Protein AF-A0A8S3Q6C8-F1 (afdb_monomer_lite)

Secondary structure (DSSP, 8-state):
--------------------------------PPPPHHHHHHHHHHHHHHSEEEEEE--TTS-HHHHHHHHHHHH-PEEEEHHHHHHHHHHTT-HHHHHHHHHHHTTPPPPHHHHHHHHHHHHHTTGGG-SEEEEET--SSHHHHHHHHHHT---SEEEEEE--HHHHHHHHHHHHTTS--TT-SHHHHHHHHHHHHHHHHHHHHHHTSSS-EEEEETTS-HHHHHHHHHHHHHHTT-PPPP----------TTTTTS-SSTTTT-EEEEEEE-TTS-HHHHHHHHHHHH-PEEEEHHHHHHHHHHTT-HHHHHHHHHHHTTPPPPHHHHHHHHHHHHHHHHHTT--EEEEES---SHHHHHHHHHHT--EEEEEEEE--HHHHHHHHHHHHHHH--TT-SHHHHHHHHHHIIIIIHHHHHHTGGGEEEEE--S-HHHHHHHHHHHHHTS--

Foldseek 3Di:
DDDDDDDDDDDDDDDDDDDDDDDDDDDDDPPPDDDDPVVLLVVLLVLLQVAAEEEEDEFAQLCSVVLVVVCCQFQVAAEDELVVLLVLLLVVVDPVNVVSVVCLLQLHDDDLVVSLVSVQVVSSVCSVPGNHYYYHHPDLAPVSQVVCCVPRRHHQAYEYRDDDPVSSLVSLVVCLVPPPDSQSDPSSSVSRNVSSVVHVVVNCVVRVPDPRYDYFHRPDDPVVSSVSVQCNCVVVVSGTPPPPPPPPVPPPPVPPPDDPVQQAQAAEEEEAEFALLCSVVLVVVCCVPPVAAEDELVVLLVVLLVVPPPLNVVSVVCVVSVHDDDLVSSLVSVQVVVRVVSVVVHRYYYYHPPDLADVSQVCCCVPGYNHQAYEYRDEDLVNSLVSLCVCVVPPVDPQSDPVNSVVRRSSNVPGVVVVCVVRVVRYDYQHRNDDSVVSSVSVCVVVVVDDD

pLDDT: mean 79.45, std 20.05, range [25.39, 98.19]

InterPro domains:
  IPR000850 Adenylate kinase/UMP-CMP kinase [MF_00235] (52-234)
  IPR000850 Adenylate kinase/UMP-CMP kinase [MF_00235] (267-448)
  IPR000850 Adenylate kinase/UMP-CMP kinase [PR00094] (270-283)
  IPR000850 Adenylate kinase/UMP-CMP kinase [PR00094] (298-312)
  IPR000850 Adenylate kinase/UMP-CMP kinase [PR00094] (349-365)
  IPR000850 Adenylate kinase/UMP-CMP kinase [PR00094] (397-412)
  IPR000850 Adenylate kinase/UMP-CMP kinase [PR00094] (414-428)
  IPR000850 Adenylate kinase/UMP-CMP kinase [PTHR23359] (24-229)
  IPR000850 Adenylate kinase/UMP-CMP kinase [cd01428] (53-225)
  IPR000850 Adenylate kinase/UMP-CMP kinase [cd01428] (268-439)
  IPR027417 P-loop containing nucleoside triphosphate hydrolase [G3DSA:3.40.50.300] (43-234)
  IPR027417 P-loop containing nucleoside triphosphate hydrolase [G3DSA:3.40.50.300] (253-449)
  IPR027417 P-loop containing nucleoside triphosphate hydrolase [SSF52540] (50-235)
  IPR027417 P-loop containing nucleoside triphosphate hydrolase [SSF52540] (267-448)
  IPR033690 Adenylate kinase, conserved site [PS00113] (133-144)
  IPR033690 Adenylate kinase, conserved site [PS00113] (349-360)

Sequence (452 aa):
MTLHVCLIAEVAEEVIEKDIAPESSTTTGDKVANPSHTEKLDAAEEALKSTKVVFVLGGPGSGKGTQCKKIVEKFGYTHLSTGDLLRAEVASGSAQGKKLTEIMEKGELVPLETVLMLLKDNMIARAPNSRGFLIDGYPREMEQGVRFEDEVRESDFLLYFNVSEETMTSRLLGRAQTSGRVDDNEETIKQRLKTFSENKNAIMEYYSKGNKMEMITAEKSVDEVFAEVVRAFEGRGITAVQKRPKVKFVLTSKQKEKSTGGLKDAKVLFVIGGPGSGKGTQCAKIVEKYGFCHLSSGDLLRAEVQSESDRGKRLNEIMEKGELVPLDEVLALLRDAMEKKVSEGVKCFLIDGYPRELEQGERFEKEVAGCTGVLYFEVSDDTMTQRLLERGKTSGRVDDNEETIKKRLETFHNQTKPLIDHYKDKSNIIKAEGTVDEIFTEVQKYMDSKKW

Radius of gyration: 27.06 Å; chains: 1; bounding box: 63×78×68 Å

Organism: Mytilus edulis (NCBI:txid6550)

Structure (mmCIF, N/CA/C/O backbone):
data_AF-A0A8S3Q6C8-F1
#
_entry.id   AF-A0A8S3Q6C8-F1
#
loop_
_atom_site.group_PDB
_atom_site.id
_atom_site.type_symbol
_atom_site.label_atom_id
_atom_site.label_alt_id
_atom_site.label_comp_id
_atom_site.label_asym_id
_atom_site.label_entity_id
_atom_site.label_seq_id
_atom_site.pdbx_PDB_ins_code
_atom_site.Cartn_x
_atom_site.Cartn_y
_atom_site.Cartn_z
_atom_site.occupancy
_atom_site.B_iso_or_equiv
_atom_site.auth_seq_id
_atom_site.auth_comp_id
_atom_site.auth_asym_id
_atom_site.auth_atom_id
_atom_site.pdbx_PDB_model_num
ATOM 1 N N . MET A 1 1 ? 18.661 -39.831 31.060 1.00 33.69 1 MET A N 1
ATOM 2 C CA . MET A 1 1 ? 18.289 -41.220 30.719 1.00 33.69 1 MET A CA 1
ATOM 3 C C . MET A 1 1 ? 16.939 -41.159 30.018 1.00 33.69 1 MET A C 1
ATOM 5 O O . MET A 1 1 ? 15.960 -40.839 30.668 1.00 33.69 1 MET A O 1
ATOM 9 N N . THR A 1 2 ? 16.967 -40.987 28.695 1.00 30.56 2 THR A N 1
ATOM 10 C CA . THR A 1 2 ? 16.599 -42.016 27.690 1.00 30.56 2 THR A CA 1
ATOM 11 C C . THR A 1 2 ? 15.075 -42.179 27.613 1.00 30.56 2 THR A C 1
ATOM 13 O O . THR A 1 2 ? 14.477 -42.763 28.504 1.00 30.56 2 THR A O 1
ATOM 16 N N . LEU A 1 3 ? 14.406 -41.438 26.720 1.00 28.39 3 LEU A N 1
ATOM 17 C CA . LEU A 1 3 ? 13.940 -41.899 25.396 1.00 28.39 3 LEU A CA 1
ATOM 18 C C . LEU A 1 3 ? 13.147 -43.212 25.446 1.00 28.39 3 LEU A C 1
ATOM 20 O O . LEU A 1 3 ? 13.724 -44.251 25.752 1.00 28.39 3 LEU A O 1
ATOM 24 N N . HIS A 1 4 ? 11.891 -43.172 24.993 1.00 32.19 4 HIS A N 1
ATOM 25 C CA . HIS A 1 4 ? 11.349 -44.202 24.106 1.00 32.19 4 HIS A CA 1
ATOM 26 C C . HIS A 1 4 ? 10.429 -43.557 23.063 1.00 32.19 4 HIS A C 1
ATOM 28 O O . HIS A 1 4 ? 9.329 -43.099 23.355 1.00 32.19 4 HIS A O 1
ATOM 34 N N . VAL A 1 5 ? 10.960 -43.516 21.846 1.00 31.94 5 VAL A N 1
ATOM 35 C CA . VAL A 1 5 ? 10.258 -43.409 20.570 1.00 31.94 5 VAL A CA 1
ATOM 36 C C . VAL A 1 5 ? 10.143 -44.844 20.038 1.00 31.94 5 VAL A C 1
ATOM 38 O O . VAL A 1 5 ? 11.132 -45.570 20.081 1.00 31.94 5 VAL A O 1
ATOM 41 N N . CYS A 1 6 ? 8.983 -45.238 19.515 1.00 27.06 6 CYS A N 1
ATOM 42 C CA . CYS A 1 6 ? 8.832 -46.280 18.484 1.00 27.06 6 CYS A CA 1
ATOM 43 C C . CYS A 1 6 ? 7.507 -45.992 17.755 1.00 27.06 6 CYS A C 1
ATOM 45 O O . CYS A 1 6 ? 6.472 -45.955 18.411 1.00 27.06 6 CYS A O 1
ATOM 47 N N . LEU A 1 7 ? 7.486 -45.467 16.523 1.00 27.50 7 LEU A N 1
ATOM 48 C CA . LEU A 1 7 ? 7.807 -46.059 15.206 1.00 27.50 7 LEU A CA 1
ATOM 49 C C . LEU A 1 7 ? 6.888 -47.232 14.774 1.00 27.50 7 LEU A C 1
ATOM 51 O O . LEU A 1 7 ? 7.051 -48.347 15.250 1.00 27.50 7 LEU A O 1
ATOM 55 N N . ILE A 1 8 ? 6.061 -46.928 13.758 1.00 27.30 8 ILE A N 1
ATOM 56 C CA . ILE A 1 8 ? 6.003 -47.556 12.413 1.00 27.30 8 ILE A CA 1
ATOM 57 C C . ILE A 1 8 ? 5.055 -48.736 12.099 1.00 27.30 8 ILE A C 1
ATOM 59 O O . ILE A 1 8 ? 4.973 -49.721 12.821 1.00 27.30 8 ILE A O 1
ATOM 63 N N . ALA A 1 9 ? 4.509 -48.587 10.875 1.00 26.75 9 ALA A N 1
ATOM 64 C CA . ALA A 1 9 ? 4.002 -49.529 9.863 1.00 26.75 9 ALA A CA 1
ATOM 65 C C . ALA A 1 9 ? 2.553 -50.025 10.012 1.00 26.75 9 ALA A C 1
ATOM 67 O O . ALA A 1 9 ? 2.201 -50.616 11.023 1.00 26.75 9 ALA A O 1
ATOM 68 N N . GLU A 1 10 ? 1.612 -49.698 9.113 1.00 29.61 10 GLU A N 1
ATOM 69 C CA . GLU A 1 10 ? 1.543 -49.916 7.644 1.00 29.61 10 GLU A CA 1
ATOM 70 C C . GLU A 1 10 ? 1.155 -51.366 7.305 1.00 29.61 10 GLU A C 1
ATOM 72 O O . GLU A 1 10 ? 1.948 -52.286 7.477 1.00 29.61 10 GLU A O 1
ATOM 77 N N . VAL A 1 11 ? -0.082 -51.552 6.822 1.00 27.69 11 VAL A N 1
ATOM 78 C CA . VAL A 1 11 ? -0.504 -52.708 6.015 1.00 27.69 11 VAL A CA 1
ATOM 79 C C . VAL A 1 11 ? -1.467 -52.197 4.944 1.00 27.69 11 VAL A C 1
ATOM 81 O O . VAL A 1 11 ? -2.454 -51.526 5.251 1.00 27.69 11 VAL A O 1
ATOM 84 N N . ALA A 1 12 ? -1.116 -52.499 3.698 1.00 27.48 12 ALA A N 1
ATOM 85 C CA . ALA A 1 12 ? -1.836 -52.216 2.467 1.00 27.48 12 ALA A CA 1
ATOM 86 C C . ALA A 1 12 ? -2.650 -53.437 1.985 1.00 27.48 12 ALA A C 1
ATOM 88 O O . ALA A 1 12 ? -2.430 -54.546 2.469 1.00 27.48 12 ALA A O 1
ATOM 89 N N . GLU A 1 13 ? -3.493 -53.165 0.976 1.00 28.81 13 GLU A N 1
ATOM 90 C CA . GLU A 1 13 ? -4.167 -54.073 0.019 1.00 28.81 13 GLU A CA 1
ATOM 91 C C . GLU A 1 13 ? -5.206 -55.070 0.569 1.00 28.81 13 GLU A C 1
ATOM 93 O O . GLU A 1 13 ? -5.106 -55.552 1.688 1.00 28.81 13 GLU A O 1
ATOM 98 N N . GLU A 1 14 ? -6.204 -55.564 -0.164 1.00 29.47 14 GLU A N 1
ATOM 99 C CA . GLU A 1 14 ? -7.113 -55.149 -1.251 1.00 29.47 14 GLU A CA 1
ATOM 100 C C . GLU A 1 14 ? -8.074 -56.370 -1.416 1.00 29.47 14 GLU A C 1
ATOM 102 O O . GLU A 1 14 ? -7.905 -57.393 -0.750 1.00 29.47 14 GLU A O 1
ATOM 107 N N . VAL A 1 15 ? -9.023 -56.308 -2.357 1.00 27.89 15 VAL A N 1
ATOM 108 C CA . VAL A 1 15 ? -9.845 -57.406 -2.919 1.00 27.89 15 VAL A CA 1
ATOM 109 C C . VAL A 1 15 ? -11.156 -57.742 -2.171 1.00 27.89 15 VAL A C 1
ATOM 111 O O . VAL A 1 15 ? -11.170 -58.324 -1.090 1.00 27.89 15 VAL A O 1
ATOM 114 N N . ILE A 1 16 ? -12.304 -57.422 -2.790 1.00 30.53 16 ILE A N 1
ATOM 115 C CA . ILE A 1 16 ? -13.126 -58.348 -3.608 1.00 30.53 16 ILE A CA 1
ATOM 116 C C . ILE A 1 16 ? -14.308 -57.574 -4.235 1.00 30.53 16 ILE A C 1
ATOM 118 O O . ILE A 1 16 ? -15.107 -56.943 -3.544 1.00 30.53 16 ILE A O 1
ATOM 122 N N . GLU A 1 17 ? -14.406 -57.677 -5.564 1.00 29.86 17 GLU A N 1
ATOM 123 C CA . GLU A 1 17 ? -15.501 -57.251 -6.447 1.00 29.86 17 GLU A CA 1
ATOM 124 C C . GLU A 1 17 ? -16.874 -57.812 -6.045 1.00 29.86 17 GLU A C 1
ATOM 126 O O . GLU A 1 17 ? -16.985 -58.992 -5.708 1.00 29.86 17 GLU A O 1
ATOM 131 N N . LYS A 1 18 ? -17.939 -57.023 -6.252 1.00 29.98 18 LYS A N 1
ATOM 132 C CA . LYS A 1 18 ? -19.207 -57.533 -6.802 1.00 29.98 18 LYS A CA 1
ATOM 133 C C . LYS A 1 18 ? -19.882 -56.488 -7.690 1.00 29.98 18 LYS A C 1
ATOM 135 O O . LYS A 1 18 ? -20.366 -55.468 -7.206 1.00 29.98 18 LYS A O 1
ATOM 140 N N . ASP A 1 19 ? -19.945 -56.821 -8.974 1.00 32.72 19 ASP A N 1
ATOM 141 C CA . ASP A 1 19 ? -20.812 -56.240 -9.995 1.00 32.72 19 ASP A CA 1
ATOM 142 C C . ASP A 1 19 ? -22.284 -56.246 -9.576 1.00 32.72 19 ASP A C 1
ATOM 144 O O . ASP A 1 19 ? -22.850 -57.314 -9.338 1.00 32.72 19 ASP A O 1
ATOM 148 N N . ILE A 1 20 ? -22.926 -55.074 -9.598 1.00 32.66 20 ILE A N 1
ATOM 149 C CA . ILE A 1 20 ? -24.364 -54.931 -9.864 1.00 32.66 20 ILE A CA 1
ATOM 150 C C . ILE A 1 20 ? -24.577 -53.611 -10.624 1.00 32.66 20 ILE A C 1
ATOM 152 O O . ILE A 1 20 ? -24.480 -52.532 -10.044 1.00 32.66 20 ILE A O 1
ATOM 156 N N . ALA A 1 21 ? -24.916 -53.693 -11.912 1.00 30.84 21 ALA A N 1
ATOM 157 C CA . ALA A 1 21 ? -25.696 -52.653 -12.590 1.00 30.84 21 ALA A CA 1
ATOM 158 C C . ALA A 1 21 ? -27.195 -52.931 -12.346 1.00 30.84 21 ALA A C 1
ATOM 160 O O . ALA A 1 21 ? -27.579 -54.101 -12.240 1.00 30.84 21 ALA A O 1
ATOM 161 N N . PRO A 1 22 ? -28.054 -51.896 -12.259 1.00 32.75 22 PRO A N 1
ATOM 162 C CA . PRO A 1 22 ? -28.746 -51.505 -13.488 1.00 32.75 22 PRO A CA 1
ATOM 163 C C . PRO A 1 22 ? -29.032 -49.996 -13.662 1.00 32.75 22 PRO A C 1
ATOM 165 O O . PRO A 1 22 ? -29.243 -49.237 -12.722 1.00 32.75 22 PRO A O 1
ATOM 168 N N . GLU A 1 23 ? -29.028 -49.626 -14.940 1.00 29.23 23 GLU A N 1
ATOM 169 C CA . GLU A 1 23 ? -29.812 -48.633 -15.689 1.00 29.23 23 GLU A CA 1
ATOM 170 C C . GLU A 1 23 ? -30.570 -47.472 -14.997 1.00 29.23 23 GLU A C 1
ATOM 172 O O . GLU A 1 23 ? -31.560 -47.630 -14.290 1.00 29.23 23 GLU A O 1
ATOM 177 N N . SER A 1 24 ? -30.142 -46.274 -15.419 1.00 30.59 24 SER A N 1
ATOM 178 C CA . SER A 1 24 ? -30.897 -45.092 -15.873 1.00 30.59 24 SER A CA 1
ATOM 179 C C . SER A 1 24 ? -32.043 -44.507 -15.033 1.00 30.59 24 SER A C 1
ATOM 181 O O . SER A 1 24 ? -33.187 -44.952 -15.087 1.00 30.59 24 SER A O 1
ATOM 183 N N . SER A 1 25 ? -31.790 -43.305 -14.506 1.00 28.30 25 SER A N 1
ATOM 184 C CA . SER A 1 25 ? -32.775 -42.221 -14.529 1.00 28.30 25 SER A CA 1
ATOM 185 C C . SER A 1 25 ? -32.091 -40.906 -14.905 1.00 28.30 25 SER A C 1
ATOM 187 O O . SER A 1 25 ? -31.196 -40.417 -14.218 1.00 28.30 25 SER A O 1
ATOM 189 N N . THR A 1 26 ? -32.520 -40.358 -16.032 1.00 32.66 26 THR A N 1
ATOM 190 C CA . THR A 1 26 ? -32.158 -39.062 -16.601 1.00 32.66 26 THR A CA 1
ATOM 191 C C . THR A 1 26 ? -32.428 -37.902 -15.642 1.00 32.66 26 THR A C 1
ATOM 193 O O . THR A 1 26 ? -33.579 -37.649 -15.294 1.00 32.66 26 THR A O 1
ATOM 196 N N . THR A 1 27 ? -31.394 -37.116 -15.335 1.00 29.22 27 THR A N 1
ATOM 197 C CA . THR A 1 27 ? -31.557 -35.690 -15.016 1.00 29.22 27 THR A CA 1
ATOM 198 C C . THR A 1 27 ? -30.367 -34.921 -15.570 1.00 29.22 27 THR A C 1
ATOM 200 O O . THR A 1 27 ? -29.238 -35.061 -15.109 1.00 29.22 27 THR A O 1
ATOM 203 N N . THR A 1 28 ? -30.641 -34.133 -16.605 1.00 36.97 28 THR A N 1
ATOM 204 C CA . THR A 1 28 ? -29.768 -33.111 -17.175 1.00 36.97 28 THR A CA 1
ATOM 205 C C . THR A 1 28 ? -29.422 -32.077 -16.109 1.00 36.97 28 THR A C 1
ATOM 207 O O . THR A 1 28 ? -30.289 -31.335 -15.649 1.00 36.97 28 THR A O 1
ATOM 210 N N . GLY A 1 29 ? -28.152 -32.025 -15.737 1.00 28.98 29 GLY A N 1
ATOM 211 C CA . GLY A 1 29 ? -27.564 -30.938 -14.976 1.00 28.98 29 GLY A CA 1
ATOM 212 C C . GLY A 1 29 ? -26.097 -30.877 -15.353 1.00 28.98 29 GLY A C 1
ATOM 213 O O . GLY A 1 29 ? -25.325 -31.719 -14.901 1.00 28.98 29 GLY A O 1
ATOM 214 N N . ASP A 1 30 ? -25.740 -29.923 -16.213 1.00 30.88 30 ASP A N 1
ATOM 215 C CA . ASP A 1 30 ? -24.355 -29.614 -16.560 1.00 30.88 30 ASP A CA 1
ATOM 216 C C . ASP A 1 30 ? -23.585 -29.274 -15.279 1.00 30.88 30 ASP A C 1
ATOM 218 O O . ASP A 1 30 ? -23.594 -28.145 -14.787 1.00 30.88 30 ASP A O 1
ATOM 222 N N . LYS A 1 31 ? -22.920 -30.276 -14.701 1.00 32.59 31 LYS A N 1
ATOM 223 C CA . LYS A 1 31 ? -21.837 -30.055 -13.752 1.00 32.59 31 LYS A CA 1
ATOM 224 C C . LYS A 1 31 ? -20.636 -29.627 -14.579 1.00 32.59 31 LYS A C 1
ATOM 226 O O . LYS A 1 31 ? -19.907 -30.468 -15.097 1.00 32.59 31 LYS A O 1
ATOM 231 N N . VAL A 1 32 ? -20.443 -28.318 -14.709 1.00 37.25 32 VAL A N 1
ATOM 232 C CA . VAL A 1 32 ? -19.159 -27.765 -15.142 1.00 37.25 32 VAL A CA 1
ATOM 233 C C . VAL A 1 32 ? -18.125 -28.235 -14.119 1.00 37.25 32 VAL A C 1
ATOM 235 O O . VAL A 1 32 ? -18.146 -27.808 -12.964 1.00 37.25 32 VAL A O 1
ATOM 238 N N . ALA A 1 33 ? -17.287 -29.192 -14.515 1.00 40.12 33 ALA A N 1
ATOM 239 C CA . ALA A 1 33 ? -16.173 -29.647 -13.701 1.00 40.12 33 ALA A CA 1
ATOM 240 C C . ALA A 1 33 ? -15.241 -28.455 -13.443 1.00 40.12 33 ALA A C 1
ATOM 242 O O . ALA A 1 33 ? -14.897 -27.711 -14.360 1.00 40.12 33 ALA A O 1
ATOM 243 N N . ASN A 1 34 ? -14.881 -28.240 -12.180 1.00 36.25 34 ASN A N 1
ATOM 244 C CA . ASN A 1 34 ? -13.944 -27.190 -11.800 1.00 36.25 34 ASN A CA 1
ATOM 245 C C . ASN A 1 34 ? -12.546 -27.621 -12.290 1.00 36.25 34 ASN A C 1
ATOM 247 O O . ASN A 1 34 ? -12.150 -28.741 -11.956 1.00 36.25 34 ASN A O 1
ATOM 251 N N . PRO A 1 35 ? -11.819 -26.806 -13.076 1.00 45.25 35 PRO A N 1
ATOM 252 C CA . PRO A 1 35 ? -10.563 -27.236 -13.681 1.00 45.25 35 PRO A CA 1
ATOM 253 C C . PRO A 1 35 ? -9.524 -27.611 -12.622 1.00 45.25 35 PRO A C 1
ATOM 255 O O . PRO A 1 35 ? -9.454 -27.000 -11.545 1.00 45.25 35 PRO A O 1
ATOM 258 N N . SER A 1 36 ? -8.732 -28.630 -12.945 1.00 52.41 36 SER A N 1
ATOM 259 C CA . SER A 1 36 ? -7.627 -29.128 -12.130 1.00 52.41 36 SER A CA 1
ATOM 260 C C . SER A 1 36 ? -6.548 -28.055 -11.918 1.00 52.41 36 SER A C 1
ATOM 262 O O . SER A 1 36 ? -6.482 -27.049 -12.626 1.00 52.41 36 SER A O 1
ATOM 264 N N . HIS A 1 37 ? -5.686 -28.253 -10.917 1.00 50.44 37 HIS A N 1
ATOM 265 C CA . HIS A 1 37 ? -4.595 -27.322 -10.605 1.00 50.44 37 HIS A CA 1
ATOM 266 C C . HIS A 1 37 ? -3.647 -27.114 -11.802 1.00 50.44 37 HIS A C 1
ATOM 268 O O . HIS A 1 37 ? -3.207 -25.995 -12.048 1.00 50.44 37 HIS A O 1
ATOM 274 N N . THR A 1 38 ? -3.388 -28.170 -12.576 1.00 53.78 38 THR A N 1
ATOM 275 C CA . THR A 1 38 ? -2.545 -28.130 -13.779 1.00 53.78 38 THR A CA 1
ATOM 276 C C . THR A 1 38 ? -3.199 -27.317 -14.897 1.00 53.78 38 THR A C 1
ATOM 278 O O . THR A 1 38 ? -2.579 -26.403 -15.423 1.00 53.78 38 THR A O 1
ATOM 281 N N . GLU A 1 39 ? -4.493 -27.526 -15.164 1.00 54.72 39 GLU A N 1
ATOM 282 C CA . GLU A 1 39 ? -5.233 -26.768 -16.189 1.00 54.72 39 GLU A CA 1
ATOM 283 C C . GLU A 1 39 ? -5.335 -25.265 -15.865 1.00 54.72 39 GLU A C 1
ATOM 285 O O . GLU A 1 39 ? -5.386 -24.429 -16.767 1.00 54.72 39 GLU A O 1
ATOM 290 N N . LYS A 1 40 ? -5.353 -24.896 -14.575 1.00 56.31 40 LYS A N 1
ATOM 291 C CA . LYS A 1 40 ? -5.335 -23.488 -14.140 1.00 56.31 40 LYS A CA 1
ATOM 292 C C . LYS A 1 40 ? -3.969 -22.825 -14.323 1.00 56.31 40 LYS A C 1
ATOM 294 O O . LYS A 1 40 ? -3.929 -21.638 -14.640 1.00 56.31 40 LYS A O 1
ATOM 299 N N . LEU A 1 41 ? -2.881 -23.569 -14.121 1.00 59.72 41 LEU A N 1
ATOM 300 C CA . LEU A 1 41 ? -1.515 -23.103 -14.375 1.00 59.72 41 LEU A CA 1
ATOM 301 C C . LEU A 1 41 ? -1.281 -22.895 -15.871 1.00 59.72 41 LEU A C 1
ATOM 303 O O . LEU A 1 41 ? -0.867 -21.807 -16.263 1.00 59.72 41 LEU A O 1
ATOM 307 N N . ASP A 1 42 ? -1.673 -23.867 -16.694 1.00 70.94 42 ASP A N 1
ATOM 308 C CA . ASP A 1 42 ? -1.554 -23.779 -18.152 1.00 70.94 42 ASP A CA 1
ATOM 309 C C . ASP A 1 42 ? -2.349 -22.580 -18.700 1.00 70.94 42 ASP A C 1
ATOM 311 O O . ASP A 1 42 ? -1.855 -21.805 -19.517 1.00 70.94 42 ASP A O 1
ATOM 315 N N . ALA A 1 43 ? -3.565 -22.349 -18.192 1.00 68.06 43 ALA A N 1
ATOM 316 C CA . ALA A 1 43 ? -4.373 -21.193 -18.577 1.00 68.06 43 ALA A CA 1
ATOM 317 C C . ALA A 1 43 ? -3.762 -19.845 -18.143 1.00 68.06 43 ALA A C 1
ATOM 319 O O . ALA A 1 43 ? -3.923 -18.840 -18.840 1.00 68.06 43 ALA A O 1
ATOM 320 N N . ALA A 1 44 ? -3.077 -19.799 -16.997 1.00 65.94 44 ALA A N 1
ATOM 321 C CA . ALA A 1 44 ? -2.431 -18.590 -16.494 1.00 65.94 44 ALA A CA 1
ATOM 322 C C . ALA A 1 44 ? -1.145 -18.252 -17.269 1.00 65.94 44 ALA A C 1
ATOM 324 O O . ALA A 1 44 ? -0.907 -17.080 -17.576 1.00 65.94 44 ALA A O 1
ATOM 325 N N . GLU A 1 45 ? -0.356 -19.261 -17.644 1.00 76.19 45 GLU A N 1
ATOM 326 C CA . GLU A 1 45 ? 0.791 -19.095 -18.544 1.00 76.19 45 GLU A CA 1
ATOM 327 C C . GLU A 1 45 ? 0.349 -18.641 -19.941 1.00 76.19 45 GLU A C 1
ATOM 329 O O . GLU A 1 45 ? 0.959 -17.746 -20.534 1.00 76.19 45 GLU A O 1
ATOM 334 N N . GLU A 1 46 ? -0.774 -19.157 -20.441 1.00 78.56 46 GLU A N 1
ATOM 335 C CA . GLU A 1 46 ? -1.293 -18.743 -21.744 1.00 78.56 46 GLU A CA 1
ATOM 336 C C . GLU A 1 46 ? -1.886 -17.331 -21.723 1.00 78.56 46 GLU A C 1
ATOM 338 O O . GLU A 1 46 ? -1.677 -16.543 -22.653 1.00 78.56 46 GLU A O 1
ATOM 343 N N . ALA A 1 47 ? -2.544 -16.947 -20.623 1.00 75.94 47 ALA A N 1
ATOM 344 C CA . ALA A 1 47 ? -2.968 -15.568 -20.403 1.00 75.94 47 ALA A CA 1
ATOM 345 C C . ALA A 1 47 ? -1.765 -14.610 -20.418 1.00 75.94 47 ALA A C 1
ATOM 347 O O . ALA A 1 47 ? -1.840 -13.527 -21.015 1.00 75.94 47 ALA A O 1
ATOM 348 N N . LEU A 1 48 ? -0.635 -15.022 -19.833 1.00 80.75 48 LEU A N 1
ATOM 349 C CA . LEU A 1 48 ? 0.579 -14.214 -19.758 1.00 80.75 48 LEU A CA 1
ATOM 350 C C . LEU A 1 48 ? 1.113 -13.842 -21.143 1.00 80.75 48 LEU A C 1
ATOM 352 O O . LEU A 1 48 ? 1.404 -12.669 -21.374 1.00 80.75 48 LEU A O 1
ATOM 356 N N . LYS A 1 49 ? 1.143 -14.783 -22.097 1.00 81.38 49 LYS A N 1
ATOM 357 C CA . LYS A 1 49 ? 1.599 -14.532 -23.480 1.00 81.38 49 LYS A CA 1
ATOM 358 C C . LYS A 1 49 ? 0.841 -13.377 -24.148 1.00 81.38 49 LYS A C 1
ATOM 360 O O . LYS A 1 49 ? 1.436 -12.569 -24.868 1.00 81.38 49 LYS A O 1
ATOM 365 N N . SER A 1 50 ? -0.455 -13.252 -23.858 1.00 81.12 50 SER A N 1
ATOM 366 C CA . SER A 1 50 ? -1.340 -12.224 -24.424 1.00 81.12 50 SER A CA 1
ATOM 367 C C . SER A 1 50 ? -1.383 -10.896 -23.645 1.00 81.12 50 SER A C 1
ATOM 369 O O . SER A 1 50 ? -1.885 -9.895 -24.163 1.00 81.12 50 SER A O 1
ATOM 371 N N . THR A 1 51 ? -0.844 -10.856 -22.423 1.00 87.75 51 THR A N 1
ATOM 372 C CA . THR A 1 51 ? -0.941 -9.694 -21.523 1.00 87.75 51 THR A CA 1
ATOM 373 C C . THR A 1 51 ? 0.152 -8.677 -21.815 1.00 87.75 51 THR A C 1
ATOM 375 O O . THR A 1 51 ? 1.305 -9.057 -21.915 1.00 87.75 51 THR A O 1
ATOM 378 N N . LYS A 1 52 ? -0.162 -7.378 -21.887 1.00 93.88 52 LYS A N 1
ATOM 379 C CA . LYS A 1 52 ? 0.846 -6.327 -22.134 1.00 93.88 52 LYS A CA 1
ATOM 380 C C . LYS A 1 52 ? 1.929 -6.296 -21.052 1.00 93.88 52 LYS A C 1
ATOM 382 O O . LYS A 1 52 ? 1.609 -6.428 -19.878 1.00 93.88 52 LYS A O 1
ATOM 387 N N . VAL A 1 53 ? 3.188 -6.062 -21.413 1.00 96.50 53 VAL A N 1
ATOM 388 C CA . VAL A 1 53 ? 4.310 -5.932 -20.468 1.00 96.50 53 VAL A CA 1
ATOM 389 C C . VAL A 1 53 ? 5.103 -4.679 -20.786 1.00 96.50 53 VAL A C 1
ATOM 391 O O . VAL A 1 53 ? 5.604 -4.515 -21.893 1.00 96.50 53 VAL A O 1
ATOM 394 N N . VAL A 1 54 ? 5.241 -3.804 -19.798 1.00 97.75 54 VAL A N 1
ATOM 395 C CA . VAL A 1 54 ? 6.032 -2.579 -19.893 1.00 97.75 54 VAL A CA 1
ATOM 396 C C . VAL A 1 54 ? 7.134 -2.643 -18.853 1.00 97.75 54 VAL A C 1
ATOM 398 O O . VAL A 1 54 ? 6.868 -2.700 -17.649 1.00 97.75 54 VAL A O 1
ATOM 401 N N . PHE A 1 55 ? 8.379 -2.619 -19.314 1.00 98.19 55 PHE A N 1
ATOM 402 C CA . PHE A 1 55 ? 9.520 -2.448 -18.426 1.00 98.19 55 PHE A CA 1
ATOM 403 C C . PHE A 1 55 ? 9.593 -1.000 -17.974 1.00 98.19 55 PHE A C 1
ATOM 405 O O . PHE A 1 55 ? 9.476 -0.086 -18.785 1.00 98.19 55 PHE A O 1
ATOM 412 N N . VAL A 1 56 ? 9.769 -0.779 -16.674 1.00 97.88 56 VAL A N 1
ATOM 413 C CA . VAL A 1 56 ? 9.867 0.562 -16.104 1.00 97.88 56 VAL A CA 1
ATOM 414 C C . VAL A 1 56 ? 11.245 0.732 -15.486 1.00 97.88 56 VAL A C 1
ATOM 416 O O . VAL A 1 56 ? 11.544 0.220 -14.402 1.00 97.88 56 VAL A O 1
ATOM 419 N N . LEU A 1 57 ? 12.085 1.489 -16.185 1.00 95.75 57 LEU A N 1
ATOM 420 C CA . LEU A 1 57 ? 13.481 1.692 -15.841 1.00 95.75 57 LEU A CA 1
ATOM 421 C C . LEU A 1 57 ? 13.749 3.137 -15.420 1.00 95.75 57 LEU A C 1
ATOM 423 O O . LEU A 1 57 ? 13.116 4.091 -15.858 1.00 95.75 57 LEU A O 1
ATOM 427 N N . GLY A 1 58 ? 14.728 3.297 -14.546 1.00 95.00 58 GLY A N 1
ATOM 428 C CA . GLY A 1 58 ? 15.196 4.583 -14.061 1.00 95.00 58 GLY A CA 1
ATOM 429 C C . GLY A 1 58 ? 16.055 4.362 -12.830 1.00 95.00 58 GLY A C 1
ATOM 430 O O . GLY A 1 58 ? 15.810 3.428 -12.047 1.00 95.00 58 GLY A O 1
ATOM 431 N N . GLY A 1 59 ? 17.048 5.225 -12.640 1.00 92.38 59 GLY A N 1
ATOM 432 C CA . GLY A 1 59 ? 17.980 5.088 -11.529 1.00 92.38 59 GLY A CA 1
ATOM 433 C C . GLY A 1 59 ? 17.282 5.152 -10.163 1.00 92.38 59 GLY A C 1
ATOM 434 O O . GLY A 1 59 ? 16.089 5.490 -10.056 1.00 92.38 59 GLY A O 1
ATOM 435 N N . PRO A 1 60 ? 17.964 4.751 -9.082 1.00 89.19 60 PRO A N 1
ATOM 436 C CA . PRO A 1 60 ? 17.418 4.898 -7.737 1.00 89.19 60 PRO A CA 1
ATOM 437 C C . PRO A 1 60 ? 17.077 6.382 -7.486 1.00 89.19 60 PRO A C 1
ATOM 439 O O . PRO A 1 60 ? 17.841 7.264 -7.837 1.00 89.19 60 PRO A O 1
ATOM 442 N N . GLY A 1 61 ? 15.885 6.678 -6.955 1.00 88.88 61 GLY A N 1
ATOM 443 C CA . GLY A 1 61 ? 15.437 8.069 -6.752 1.00 88.88 61 GLY A CA 1
ATOM 444 C C . GLY A 1 61 ? 14.797 8.748 -7.974 1.00 88.88 61 GLY A C 1
ATOM 445 O O . GLY A 1 61 ? 14.253 9.839 -7.845 1.00 88.88 61 GLY A O 1
ATOM 446 N N . SER A 1 62 ? 14.745 8.095 -9.140 1.00 94.56 62 SER A N 1
ATOM 447 C CA . SER A 1 62 ? 14.116 8.654 -10.357 1.00 94.56 62 SER A CA 1
ATOM 448 C C . SER A 1 62 ? 12.609 8.939 -10.253 1.00 94.56 62 SER A C 1
ATOM 450 O O . SER A 1 62 ? 12.070 9.678 -11.068 1.00 94.56 62 SER A O 1
ATOM 452 N N . GLY A 1 63 ? 11.914 8.376 -9.258 1.00 90.75 63 GLY A N 1
ATOM 453 C CA . GLY A 1 63 ? 10.464 8.540 -9.087 1.00 90.75 63 GLY A CA 1
ATOM 454 C C . GLY A 1 63 ? 9.608 7.499 -9.818 1.00 90.75 63 GLY A C 1
ATOM 455 O O . GLY A 1 63 ? 8.384 7.607 -9.789 1.00 90.75 63 GLY A O 1
ATOM 456 N N . LYS A 1 64 ? 10.219 6.462 -10.411 1.00 93.75 64 LYS A N 1
ATOM 457 C CA . LYS A 1 64 ? 9.512 5.387 -11.134 1.00 93.75 64 LYS A CA 1
ATOM 458 C C . LYS A 1 64 ? 8.349 4.756 -10.357 1.00 93.75 64 LYS A C 1
ATOM 460 O O . LYS A 1 64 ? 7.246 4.718 -10.881 1.00 93.75 64 LYS A O 1
ATOM 465 N N . GLY A 1 65 ? 8.538 4.389 -9.086 1.00 87.75 65 GLY A N 1
ATOM 466 C CA . GLY A 1 65 ? 7.466 3.807 -8.267 1.00 87.75 65 GLY A CA 1
ATOM 467 C C . GLY A 1 65 ? 6.281 4.758 -8.049 1.00 87.75 65 GLY A C 1
ATOM 468 O O . GLY A 1 65 ? 5.130 4.332 -8.079 1.00 87.75 65 GLY A O 1
ATOM 469 N N . THR A 1 66 ? 6.540 6.061 -7.901 1.00 86.88 66 THR A N 1
ATOM 470 C CA . THR A 1 66 ? 5.488 7.089 -7.808 1.00 86.88 66 THR A CA 1
ATOM 471 C C . THR A 1 66 ? 4.684 7.172 -9.102 1.00 86.88 66 THR A C 1
ATOM 473 O O . THR A 1 66 ? 3.458 7.253 -9.069 1.00 86.88 66 THR A O 1
ATOM 476 N N . GLN A 1 67 ? 5.365 7.119 -10.246 1.00 95.19 67 GLN A N 1
ATOM 477 C CA . GLN A 1 67 ? 4.716 7.144 -11.552 1.00 95.19 67 GLN A CA 1
ATOM 478 C C . GLN A 1 67 ? 3.954 5.841 -11.825 1.00 95.19 67 GLN A C 1
ATOM 480 O O . GLN A 1 67 ? 2.818 5.904 -12.280 1.00 95.19 67 GLN A O 1
ATOM 485 N N . CYS A 1 68 ? 4.498 4.676 -11.451 1.00 90.06 68 CYS A N 1
ATOM 486 C CA . CYS A 1 68 ? 3.806 3.387 -11.538 1.00 90.06 68 CYS A CA 1
ATOM 487 C C . CYS A 1 68 ? 2.449 3.413 -10.829 1.00 90.06 68 CYS A C 1
ATOM 489 O O . CYS A 1 68 ? 1.465 3.003 -11.434 1.00 90.06 68 CYS A O 1
ATOM 491 N N . LYS A 1 69 ? 2.358 3.970 -9.611 1.00 80.06 69 LYS A N 1
ATOM 492 C CA . LYS A 1 69 ? 1.075 4.120 -8.896 1.00 80.06 69 LYS A CA 1
ATOM 493 C C . LYS A 1 69 ? 0.040 4.898 -9.718 1.00 80.06 69 LYS A C 1
ATOM 495 O O . LYS A 1 69 ? -1.072 4.422 -9.922 1.00 80.06 69 LYS A O 1
ATOM 500 N N . LYS A 1 70 ? 0.433 6.040 -10.290 1.00 85.75 70 LYS A N 1
ATOM 501 C CA . LYS A 1 70 ? -0.450 6.837 -11.158 1.00 85.75 70 LYS A CA 1
ATOM 502 C C . LYS A 1 70 ? -0.811 6.105 -12.462 1.00 85.75 70 LYS A C 1
ATOM 504 O O . LYS A 1 70 ? -1.935 6.232 -12.951 1.00 85.75 70 LYS A O 1
ATOM 509 N N . ILE A 1 71 ? 0.106 5.312 -13.029 1.00 90.31 71 ILE A N 1
ATOM 510 C CA . ILE A 1 71 ? -0.175 4.480 -14.213 1.00 90.31 71 ILE A CA 1
ATOM 511 C C . ILE A 1 71 ? -1.205 3.395 -13.871 1.00 90.31 71 ILE A C 1
ATOM 513 O O . ILE A 1 71 ? -2.142 3.197 -14.643 1.00 90.31 71 ILE A O 1
ATOM 517 N N . VAL A 1 72 ? -1.079 2.729 -12.718 1.00 81.62 72 VAL A N 1
ATOM 518 C CA . VAL A 1 72 ? -2.068 1.756 -12.221 1.00 81.62 72 VAL A CA 1
ATOM 519 C C . VAL A 1 72 ? -3.446 2.411 -12.129 1.00 81.62 72 VAL A C 1
ATOM 521 O O . VAL A 1 72 ? -4.398 1.907 -12.721 1.00 81.62 72 VAL A O 1
ATOM 524 N N . GLU A 1 73 ? -3.546 3.573 -11.481 1.00 75.19 73 GLU A N 1
ATOM 525 C CA . GLU A 1 73 ? -4.810 4.305 -11.321 1.00 75.19 73 GLU A CA 1
ATOM 526 C C . GLU A 1 73 ? -5.462 4.679 -12.661 1.00 75.19 73 GLU A C 1
ATOM 528 O O . GLU A 1 73 ? -6.669 4.508 -12.846 1.00 75.19 73 GLU A O 1
ATOM 533 N N . LYS A 1 74 ? -4.679 5.201 -13.615 1.00 82.00 74 LYS A N 1
ATOM 534 C CA . LYS A 1 74 ? -5.217 5.722 -14.881 1.00 82.00 74 LYS A CA 1
ATOM 535 C C . LYS A 1 74 ? -5.411 4.649 -15.950 1.00 82.00 74 LYS A C 1
ATOM 537 O O . LYS A 1 74 ? -6.346 4.750 -16.746 1.00 82.00 74 LYS A O 1
ATOM 542 N N . PHE A 1 75 ? -4.532 3.654 -16.017 1.00 84.94 75 PHE A N 1
ATOM 543 C CA . PHE A 1 75 ? -4.493 2.668 -17.099 1.00 84.94 75 PHE A CA 1
ATOM 544 C C . PHE A 1 75 ? -4.855 1.251 -16.648 1.00 84.94 75 PHE A C 1
ATOM 546 O O . PHE A 1 75 ? -5.098 0.412 -17.513 1.00 84.94 75 PHE A O 1
ATOM 553 N N . GLY A 1 76 ? -4.975 0.983 -15.344 1.00 80.38 76 GLY A N 1
ATOM 554 C CA . GLY A 1 76 ? -5.428 -0.305 -14.802 1.00 80.38 76 GLY A CA 1
ATOM 555 C C . GLY A 1 76 ? -4.415 -1.441 -14.942 1.00 80.38 76 GLY A C 1
ATOM 556 O O . GLY A 1 76 ? -4.814 -2.599 -15.012 1.00 80.38 76 GLY A O 1
ATOM 557 N N . TYR A 1 77 ? -3.127 -1.114 -15.051 1.00 90.06 77 TYR A N 1
ATOM 558 C CA . TYR A 1 77 ? -2.050 -2.104 -15.097 1.00 90.06 77 TYR A CA 1
ATOM 559 C C . TYR A 1 77 ? -1.810 -2.712 -13.708 1.00 90.06 77 TYR A C 1
ATOM 561 O O . TYR A 1 77 ? -2.124 -2.106 -12.687 1.00 90.06 77 TYR A O 1
ATOM 569 N N . THR A 1 78 ? -1.201 -3.891 -13.662 1.00 85.56 78 THR A N 1
ATOM 570 C CA . THR A 1 78 ? -0.662 -4.514 -12.454 1.00 85.56 78 THR A CA 1
ATOM 571 C C . THR A 1 78 ? 0.789 -4.080 -12.265 1.00 85.56 78 THR A C 1
ATOM 573 O O . THR A 1 78 ? 1.632 -4.306 -13.132 1.00 85.56 78 THR A O 1
ATOM 576 N N . HIS A 1 79 ? 1.099 -3.452 -11.132 1.00 92.06 79 HIS A N 1
ATOM 577 C CA . HIS A 1 79 ? 2.461 -3.028 -10.794 1.00 92.06 79 HIS A CA 1
ATOM 578 C C . HIS A 1 79 ? 3.197 -4.128 -10.035 1.00 92.06 79 HIS A C 1
ATOM 580 O O . HIS A 1 79 ? 2.739 -4.570 -8.985 1.00 92.06 79 HIS A O 1
ATOM 586 N N . LEU A 1 80 ? 4.343 -4.551 -10.568 1.00 89.62 80 LEU A N 1
ATOM 587 C CA . LEU A 1 80 ? 5.267 -5.479 -9.926 1.00 89.62 80 LEU A CA 1
ATOM 588 C C . LEU A 1 80 ? 6.632 -4.807 -9.798 1.00 89.62 80 LEU A C 1
ATOM 590 O O . LEU A 1 80 ? 7.297 -4.525 -10.790 1.00 89.62 80 LEU A O 1
ATOM 594 N N . SER A 1 81 ? 7.055 -4.544 -8.567 1.00 92.06 81 SER A N 1
ATOM 595 C CA . SER A 1 81 ? 8.355 -3.948 -8.259 1.00 92.06 81 SER A CA 1
ATOM 596 C C . SER A 1 81 ? 9.309 -5.032 -7.793 1.00 92.06 81 SER A C 1
ATOM 598 O O . SER A 1 81 ? 9.091 -5.653 -6.756 1.00 92.06 81 SER A O 1
ATOM 600 N N . THR A 1 82 ? 10.404 -5.231 -8.531 1.00 88.25 82 THR A N 1
ATOM 601 C CA . THR A 1 82 ? 11.435 -6.216 -8.151 1.00 88.25 82 THR A CA 1
ATOM 602 C C . THR A 1 82 ? 11.978 -5.947 -6.755 1.00 88.25 82 THR A C 1
ATOM 604 O O . THR A 1 82 ? 12.193 -6.868 -5.980 1.00 88.25 82 THR A O 1
ATOM 607 N N . GLY A 1 83 ? 12.150 -4.672 -6.398 1.00 84.38 83 GLY A N 1
ATOM 608 C CA . GLY A 1 83 ? 12.602 -4.296 -5.065 1.00 84.38 83 GLY A CA 1
ATOM 609 C C . GLY A 1 83 ? 11.595 -4.643 -3.967 1.00 84.38 83 GLY A C 1
ATOM 610 O O . GLY A 1 83 ? 12.023 -4.998 -2.877 1.00 84.38 83 GLY A O 1
ATOM 611 N N . ASP A 1 84 ? 10.291 -4.519 -4.227 1.00 82.56 84 ASP A N 1
ATOM 612 C CA . ASP A 1 84 ? 9.259 -4.876 -3.244 1.00 82.56 84 ASP A CA 1
ATOM 613 C C . ASP A 1 84 ? 9.125 -6.394 -3.101 1.00 82.56 84 ASP A C 1
ATOM 615 O O . ASP A 1 84 ? 9.077 -6.874 -1.974 1.00 82.56 84 ASP A O 1
ATOM 619 N N . LEU A 1 85 ? 9.183 -7.146 -4.207 1.00 81.56 85 LEU A N 1
ATOM 620 C CA . LEU A 1 85 ? 9.190 -8.614 -4.180 1.00 81.56 85 LEU A CA 1
ATOM 621 C C . LEU A 1 85 ? 10.384 -9.161 -3.386 1.00 81.56 85 LEU A C 1
ATOM 623 O O . LEU A 1 85 ? 10.218 -10.018 -2.526 1.00 81.56 85 LEU A O 1
ATOM 627 N N . LEU A 1 86 ? 11.582 -8.616 -3.614 1.00 83.31 86 LEU A N 1
ATOM 628 C CA . LEU A 1 86 ? 12.781 -9.016 -2.876 1.00 83.31 86 LEU A CA 1
ATOM 629 C C . LEU A 1 86 ? 12.695 -8.656 -1.387 1.00 83.31 86 LEU A C 1
ATOM 631 O O . LEU A 1 86 ? 13.087 -9.456 -0.543 1.00 83.31 86 LEU A O 1
ATOM 635 N N . ARG A 1 87 ? 12.155 -7.478 -1.041 1.00 80.81 87 ARG A N 1
ATOM 636 C CA . ARG A 1 87 ? 11.945 -7.096 0.367 1.00 80.81 87 ARG A CA 1
ATOM 637 C C . ARG A 1 87 ? 10.897 -7.966 1.056 1.00 80.81 87 ARG A C 1
ATOM 639 O O . ARG A 1 87 ? 11.074 -8.270 2.231 1.00 80.81 87 ARG A O 1
ATOM 646 N N . ALA A 1 88 ? 9.836 -8.359 0.355 1.00 75.00 88 ALA A N 1
ATOM 647 C CA . ALA A 1 88 ? 8.849 -9.298 0.876 1.00 75.00 88 ALA A CA 1
ATOM 648 C C . ALA A 1 88 ? 9.490 -10.670 1.147 1.00 75.00 88 ALA A C 1
ATOM 650 O O . ALA A 1 88 ? 9.303 -11.230 2.225 1.00 75.00 88 ALA A O 1
ATOM 651 N N . GLU A 1 89 ? 10.338 -11.152 0.233 1.00 77.75 89 GLU A N 1
ATOM 652 C CA . GLU A 1 89 ? 11.081 -12.402 0.421 1.00 77.75 89 GLU A CA 1
ATOM 653 C C . GLU A 1 89 ? 12.050 -12.322 1.612 1.00 77.75 89 GLU A C 1
ATOM 655 O O . GLU A 1 89 ? 12.101 -13.238 2.429 1.00 77.75 89 GLU A O 1
ATOM 660 N N . VAL A 1 90 ? 12.765 -11.203 1.783 1.00 74.88 90 VAL A N 1
ATOM 661 C CA . VAL A 1 90 ? 13.586 -10.937 2.981 1.00 74.88 90 VAL A CA 1
ATOM 662 C C . VAL A 1 90 ? 12.735 -10.967 4.256 1.00 74.88 90 VAL A C 1
ATOM 664 O O . VAL A 1 90 ? 13.110 -11.610 5.237 1.00 74.88 90 VAL A O 1
ATOM 667 N N . ALA A 1 91 ? 11.574 -10.307 4.239 1.00 71.88 91 ALA A N 1
ATOM 668 C CA . ALA A 1 91 ? 10.676 -10.213 5.387 1.00 71.88 91 ALA A CA 1
ATOM 669 C C . ALA A 1 91 ? 10.061 -11.563 5.793 1.00 71.88 91 ALA A C 1
ATOM 671 O O . ALA A 1 91 ? 9.735 -11.742 6.966 1.00 71.88 91 ALA A O 1
ATOM 672 N N . SER A 1 92 ? 9.952 -12.521 4.866 1.00 76.94 92 SER A N 1
ATOM 673 C CA . SER A 1 92 ? 9.480 -13.882 5.161 1.00 76.94 92 SER A CA 1
ATOM 674 C C . SER A 1 92 ? 10.390 -14.643 6.140 1.00 76.94 92 SER A C 1
ATOM 676 O O . SER A 1 92 ? 9.968 -15.621 6.755 1.00 76.94 92 SER A O 1
ATOM 678 N N . GLY A 1 93 ? 11.656 -14.225 6.280 1.00 76.81 93 GLY A N 1
ATOM 679 C CA . GLY A 1 93 ? 12.653 -14.914 7.100 1.00 76.81 93 GLY A CA 1
ATOM 680 C C . GLY A 1 93 ? 13.129 -16.254 6.521 1.00 76.81 93 GLY A C 1
ATOM 681 O O . GLY A 1 93 ? 13.839 -16.995 7.214 1.00 76.81 93 GLY A O 1
ATOM 682 N N . SER A 1 94 ? 12.765 -16.567 5.270 1.00 81.69 94 SER A N 1
ATOM 683 C CA . SER A 1 94 ? 13.169 -17.790 4.575 1.00 81.69 94 SER A CA 1
ATOM 684 C C . SER A 1 94 ? 14.698 -17.898 4.454 1.00 81.69 94 SER A C 1
ATOM 686 O O . SER A 1 94 ? 15.447 -16.923 4.580 1.00 81.69 94 SER A O 1
ATOM 688 N N . ALA A 1 95 ? 15.203 -19.108 4.190 1.00 81.25 95 ALA A N 1
ATOM 689 C CA . ALA A 1 95 ? 16.632 -19.304 3.932 1.00 81.25 95 ALA A CA 1
ATOM 690 C C . ALA A 1 95 ? 17.120 -18.487 2.718 1.00 81.25 95 ALA A C 1
ATOM 692 O O . ALA A 1 95 ? 18.273 -18.057 2.688 1.00 81.25 95 ALA A O 1
ATOM 693 N N . GLN A 1 96 ? 16.240 -18.258 1.738 1.00 78.50 96 GLN A N 1
ATOM 694 C CA . GLN A 1 96 ? 16.490 -17.383 0.597 1.00 78.50 96 GLN A CA 1
ATOM 695 C C . GLN A 1 96 ? 16.467 -15.912 1.022 1.00 78.50 96 GLN A C 1
ATOM 697 O O . GLN A 1 96 ? 17.410 -15.189 0.710 1.00 78.50 96 GLN A O 1
ATOM 702 N N . GLY A 1 97 ? 15.479 -15.500 1.819 1.00 82.38 97 GLY A N 1
ATOM 703 C CA . GLY A 1 97 ? 15.369 -14.158 2.386 1.00 82.38 97 GLY A CA 1
ATOM 704 C C . GLY A 1 97 ? 16.628 -13.719 3.133 1.00 82.38 97 GLY A C 1
ATOM 705 O O . GLY A 1 97 ? 17.130 -12.629 2.890 1.00 82.38 97 GLY A O 1
ATOM 706 N N . LYS A 1 98 ? 17.227 -14.598 3.947 1.00 84.12 98 LYS A N 1
ATOM 707 C CA . LYS A 1 98 ? 18.496 -14.303 4.646 1.00 84.12 98 LYS A CA 1
ATOM 708 C C . LYS A 1 98 ? 19.658 -14.011 3.691 1.00 84.12 98 LYS A C 1
ATOM 710 O O . LYS A 1 98 ? 20.416 -13.078 3.929 1.00 84.12 98 LYS A O 1
ATOM 715 N N . LYS A 1 99 ? 19.786 -14.780 2.602 1.00 86.56 99 LYS A N 1
ATOM 716 C CA . LYS A 1 99 ? 20.809 -14.537 1.566 1.00 86.56 99 LYS A CA 1
ATOM 717 C C . LYS A 1 99 ? 20.549 -13.227 0.822 1.00 86.56 99 LYS A C 1
ATOM 719 O O . LYS A 1 99 ? 21.488 -12.517 0.481 1.00 86.56 99 LYS A O 1
ATOM 724 N N . LEU A 1 100 ? 19.278 -12.908 0.574 1.00 85.56 100 LEU A N 1
ATOM 725 C CA . LEU A 1 100 ? 18.885 -11.659 -0.070 1.00 85.56 100 LEU A CA 1
ATOM 726 C C . LEU A 1 100 ? 19.214 -10.441 0.795 1.00 85.56 100 LEU A C 1
ATOM 728 O O . LEU A 1 100 ? 19.659 -9.440 0.24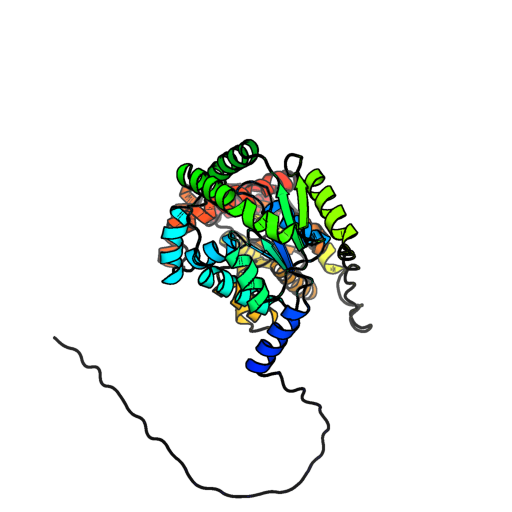0 1.00 85.56 100 LEU A O 1
ATOM 732 N N . THR A 1 101 ? 19.073 -10.532 2.122 1.00 84.25 101 THR A N 1
ATOM 733 C CA . THR A 1 101 ? 19.453 -9.453 3.048 1.00 84.25 101 THR A CA 1
ATOM 734 C C . THR A 1 101 ? 20.895 -9.005 2.819 1.00 84.25 101 THR A C 1
ATOM 736 O O . THR A 1 101 ? 21.129 -7.829 2.556 1.00 84.25 101 THR A O 1
ATOM 739 N N . GLU A 1 102 ? 21.848 -9.944 2.824 1.00 86.31 102 GLU A N 1
ATOM 740 C CA . GLU A 1 102 ? 23.278 -9.636 2.677 1.00 86.31 102 GLU A CA 1
ATOM 741 C C . GLU A 1 102 ? 23.605 -8.944 1.344 1.00 86.31 102 GLU A C 1
ATOM 743 O O . GLU A 1 102 ? 24.405 -8.010 1.302 1.00 86.31 102 GLU A O 1
ATOM 748 N N . ILE A 1 103 ? 22.981 -9.390 0.250 1.00 86.12 103 ILE A N 1
ATOM 749 C CA . ILE A 1 103 ? 23.180 -8.822 -1.093 1.00 86.12 103 ILE A CA 1
ATOM 750 C C . ILE A 1 103 ? 22.584 -7.408 -1.162 1.00 86.12 103 ILE A C 1
ATOM 752 O O . ILE A 1 103 ? 23.204 -6.475 -1.676 1.00 86.12 103 ILE A O 1
ATOM 756 N N . MET A 1 104 ? 21.373 -7.234 -0.625 1.00 83.25 104 MET A N 1
ATOM 757 C CA . MET A 1 104 ? 20.643 -5.969 -0.690 1.00 83.25 104 MET A CA 1
ATOM 758 C C . MET A 1 104 ? 21.277 -4.878 0.176 1.00 83.25 104 MET A C 1
ATOM 760 O O . MET A 1 104 ? 21.343 -3.732 -0.267 1.00 83.25 104 MET A O 1
ATOM 764 N N . GLU A 1 105 ? 21.788 -5.218 1.361 1.00 83.12 105 GLU A N 1
ATOM 765 C CA . GLU A 1 105 ? 22.498 -4.275 2.237 1.00 83.12 105 GLU A CA 1
ATOM 766 C C . GLU A 1 105 ? 23.781 -3.742 1.585 1.00 83.12 105 GLU A C 1
ATOM 768 O O . GLU A 1 105 ? 24.089 -2.555 1.700 1.00 83.12 105 GLU A O 1
ATOM 773 N N . LYS A 1 106 ? 24.477 -4.572 0.798 1.00 83.56 106 LYS A N 1
ATOM 774 C CA . LYS A 1 106 ? 25.651 -4.156 0.010 1.00 83.56 106 LYS A CA 1
ATOM 775 C C . LYS A 1 106 ? 25.304 -3.344 -1.240 1.00 83.56 106 LYS A C 1
ATOM 777 O O . LYS A 1 106 ? 26.196 -2.813 -1.895 1.00 83.56 106 LYS A O 1
ATOM 782 N N . GLY A 1 107 ? 24.023 -3.237 -1.601 1.00 78.88 107 GLY A N 1
ATOM 783 C CA . GLY A 1 107 ? 23.592 -2.577 -2.836 1.00 78.88 107 GLY A CA 1
ATOM 784 C C . GLY A 1 107 ? 23.948 -3.348 -4.105 1.00 78.88 107 GLY A C 1
ATOM 785 O O . GLY A 1 107 ? 23.961 -2.758 -5.187 1.00 78.88 107 GLY A O 1
ATOM 786 N N . GLU A 1 108 ? 24.235 -4.642 -3.976 1.00 86.50 108 GLU A N 1
ATOM 787 C CA . GLU A 1 108 ? 24.555 -5.537 -5.083 1.00 86.50 108 GLU A CA 1
ATOM 788 C C . GLU A 1 108 ? 23.284 -5.968 -5.832 1.00 86.50 108 GLU A C 1
ATOM 790 O O . GLU A 1 108 ? 22.149 -5.827 -5.356 1.00 86.50 108 GLU A O 1
ATOM 795 N N . LEU A 1 109 ? 23.465 -6.487 -7.047 1.00 87.38 109 LEU A N 1
ATOM 796 C CA . LEU A 1 109 ? 22.365 -7.064 -7.807 1.00 87.38 109 LEU A CA 1
ATOM 797 C C . LEU A 1 109 ? 22.099 -8.491 -7.344 1.00 87.38 109 LEU A C 1
ATOM 799 O O . LEU A 1 109 ? 22.994 -9.326 -7.260 1.00 87.38 109 LEU A O 1
ATOM 803 N N . VAL A 1 110 ? 20.828 -8.763 -7.066 1.00 90.25 110 VAL A N 1
ATOM 804 C CA . VAL A 1 110 ? 20.357 -10.116 -6.782 1.00 90.25 110 VAL A CA 1
ATOM 805 C C . VAL A 1 110 ? 20.494 -10.973 -8.049 1.00 90.25 110 VAL A C 1
ATOM 807 O O . VAL A 1 110 ? 20.179 -10.470 -9.133 1.00 90.25 110 VAL A O 1
ATOM 810 N N . PRO A 1 111 ? 20.918 -12.250 -7.936 1.00 92.06 111 PRO A N 1
ATOM 811 C CA . PRO A 1 111 ? 21.079 -13.141 -9.080 1.00 92.06 111 PRO A CA 1
ATOM 812 C C . PRO A 1 111 ? 19.852 -13.188 -9.993 1.00 92.06 111 PRO A C 1
ATOM 814 O O . PRO A 1 111 ? 18.718 -13.295 -9.515 1.00 92.06 111 PRO A O 1
ATOM 817 N N . LEU A 1 112 ? 20.102 -13.167 -11.307 1.00 92.31 112 LEU A N 1
ATOM 818 C CA . LEU A 1 112 ? 19.084 -13.127 -12.361 1.00 92.31 112 LEU A CA 1
ATOM 819 C C . LEU A 1 112 ? 17.984 -14.167 -12.152 1.00 92.31 112 LEU A C 1
ATOM 821 O O . LEU A 1 112 ? 16.813 -13.801 -12.124 1.00 92.31 112 LEU A O 1
ATOM 825 N N . GLU A 1 113 ? 18.365 -15.426 -11.936 1.00 89.31 113 GLU A N 1
ATOM 826 C CA . GLU A 1 113 ? 17.428 -16.547 -11.776 1.00 89.31 113 GLU A CA 1
ATOM 827 C C . GLU A 1 113 ? 16.463 -16.331 -10.603 1.00 89.31 113 GLU A C 1
ATOM 829 O O . GLU A 1 113 ? 15.270 -16.595 -10.710 1.00 89.31 113 GLU A O 1
ATOM 834 N N . THR A 1 114 ? 16.949 -15.755 -9.496 1.00 88.12 114 THR A N 1
ATOM 835 C CA . THR A 1 114 ? 16.094 -15.449 -8.338 1.00 88.12 114 THR A CA 1
ATOM 836 C C . THR A 1 114 ? 15.058 -14.382 -8.684 1.00 88.12 114 THR A C 1
ATOM 838 O O . THR A 1 114 ? 13.882 -14.526 -8.359 1.00 88.12 114 THR A O 1
ATOM 841 N N . VAL A 1 115 ? 15.486 -13.301 -9.343 1.00 90.25 115 VAL A N 1
ATOM 842 C CA . VAL A 1 115 ? 14.589 -12.193 -9.704 1.00 90.25 115 VAL A CA 1
ATOM 843 C C . VAL A 1 115 ? 13.581 -12.635 -10.764 1.00 90.25 115 VAL A C 1
ATOM 845 O O . VAL A 1 115 ? 12.408 -12.281 -10.668 1.00 90.25 115 VAL A O 1
ATOM 848 N N . LEU A 1 116 ? 14.028 -13.410 -11.755 1.00 90.56 116 LEU A N 1
ATOM 849 C CA . LEU A 1 116 ? 13.195 -13.898 -12.848 1.00 90.56 116 LEU A CA 1
ATOM 850 C C . LEU A 1 116 ? 12.124 -14.869 -12.346 1.00 90.56 116 LEU A C 1
ATOM 852 O O . LEU A 1 116 ? 10.958 -14.687 -12.683 1.00 90.56 116 LEU A O 1
ATOM 856 N N . MET A 1 117 ? 12.491 -15.820 -11.481 1.00 87.94 117 MET A N 1
ATOM 857 C CA . MET A 1 117 ? 11.544 -16.741 -10.845 1.00 87.94 117 MET A CA 1
ATOM 858 C C . MET A 1 117 ? 10.476 -15.979 -10.050 1.00 87.94 117 MET A C 1
ATOM 860 O O . MET A 1 117 ? 9.285 -16.139 -10.308 1.00 87.94 117 MET A O 1
ATOM 864 N N . LEU A 1 118 ? 10.889 -15.061 -9.163 1.00 83.31 118 LEU A N 1
ATOM 865 C CA . LEU A 1 118 ? 9.953 -14.250 -8.377 1.00 83.31 118 LEU A CA 1
ATOM 866 C C . LEU A 1 118 ? 9.013 -13.430 -9.266 1.00 83.31 118 LEU A C 1
ATOM 868 O O . LEU A 1 118 ? 7.820 -13.334 -8.977 1.00 83.31 118 LEU A O 1
ATOM 872 N N . LEU A 1 119 ? 9.527 -12.828 -10.342 1.00 88.44 119 LEU A N 1
ATOM 873 C CA . LEU A 1 119 ? 8.700 -12.096 -11.297 1.00 88.44 119 LEU A CA 1
ATOM 874 C C . LEU A 1 119 ? 7.712 -13.020 -12.008 1.00 88.44 119 LEU A C 1
ATOM 876 O O . LEU A 1 119 ? 6.526 -12.698 -12.043 1.00 88.44 119 LEU A O 1
ATOM 880 N N . LYS A 1 120 ? 8.176 -14.156 -12.537 1.00 89.12 120 LYS A N 1
ATOM 881 C CA . LYS A 1 120 ? 7.355 -15.108 -13.290 1.00 89.12 120 LYS A CA 1
ATOM 882 C C . LYS A 1 120 ? 6.201 -15.634 -12.439 1.00 89.12 120 LYS A C 1
ATOM 884 O O . LYS A 1 120 ? 5.053 -15.506 -12.860 1.00 89.12 120 LYS A O 1
ATOM 889 N N . ASP A 1 121 ? 6.471 -16.083 -11.216 1.00 82.38 121 ASP A N 1
ATOM 890 C CA . ASP A 1 121 ? 5.441 -16.577 -10.293 1.00 82.38 121 ASP A CA 1
ATOM 891 C C . ASP A 1 121 ? 4.387 -15.500 -9.996 1.00 82.38 121 ASP A C 1
ATOM 893 O O . ASP A 1 121 ? 3.175 -15.731 -10.059 1.00 82.38 121 ASP A O 1
ATOM 897 N N . ASN A 1 122 ? 4.843 -14.270 -9.734 1.00 83.62 122 ASN A N 1
ATOM 898 C CA . ASN A 1 122 ? 3.964 -13.141 -9.438 1.00 83.62 122 ASN A CA 1
ATOM 899 C C . ASN A 1 122 ? 3.154 -12.668 -10.652 1.00 83.62 122 ASN A C 1
ATOM 901 O O . ASN A 1 122 ? 2.053 -12.132 -10.477 1.00 83.62 122 ASN A O 1
ATOM 905 N N . MET A 1 123 ? 3.690 -12.836 -11.860 1.00 87.38 123 MET A N 1
ATOM 906 C CA . MET A 1 123 ? 3.007 -12.530 -13.109 1.00 87.38 123 MET A CA 1
ATOM 907 C C . MET A 1 123 ? 1.970 -13.598 -13.447 1.00 87.38 123 MET A C 1
ATOM 909 O O . MET A 1 123 ? 0.819 -13.237 -13.673 1.00 87.38 123 MET A O 1
ATOM 913 N N . ILE A 1 124 ? 2.326 -14.886 -13.403 1.00 83.44 124 ILE A N 1
ATOM 914 C CA . ILE A 1 124 ? 1.404 -16.008 -13.650 1.00 83.44 124 ILE A CA 1
ATOM 915 C C . ILE A 1 124 ? 0.196 -15.908 -12.715 1.00 83.44 124 ILE A C 1
ATOM 917 O O . ILE A 1 124 ? -0.945 -15.905 -13.175 1.00 83.44 124 ILE A O 1
ATOM 921 N N . ALA A 1 125 ? 0.426 -15.694 -11.416 1.00 74.25 125 ALA A N 1
ATOM 922 C CA . ALA A 1 125 ? -0.647 -15.578 -10.428 1.00 74.25 125 ALA A CA 1
ATOM 923 C C . ALA A 1 125 ? -1.640 -14.430 -10.710 1.00 74.25 125 ALA A C 1
ATOM 925 O O . ALA A 1 125 ? -2.788 -14.472 -10.269 1.00 74.25 125 ALA A O 1
ATOM 926 N N . ARG A 1 126 ? -1.213 -13.382 -11.427 1.00 79.94 126 ARG A N 1
ATOM 927 C CA . ARG A 1 126 ? -2.015 -12.172 -11.679 1.00 79.94 126 ARG A CA 1
ATOM 928 C C . ARG A 1 126 ? -2.465 -12.031 -13.135 1.00 79.94 126 ARG A C 1
ATOM 930 O O . ARG A 1 126 ? -3.353 -11.222 -13.403 1.00 79.94 126 ARG A O 1
ATOM 937 N N . ALA A 1 127 ? -1.904 -12.815 -14.057 1.00 81.56 127 ALA A N 1
ATOM 938 C CA . ALA A 1 127 ? -2.152 -12.720 -15.493 1.00 81.56 127 ALA A CA 1
ATOM 939 C C . ALA A 1 127 ? -3.642 -12.824 -15.865 1.00 81.56 127 ALA A C 1
ATOM 941 O O . ALA A 1 127 ? -4.098 -11.961 -16.614 1.00 81.56 127 ALA A O 1
ATOM 942 N N . PRO A 1 128 ? -4.449 -13.743 -15.288 1.00 78.38 128 PRO A N 1
ATOM 943 C CA . PRO A 1 128 ? -5.863 -13.870 -15.657 1.00 78.38 128 PRO A CA 1
ATOM 944 C C . PRO A 1 128 ? -6.711 -12.610 -15.420 1.00 78.38 128 PRO A C 1
ATOM 946 O O . PRO A 1 128 ? -7.756 -12.445 -16.042 1.00 78.38 128 PRO A O 1
ATOM 949 N N . ASN A 1 129 ? -6.279 -11.721 -14.519 1.00 75.25 129 ASN A N 1
ATOM 950 C CA . ASN A 1 129 ? -7.020 -10.519 -14.123 1.00 75.25 129 ASN A CA 1
ATOM 951 C C . ASN A 1 129 ? -6.279 -9.215 -14.461 1.00 75.25 129 ASN A C 1
ATOM 953 O O . ASN A 1 129 ? -6.730 -8.131 -14.079 1.00 75.25 129 ASN A O 1
ATOM 957 N N . SER A 1 130 ? -5.139 -9.303 -15.146 1.00 79.69 130 SER A N 1
ATOM 958 C CA . SER A 1 130 ? -4.290 -8.157 -15.455 1.00 79.69 130 SER A CA 1
ATOM 959 C C . SER A 1 130 ? -4.627 -7.579 -16.826 1.00 79.69 130 SER A C 1
ATOM 961 O O . SER A 1 130 ? -4.758 -8.298 -17.812 1.00 79.69 130 SER A O 1
ATOM 963 N N . ARG A 1 131 ? -4.721 -6.248 -16.919 1.00 85.00 131 ARG A N 1
ATOM 964 C CA . ARG A 1 131 ? -4.775 -5.554 -18.219 1.00 85.00 131 ARG A CA 1
ATOM 965 C C . ARG A 1 131 ? -3.391 -5.457 -18.876 1.00 85.00 131 ARG A C 1
ATOM 967 O O . ARG A 1 131 ? -3.284 -5.203 -20.075 1.00 85.00 131 ARG A O 1
ATOM 974 N N . GLY A 1 132 ? -2.342 -5.608 -18.079 1.00 91.69 132 GLY A N 1
ATOM 975 C CA . GLY A 1 132 ? -0.958 -5.386 -18.457 1.00 91.69 132 GLY A CA 1
ATOM 976 C C . GLY A 1 132 ? -0.081 -5.253 -17.218 1.00 91.69 132 GLY A C 1
ATOM 977 O O . GLY A 1 132 ? -0.556 -4.825 -16.170 1.00 91.69 132 GLY A O 1
ATOM 978 N N . PHE A 1 133 ? 1.198 -5.581 -17.322 1.00 95.62 133 PHE A N 1
ATOM 979 C CA . PHE A 1 133 ? 2.162 -5.502 -16.235 1.00 95.62 133 PHE A CA 1
ATOM 980 C C . PHE A 1 133 ? 3.109 -4.316 -16.396 1.00 95.62 133 PHE A C 1
ATOM 982 O O . PHE A 1 133 ? 3.623 -4.062 -17.483 1.00 95.62 133 PHE A O 1
ATOM 989 N N . LEU A 1 134 ? 3.361 -3.615 -15.291 1.00 97.50 134 LEU A N 1
ATOM 990 C CA . LEU A 1 134 ? 4.468 -2.673 -15.135 1.00 97.50 134 LEU A CA 1
ATOM 991 C C . LEU A 1 134 ? 5.543 -3.368 -14.309 1.00 97.50 134 LEU A C 1
ATOM 993 O O . LEU A 1 134 ? 5.325 -3.609 -13.119 1.00 97.50 134 LEU A O 1
ATOM 997 N N . ILE A 1 135 ? 6.684 -3.676 -14.919 1.00 97.75 135 ILE A N 1
ATOM 998 C CA . ILE A 1 135 ? 7.803 -4.301 -14.212 1.00 97.75 135 ILE A CA 1
ATOM 999 C C . ILE A 1 135 ? 8.771 -3.200 -13.773 1.00 97.75 135 ILE A C 1
ATOM 1001 O O . ILE A 1 135 ? 9.584 -2.702 -14.550 1.00 97.75 135 ILE A O 1
ATOM 1005 N N . ASP A 1 136 ? 8.635 -2.769 -12.522 1.00 95.25 136 ASP A N 1
ATOM 1006 C CA . ASP A 1 136 ? 9.367 -1.650 -11.935 1.00 95.25 136 ASP A CA 1
ATOM 1007 C C . ASP A 1 136 ? 10.754 -2.070 -11.440 1.00 95.25 136 ASP A C 1
ATOM 1009 O O . ASP A 1 136 ? 10.929 -2.966 -10.603 1.00 95.25 136 ASP A O 1
ATOM 1013 N N . GLY A 1 137 ? 11.763 -1.378 -11.972 1.00 92.12 137 GLY A N 1
ATOM 1014 C CA . GLY A 1 137 ? 13.159 -1.595 -11.634 1.00 92.12 137 GLY A CA 1
ATOM 1015 C C . GLY A 1 137 ? 13.741 -2.844 -12.284 1.00 92.12 137 GLY A C 1
ATOM 1016 O O . GLY A 1 137 ? 14.638 -3.438 -11.687 1.00 92.12 137 GLY A O 1
ATOM 1017 N N . TYR A 1 138 ? 13.232 -3.226 -13.456 1.00 95.25 138 TYR A N 1
ATOM 1018 C CA . TYR A 1 138 ? 13.717 -4.321 -14.293 1.00 95.25 138 TYR A CA 1
ATOM 1019 C C . TYR A 1 138 ? 13.624 -3.923 -15.778 1.00 95.25 138 TYR A C 1
ATOM 1021 O O . TYR A 1 138 ? 12.682 -3.213 -16.138 1.00 95.25 138 TYR A O 1
ATOM 1029 N N . PRO A 1 139 ? 14.542 -4.384 -16.641 1.00 95.69 139 PRO A N 1
ATOM 1030 C CA . PRO A 1 139 ? 15.781 -5.094 -16.309 1.00 95.69 139 PRO A CA 1
ATOM 1031 C C . PRO A 1 139 ? 16.835 -4.149 -15.713 1.00 95.69 139 PRO A C 1
ATOM 1033 O O . PRO A 1 139 ? 16.854 -2.959 -16.018 1.00 95.69 139 PRO A O 1
ATOM 1036 N N . ARG A 1 140 ? 17.706 -4.655 -14.833 1.00 93.62 140 ARG A N 1
ATOM 1037 C CA . ARG A 1 140 ? 18.844 -3.893 -14.271 1.00 93.62 140 ARG A CA 1
ATOM 1038 C C . ARG A 1 140 ? 20.167 -4.178 -14.966 1.00 93.62 140 ARG A C 1
ATOM 1040 O O . ARG A 1 140 ? 21.088 -3.382 -14.836 1.00 93.62 140 ARG A O 1
ATOM 1047 N N . GLU A 1 141 ? 20.218 -5.265 -15.723 1.00 93.56 141 GLU A N 1
ATOM 1048 C CA . GLU A 1 141 ? 21.322 -5.666 -16.594 1.00 93.56 141 GLU A CA 1
ATOM 1049 C C . GLU A 1 141 ? 20.739 -6.180 -17.909 1.00 93.56 141 GLU A C 1
ATOM 1051 O O . GLU A 1 141 ? 19.589 -6.618 -17.949 1.00 93.56 141 GLU A O 1
ATOM 1056 N N . MET A 1 142 ? 21.516 -6.149 -18.991 1.00 93.81 142 MET A N 1
ATOM 1057 C CA . MET A 1 142 ? 21.002 -6.550 -20.303 1.00 93.81 142 MET A CA 1
ATOM 1058 C C . MET A 1 142 ? 20.538 -8.013 -20.327 1.00 93.81 142 MET A C 1
ATOM 1060 O O . MET A 1 142 ? 19.470 -8.313 -20.854 1.00 93.81 142 MET A O 1
ATOM 1064 N N . GLU A 1 143 ? 21.296 -8.916 -19.703 1.00 94.19 143 GLU A N 1
ATOM 1065 C CA . GLU A 1 143 ? 20.973 -10.346 -19.675 1.00 94.19 143 GLU A CA 1
ATOM 1066 C C . GLU A 1 143 ? 19.615 -10.627 -19.019 1.00 94.19 143 GLU A C 1
ATOM 1068 O O . GLU A 1 143 ? 18.871 -11.477 -19.496 1.00 94.19 143 GLU A O 1
ATOM 1073 N N . GLN A 1 144 ? 19.234 -9.848 -18.001 1.00 95.56 144 GLN A N 1
ATOM 1074 C CA . GLN A 1 144 ? 17.910 -9.934 -17.381 1.00 95.56 144 GLN A CA 1
ATOM 1075 C C . GLN A 1 144 ? 16.796 -9.684 -18.405 1.00 95.56 144 GLN A C 1
ATOM 1077 O O . GLN A 1 144 ? 15.850 -10.460 -18.496 1.00 95.56 144 GLN A O 1
ATOM 1082 N N . GLY A 1 145 ? 16.932 -8.634 -19.221 1.00 94.69 145 GLY A N 1
ATOM 1083 C CA . GLY A 1 145 ? 15.958 -8.323 -20.268 1.00 94.69 145 GLY A CA 1
ATOM 1084 C C . GLY A 1 145 ? 15.842 -9.455 -21.286 1.00 94.69 145 GLY A C 1
ATOM 1085 O O . GLY A 1 145 ? 14.743 -9.930 -21.543 1.00 94.69 145 GLY A O 1
ATOM 1086 N N . VAL A 1 146 ? 16.978 -9.943 -21.796 1.00 94.12 146 VAL A N 1
ATOM 1087 C CA . VAL A 1 146 ? 17.006 -11.038 -22.783 1.00 94.12 146 VAL A CA 1
ATOM 1088 C C . VAL A 1 146 ? 16.380 -12.315 -22.221 1.00 94.12 146 VAL A C 1
ATOM 1090 O O . VAL A 1 146 ? 15.525 -12.908 -22.871 1.00 94.12 146 VAL A O 1
ATOM 1093 N N . ARG A 1 147 ? 16.762 -12.725 -21.004 1.00 95.62 147 ARG A N 1
ATOM 1094 C CA . ARG A 1 147 ? 16.247 -13.947 -20.365 1.00 95.62 147 ARG A CA 1
ATOM 1095 C C . ARG A 1 147 ? 14.751 -13.846 -20.077 1.00 95.62 147 ARG A C 1
ATOM 1097 O O . ARG A 1 147 ? 14.030 -14.811 -20.292 1.00 95.62 147 ARG A O 1
ATOM 1104 N N . PHE A 1 148 ? 14.261 -12.681 -19.654 1.00 95.25 148 PHE A N 1
ATOM 1105 C CA . PHE A 1 148 ? 12.824 -12.466 -19.491 1.00 95.25 148 PHE A CA 1
ATOM 1106 C C . PHE A 1 148 ? 12.070 -12.587 -20.819 1.00 95.25 148 PHE A C 1
ATOM 1108 O O . PHE A 1 148 ? 11.009 -13.207 -20.871 1.00 95.25 148 PHE A O 1
ATOM 1115 N N . GLU A 1 149 ? 12.591 -11.984 -21.888 1.00 93.75 149 GLU A N 1
ATOM 1116 C CA . GLU A 1 149 ? 11.931 -12.015 -23.197 1.00 93.75 149 GLU A CA 1
ATOM 1117 C C . GLU A 1 149 ? 11.881 -13.426 -23.795 1.00 93.75 149 GLU A C 1
ATOM 1119 O O . GLU A 1 149 ? 10.893 -13.763 -24.447 1.00 93.75 149 GLU A O 1
ATOM 1124 N N . ASP A 1 150 ? 12.898 -14.243 -23.513 1.00 93.06 150 ASP A N 1
ATOM 1125 C CA . ASP A 1 150 ? 12.989 -15.652 -23.907 1.00 93.06 150 ASP A CA 1
ATOM 1126 C C . ASP A 1 150 ? 12.065 -16.566 -23.075 1.00 93.06 150 ASP A C 1
ATOM 1128 O O . ASP A 1 150 ? 11.307 -17.360 -23.629 1.00 93.06 150 ASP A O 1
ATOM 1132 N N . GLU A 1 151 ? 12.074 -16.436 -21.743 1.00 90.81 151 GLU A N 1
ATOM 1133 C CA . GLU A 1 151 ? 11.392 -17.384 -20.842 1.00 90.81 151 GLU A CA 1
ATOM 1134 C C . GLU A 1 151 ? 9.970 -16.990 -20.423 1.00 90.81 151 GLU A C 1
ATOM 1136 O O . GLU A 1 151 ? 9.221 -17.823 -19.893 1.00 90.81 151 GLU A O 1
ATOM 1141 N N . VAL A 1 152 ? 9.610 -15.715 -20.585 1.00 90.25 152 VAL A N 1
ATOM 1142 C CA . VAL A 1 152 ? 8.331 -15.157 -20.126 1.00 90.25 152 VAL A CA 1
ATOM 1143 C C . VAL A 1 152 ? 7.544 -14.619 -21.312 1.00 90.25 152 VAL A C 1
ATOM 1145 O O . VAL A 1 152 ? 6.519 -15.194 -21.675 1.00 90.25 152 VAL A O 1
ATOM 1148 N N . ARG A 1 153 ? 7.998 -13.500 -21.888 1.00 92.75 153 ARG A N 1
ATOM 1149 C CA . ARG A 1 153 ? 7.522 -12.915 -23.154 1.00 92.75 153 ARG A CA 1
ATOM 1150 C C . ARG A 1 153 ? 8.282 -11.639 -23.478 1.00 92.75 153 ARG A C 1
ATOM 1152 O O . ARG A 1 153 ? 8.746 -10.937 -22.580 1.00 92.75 153 ARG A O 1
ATOM 1159 N N . GLU A 1 154 ? 8.264 -11.265 -24.750 1.00 93.25 154 GLU A N 1
ATOM 1160 C CA . GLU A 1 154 ? 8.757 -9.972 -25.213 1.00 93.25 154 GLU A CA 1
ATOM 1161 C C . GLU A 1 154 ? 8.071 -8.792 -24.493 1.00 93.25 154 GLU A C 1
ATOM 1163 O O . GLU A 1 154 ? 6.851 -8.784 -24.277 1.00 93.25 154 GLU A O 1
ATOM 1168 N N . SER A 1 155 ? 8.857 -7.777 -24.125 1.00 94.69 155 SER A N 1
ATOM 1169 C CA . SER A 1 155 ? 8.315 -6.523 -23.604 1.00 94.69 155 SER A CA 1
ATOM 1170 C C . SER A 1 155 ? 7.678 -5.699 -24.728 1.00 94.69 155 SER A C 1
ATOM 1172 O O . SER A 1 155 ? 8.210 -5.589 -25.831 1.00 94.69 155 SER A O 1
ATOM 1174 N N . ASP A 1 156 ? 6.523 -5.087 -24.460 1.00 95.38 156 ASP A N 1
ATOM 1175 C CA . ASP A 1 156 ? 5.851 -4.226 -25.435 1.00 95.38 156 ASP A CA 1
ATOM 1176 C C . ASP A 1 156 ? 6.619 -2.910 -25.634 1.00 95.38 156 ASP A C 1
ATOM 1178 O O . ASP A 1 156 ? 6.673 -2.386 -26.748 1.00 95.38 156 ASP A O 1
ATOM 1182 N N . PHE A 1 157 ? 7.189 -2.362 -24.555 1.00 96.44 157 PHE A N 1
ATOM 1183 C CA . PHE A 1 157 ? 8.180 -1.284 -24.584 1.00 96.44 157 PHE A CA 1
ATOM 1184 C C . PHE A 1 157 ? 8.825 -1.073 -23.208 1.00 96.44 157 PHE A C 1
ATOM 1186 O O . PHE A 1 157 ? 8.330 -1.540 -22.178 1.00 96.44 157 PHE A O 1
ATOM 1193 N N . LEU A 1 158 ? 9.909 -0.302 -23.199 1.00 97.62 158 LEU A N 1
ATOM 1194 C CA . LEU A 1 158 ? 10.598 0.183 -22.015 1.00 97.62 158 LEU A CA 1
ATOM 1195 C C . LEU A 1 158 ? 10.261 1.661 -21.776 1.00 97.62 158 LEU A C 1
ATOM 1197 O O . LEU A 1 158 ? 10.554 2.522 -22.602 1.00 97.62 158 LEU A O 1
ATOM 1201 N N . LEU A 1 159 ? 9.669 1.966 -20.626 1.00 97.94 159 LEU A N 1
ATOM 1202 C CA . LEU A 1 159 ? 9.475 3.321 -20.123 1.00 97.94 159 LEU A CA 1
ATOM 1203 C C . LEU A 1 159 ? 10.671 3.712 -19.250 1.00 97.94 159 LEU A C 1
ATOM 1205 O O . LEU A 1 159 ? 10.865 3.159 -18.167 1.00 97.94 159 LEU A O 1
ATOM 1209 N N . TYR A 1 160 ? 11.463 4.678 -19.704 1.00 97.50 160 TYR A N 1
ATOM 1210 C CA . TYR A 1 160 ? 12.661 5.137 -19.014 1.00 97.50 160 TYR A CA 1
ATOM 1211 C C . TYR A 1 160 ? 12.475 6.525 -18.401 1.00 97.50 160 TYR A C 1
ATOM 1213 O O . TYR A 1 160 ? 12.263 7.508 -19.112 1.00 97.50 160 TYR A O 1
ATOM 1221 N N . PHE A 1 161 ? 12.636 6.621 -17.084 1.00 97.56 161 PHE A N 1
ATOM 1222 C CA . PHE A 1 161 ? 12.672 7.887 -16.358 1.00 97.56 161 PHE A CA 1
ATOM 1223 C C . PHE A 1 161 ? 14.102 8.426 -16.290 1.00 97.56 161 PHE A C 1
ATOM 1225 O O . PHE A 1 161 ? 14.917 7.978 -15.478 1.00 97.56 161 PHE A O 1
ATOM 1232 N N . ASN A 1 162 ? 14.390 9.411 -17.138 1.00 95.81 162 ASN A N 1
ATOM 1233 C CA . ASN A 1 162 ? 15.674 10.088 -17.195 1.00 95.81 162 ASN A CA 1
ATOM 1234 C C . ASN A 1 162 ? 15.756 11.188 -16.132 1.00 95.81 162 ASN A C 1
ATOM 1236 O O . ASN A 1 162 ? 14.975 12.140 -16.157 1.00 95.81 162 ASN A O 1
ATOM 1240 N N . VAL A 1 163 ? 16.705 11.048 -15.210 1.00 94.81 163 VAL A N 1
ATOM 1241 C CA . VAL A 1 163 ? 16.954 11.981 -14.105 1.00 94.81 163 VAL A CA 1
ATOM 1242 C C . VAL A 1 163 ? 18.461 12.112 -13.919 1.00 94.81 163 VAL A C 1
ATOM 1244 O O . VAL A 1 163 ? 19.187 11.125 -14.053 1.00 94.81 163 VAL A O 1
ATOM 1247 N N . SER A 1 164 ? 18.925 13.319 -13.624 1.00 94.12 164 SER A N 1
ATOM 1248 C CA . SER A 1 164 ? 20.312 13.614 -13.282 1.00 94.12 164 SER A CA 1
ATOM 1249 C C . SER A 1 164 ? 20.741 12.905 -11.995 1.00 94.12 164 SER A C 1
ATOM 1251 O O . SER A 1 164 ? 19.942 12.635 -11.094 1.00 94.12 164 SER A O 1
ATOM 1253 N N . GLU A 1 165 ? 22.033 12.601 -11.897 1.00 90.62 165 GLU A N 1
ATOM 1254 C CA . GLU A 1 165 ? 22.612 11.972 -10.707 1.00 90.62 165 GLU A CA 1
ATOM 1255 C C . GLU A 1 165 ? 22.453 12.841 -9.453 1.00 90.62 165 GLU A C 1
ATOM 1257 O O . GLU A 1 165 ? 22.166 12.319 -8.375 1.00 90.62 165 GLU A O 1
ATOM 1262 N N . GLU A 1 166 ? 22.537 14.164 -9.609 1.00 90.56 166 GLU A N 1
ATOM 1263 C CA . GLU A 1 166 ? 22.301 15.137 -8.542 1.00 90.56 166 GLU A CA 1
ATOM 1264 C C . GLU A 1 166 ? 20.875 15.027 -7.985 1.00 90.56 166 GLU A C 1
ATOM 1266 O O . GLU A 1 166 ? 20.687 14.818 -6.782 1.00 90.56 166 GLU A O 1
ATOM 1271 N N . THR A 1 167 ? 19.860 15.067 -8.856 1.00 93.00 167 THR A N 1
ATOM 1272 C CA . THR A 1 167 ? 18.460 14.925 -8.442 1.00 93.00 167 THR A CA 1
ATOM 1273 C C . THR A 1 167 ? 18.191 13.549 -7.829 1.00 93.00 167 THR A C 1
ATOM 1275 O O . THR A 1 167 ? 17.494 13.452 -6.815 1.00 93.00 167 THR A O 1
ATOM 1278 N N . MET A 1 168 ? 18.745 12.473 -8.402 1.00 92.25 168 MET A N 1
ATOM 1279 C CA . MET A 1 168 ? 18.617 11.123 -7.840 1.00 92.25 168 MET A CA 1
ATOM 1280 C C . MET A 1 168 ? 19.194 11.047 -6.425 1.00 92.25 168 MET A C 1
ATOM 1282 O O . MET A 1 168 ? 18.515 10.567 -5.517 1.00 92.25 168 MET A O 1
ATOM 1286 N N . THR A 1 169 ? 20.401 11.574 -6.225 1.00 88.25 169 THR A N 1
ATOM 1287 C CA . THR A 1 169 ? 21.084 11.602 -4.927 1.00 88.25 169 THR A CA 1
ATOM 1288 C C . THR A 1 169 ? 20.284 12.401 -3.904 1.00 88.25 169 THR A C 1
ATOM 1290 O O . THR A 1 169 ? 19.982 11.887 -2.828 1.00 88.25 169 THR A O 1
ATOM 1293 N N . SER A 1 170 ? 19.850 13.614 -4.259 1.00 88.25 170 SER A N 1
ATOM 1294 C CA . SER A 1 170 ? 19.040 14.474 -3.388 1.00 88.25 170 SER A CA 1
ATOM 1295 C C . SER A 1 170 ? 17.748 13.780 -2.931 1.00 88.25 170 SER A C 1
ATOM 1297 O O . SER A 1 170 ? 17.438 13.724 -1.738 1.00 88.25 170 SER A O 1
ATOM 1299 N N . ARG A 1 171 ? 17.029 13.136 -3.862 1.00 88.31 171 ARG A N 1
ATOM 1300 C CA . ARG A 1 171 ? 15.802 12.381 -3.553 1.00 88.31 171 ARG A CA 1
ATOM 1301 C C . ARG A 1 171 ? 16.067 11.150 -2.685 1.00 88.31 171 ARG A C 1
ATOM 1303 O O . ARG A 1 171 ? 15.237 10.816 -1.842 1.00 88.31 171 ARG A O 1
ATOM 1310 N N . LEU A 1 172 ? 17.189 10.459 -2.888 1.00 83.12 172 LEU A N 1
ATOM 1311 C CA . LEU A 1 172 ? 17.566 9.298 -2.080 1.00 83.12 172 LEU A CA 1
ATOM 1312 C C . LEU A 1 172 ? 17.937 9.692 -0.652 1.00 83.12 172 LEU A C 1
ATOM 1314 O O . LEU A 1 172 ? 17.487 9.027 0.275 1.00 83.12 172 LEU A O 1
ATOM 1318 N N . LEU A 1 173 ? 18.664 10.795 -0.466 1.00 80.50 173 LEU A N 1
ATOM 1319 C CA . LEU A 1 173 ? 18.986 11.325 0.860 1.00 80.50 173 LEU A CA 1
ATOM 1320 C C . LEU A 1 173 ? 17.723 11.748 1.623 1.00 80.50 173 LEU A C 1
ATOM 1322 O O . LEU A 1 173 ? 17.565 11.392 2.788 1.00 80.50 173 LEU A O 1
ATOM 1326 N N . GLY A 1 174 ? 16.775 12.421 0.959 1.00 78.44 174 GLY A N 1
ATOM 1327 C CA . GLY A 1 174 ? 15.474 12.738 1.564 1.00 78.44 174 GLY A CA 1
ATOM 1328 C C . GLY A 1 174 ? 14.650 11.488 1.914 1.00 78.44 174 GLY A C 1
ATOM 1329 O O . GLY A 1 174 ? 13.945 11.454 2.924 1.00 78.44 174 GLY A O 1
ATOM 1330 N N . ARG A 1 175 ? 14.765 10.418 1.117 1.00 69.50 175 ARG A N 1
ATOM 1331 C CA . ARG A 1 175 ? 14.093 9.136 1.381 1.00 69.50 175 ARG A CA 1
ATOM 1332 C C . ARG A 1 175 ? 14.739 8.344 2.523 1.00 69.50 175 ARG A C 1
ATOM 1334 O O . ARG A 1 175 ? 14.020 7.706 3.289 1.00 69.50 175 ARG A O 1
ATOM 1341 N N . ALA A 1 176 ? 16.062 8.386 2.663 1.00 64.62 176 ALA A N 1
ATOM 1342 C CA . ALA A 1 176 ? 16.783 7.723 3.751 1.00 64.62 176 ALA A CA 1
ATOM 1343 C C . ALA A 1 176 ? 16.327 8.225 5.133 1.00 64.62 176 ALA A C 1
ATOM 1345 O O . ALA A 1 176 ? 16.271 7.460 6.089 1.00 64.62 176 ALA A O 1
ATOM 1346 N N . GLN A 1 177 ? 15.900 9.488 5.215 1.00 60.09 177 GLN A N 1
ATOM 1347 C CA . GLN A 1 177 ? 15.365 10.090 6.439 1.00 60.09 177 GLN A CA 1
ATOM 1348 C C . GLN A 1 177 ? 13.953 9.600 6.813 1.00 60.09 177 GLN A C 1
ATOM 1350 O O . GLN A 1 177 ? 13.514 9.840 7.932 1.00 60.09 177 GLN A O 1
ATOM 1355 N N . THR A 1 178 ? 13.223 8.956 5.892 1.00 50.25 178 THR A N 1
ATOM 1356 C CA . THR A 1 178 ? 11.770 8.723 6.026 1.00 50.25 178 THR A CA 1
ATOM 1357 C C . THR A 1 178 ? 11.306 7.291 5.758 1.00 50.25 178 THR A C 1
ATOM 1359 O O . THR A 1 178 ? 10.190 6.946 6.132 1.00 50.25 178 THR A O 1
ATOM 1362 N N . SER A 1 179 ? 12.096 6.452 5.081 1.00 55.38 179 SER A N 1
ATOM 1363 C CA . SER A 1 179 ? 11.565 5.218 4.476 1.00 55.38 179 SER A CA 1
ATOM 1364 C C . SER A 1 179 ? 11.734 3.931 5.281 1.00 55.38 179 SER A C 1
ATOM 1366 O O . SER A 1 179 ? 11.193 2.907 4.863 1.00 55.38 179 SER A O 1
ATOM 1368 N N . GLY A 1 180 ? 12.495 3.946 6.382 1.00 57.38 180 GLY A N 1
ATOM 1369 C CA . GLY A 1 180 ? 12.757 2.748 7.195 1.00 57.38 180 GLY A CA 1
ATOM 1370 C C . GLY A 1 180 ? 13.449 1.603 6.436 1.00 57.38 180 GLY A C 1
ATOM 1371 O O . GLY A 1 180 ? 13.442 0.462 6.896 1.00 57.38 180 GLY A O 1
ATOM 1372 N N . ARG A 1 181 ? 14.016 1.875 5.251 1.00 64.06 181 ARG A N 1
ATOM 1373 C CA . ARG A 1 181 ? 14.702 0.882 4.422 1.00 64.06 181 ARG A CA 1
ATOM 1374 C C . ARG A 1 181 ? 16.099 0.614 4.959 1.00 64.06 181 ARG A C 1
ATOM 1376 O O . ARG A 1 181 ? 16.917 1.525 5.043 1.00 64.06 181 ARG A O 1
ATOM 1383 N N . VAL A 1 182 ? 16.379 -0.653 5.248 1.00 57.66 182 VAL A N 1
ATOM 1384 C CA . VAL A 1 182 ? 17.709 -1.110 5.683 1.00 57.66 182 VAL A CA 1
ATOM 1385 C C . VAL A 1 182 ? 18.791 -0.870 4.616 1.00 57.66 182 VAL A C 1
ATOM 1387 O O . VAL A 1 182 ? 19.949 -0.659 4.957 1.00 57.66 182 VAL A O 1
ATOM 1390 N N . ASP A 1 183 ? 18.405 -0.802 3.332 1.00 64.62 183 ASP A N 1
ATOM 1391 C CA . ASP A 1 183 ? 19.282 -0.556 2.175 1.00 64.62 183 ASP A CA 1
ATOM 1392 C C . ASP A 1 183 ? 19.411 0.931 1.767 1.00 64.62 183 ASP A C 1
ATOM 1394 O O . ASP A 1 183 ? 19.933 1.239 0.693 1.00 64.62 183 ASP A O 1
ATOM 1398 N N . ASP A 1 184 ? 18.925 1.871 2.583 1.00 68.12 184 ASP A N 1
ATOM 1399 C CA . ASP A 1 184 ? 18.999 3.316 2.311 1.00 68.12 184 ASP A CA 1
ATOM 1400 C C . ASP A 1 184 ? 20.088 4.013 3.157 1.00 68.12 184 ASP A C 1
ATOM 1402 O O . ASP A 1 184 ? 19.856 5.062 3.756 1.00 68.12 184 ASP A O 1
ATOM 1406 N N . ASN A 1 185 ? 21.301 3.453 3.194 1.00 76.31 185 ASN A N 1
ATOM 1407 C CA . ASN A 1 185 ? 22.488 4.144 3.719 1.00 76.31 185 ASN A CA 1
ATOM 1408 C C . ASN A 1 185 ? 23.329 4.770 2.582 1.00 76.31 185 ASN A C 1
ATOM 1410 O O . ASN A 1 185 ? 23.156 4.445 1.406 1.00 76.31 185 ASN A O 1
ATOM 1414 N N . GLU A 1 186 ? 24.227 5.700 2.922 1.00 79.62 186 GLU A N 1
ATOM 1415 C CA . GLU A 1 186 ? 24.997 6.474 1.935 1.00 79.62 186 GLU A CA 1
ATOM 1416 C C . GLU A 1 186 ? 25.872 5.592 1.026 1.00 79.62 186 GLU A C 1
ATOM 1418 O O . GLU A 1 186 ? 25.962 5.840 -0.179 1.00 79.62 186 GLU A O 1
ATOM 1423 N N . GLU A 1 187 ? 26.490 4.548 1.581 1.00 83.00 187 GLU A N 1
ATOM 1424 C CA . GLU A 1 187 ? 27.342 3.614 0.841 1.00 83.00 187 GLU A CA 1
ATOM 1425 C C . GLU A 1 187 ? 26.517 2.791 -0.158 1.00 83.00 187 GLU A C 1
ATOM 1427 O O . GLU A 1 187 ? 26.836 2.750 -1.349 1.00 83.00 187 GLU A O 1
ATOM 1432 N N . THR A 1 188 ? 25.379 2.252 0.282 1.00 82.31 188 THR A N 1
ATOM 1433 C CA . THR A 1 188 ? 24.441 1.517 -0.574 1.00 82.31 188 THR A CA 1
ATOM 1434 C C . THR A 1 188 ? 23.843 2.413 -1.661 1.00 82.31 188 THR A C 1
ATOM 1436 O O . THR A 1 188 ? 23.684 1.982 -2.804 1.00 82.31 188 THR A O 1
ATOM 1439 N N . ILE A 1 189 ? 23.544 3.682 -1.363 1.00 83.56 189 ILE A N 1
ATOM 1440 C CA . ILE A 1 189 ? 23.075 4.657 -2.362 1.00 83.56 189 ILE A CA 1
ATOM 1441 C C . ILE A 1 189 ? 24.128 4.861 -3.457 1.00 83.56 189 ILE A C 1
ATOM 1443 O O . ILE A 1 189 ? 23.790 4.766 -4.642 1.00 83.56 189 ILE A O 1
ATOM 1447 N N . LYS A 1 190 ? 25.392 5.091 -3.078 1.00 87.56 190 LYS A N 1
ATOM 1448 C CA . LYS A 1 190 ? 26.506 5.244 -4.028 1.00 87.56 190 LYS A CA 1
ATOM 1449 C C . LYS A 1 190 ? 26.669 3.998 -4.890 1.00 87.56 190 LYS A C 1
ATOM 1451 O O . LYS A 1 190 ? 26.753 4.113 -6.112 1.00 87.56 190 LYS A O 1
ATOM 1456 N N . GLN A 1 191 ? 26.635 2.814 -4.280 1.00 88.88 191 GLN A N 1
ATOM 1457 C CA . GLN A 1 191 ? 26.760 1.555 -5.008 1.00 88.88 191 GLN A CA 1
ATOM 1458 C C . GLN A 1 191 ? 25.606 1.354 -6.002 1.00 88.88 191 GLN A C 1
ATOM 1460 O O . GLN A 1 191 ? 25.838 1.029 -7.163 1.00 88.88 191 GLN A O 1
ATOM 1465 N N . ARG A 1 192 ? 24.361 1.651 -5.609 1.00 87.50 192 ARG A N 1
ATOM 1466 C CA . ARG A 1 192 ? 23.188 1.548 -6.495 1.00 87.50 192 ARG A CA 1
ATOM 1467 C C . ARG A 1 192 ? 23.238 2.524 -7.669 1.00 87.50 192 ARG A C 1
ATOM 1469 O O . ARG A 1 192 ? 22.782 2.176 -8.758 1.00 87.50 192 ARG A O 1
ATOM 1476 N N . LEU A 1 193 ? 23.743 3.740 -7.453 1.00 90.12 193 LEU A N 1
ATOM 1477 C CA . LEU A 1 193 ? 23.954 4.721 -8.521 1.00 90.12 193 LEU A CA 1
ATOM 1478 C C . LEU A 1 193 ? 25.046 4.250 -9.485 1.00 90.12 193 LEU A C 1
ATOM 1480 O O . LEU A 1 193 ? 24.822 4.256 -10.694 1.00 90.12 193 LEU A O 1
ATOM 1484 N N . LYS A 1 194 ? 26.172 3.761 -8.954 1.00 91.75 194 LYS A N 1
ATOM 1485 C CA . LYS A 1 194 ? 27.272 3.193 -9.740 1.00 91.75 194 LYS A CA 1
ATOM 1486 C C . LYS A 1 194 ? 26.799 2.031 -10.614 1.00 91.75 194 LYS A C 1
ATOM 1488 O O . LYS A 1 194 ? 26.925 2.102 -11.833 1.00 91.75 194 LYS A O 1
ATOM 1493 N N . THR A 1 195 ? 26.177 1.017 -10.016 1.00 90.00 195 THR A N 1
ATOM 1494 C CA . THR A 1 195 ? 25.662 -0.158 -10.733 1.00 90.00 195 THR A CA 1
ATOM 1495 C C . THR A 1 195 ? 24.636 0.221 -11.800 1.00 90.00 195 THR A C 1
ATOM 1497 O O . THR A 1 195 ? 24.632 -0.355 -12.887 1.00 90.00 195 THR A O 1
ATOM 1500 N N . PHE A 1 196 ? 23.771 1.205 -11.527 1.00 91.62 196 PHE A N 1
ATOM 1501 C CA . PHE A 1 196 ? 22.850 1.718 -12.537 1.00 91.62 196 PHE A CA 1
ATOM 1502 C C . PHE A 1 196 ? 23.606 2.366 -13.704 1.00 91.62 196 PHE A C 1
ATOM 1504 O O . PHE A 1 196 ? 23.335 2.029 -14.852 1.00 91.62 196 PHE A O 1
ATOM 1511 N N . SER A 1 197 ? 24.565 3.252 -13.433 1.00 91.00 197 SER A N 1
ATOM 1512 C CA . SER A 1 197 ? 25.352 3.934 -14.467 1.00 91.00 197 SER A CA 1
ATOM 1513 C C . SER A 1 197 ? 26.173 2.970 -15.332 1.00 91.00 197 SER A C 1
ATOM 1515 O O . SER A 1 197 ? 26.237 3.166 -16.545 1.00 91.00 197 SER A O 1
ATOM 1517 N N . GLU A 1 198 ? 26.743 1.918 -14.738 1.00 92.75 198 GLU A N 1
ATOM 1518 C CA . GLU A 1 198 ? 27.523 0.886 -15.439 1.00 92.75 198 GLU A CA 1
ATOM 1519 C C . GLU A 1 198 ? 26.663 0.068 -16.413 1.00 92.75 198 GLU A C 1
ATOM 1521 O O . GLU A 1 198 ? 27.074 -0.180 -17.546 1.00 92.75 198 GLU A O 1
ATOM 1526 N N . ASN A 1 199 ? 25.445 -0.302 -16.009 1.00 91.69 199 ASN A N 1
ATOM 1527 C CA . ASN A 1 199 ? 24.592 -1.203 -16.790 1.00 91.69 199 ASN A CA 1
ATOM 1528 C C . ASN A 1 199 ? 23.609 -0.490 -17.727 1.00 91.69 199 ASN A C 1
ATOM 1530 O O . ASN A 1 199 ? 23.158 -1.070 -18.718 1.00 91.69 199 ASN A O 1
ATOM 1534 N N . LYS A 1 200 ? 23.274 0.776 -17.443 1.00 91.50 200 LYS A N 1
ATOM 1535 C CA . LYS A 1 200 ? 22.240 1.527 -18.169 1.00 91.50 200 LYS A CA 1
ATOM 1536 C C . LYS A 1 200 ? 22.478 1.528 -19.676 1.00 91.50 200 LYS A C 1
ATOM 1538 O O . LYS A 1 200 ? 21.548 1.275 -20.432 1.00 91.50 200 LYS A O 1
ATOM 1543 N N . ASN A 1 201 ? 23.691 1.844 -20.122 1.00 92.38 201 ASN A N 1
ATOM 1544 C CA . ASN A 1 201 ? 23.945 2.121 -21.538 1.00 92.38 201 ASN A CA 1
ATOM 1545 C C . ASN A 1 201 ? 23.628 0.919 -22.439 1.00 92.38 201 ASN A C 1
ATOM 1547 O O . ASN A 1 201 ? 22.996 1.109 -23.473 1.00 92.38 201 ASN A O 1
ATOM 1551 N N . ALA A 1 202 ? 23.974 -0.299 -22.011 1.00 94.44 202 ALA A N 1
ATOM 1552 C CA . ALA A 1 202 ? 23.689 -1.518 -22.768 1.00 94.44 202 ALA A CA 1
ATOM 1553 C C . ALA A 1 202 ? 22.177 -1.757 -22.933 1.00 94.44 202 ALA A C 1
ATOM 1555 O O . ALA A 1 202 ? 21.704 -2.030 -24.035 1.00 94.44 202 ALA A O 1
ATOM 1556 N N . ILE A 1 203 ? 21.406 -1.574 -21.855 1.00 94.44 203 ILE A N 1
ATOM 1557 C CA . ILE A 1 203 ? 19.941 -1.713 -21.877 1.00 94.44 203 ILE A CA 1
ATOM 1558 C C . ILE A 1 203 ? 19.328 -0.662 -22.807 1.00 94.44 203 ILE A C 1
ATOM 1560 O O . ILE A 1 203 ? 18.485 -0.968 -23.648 1.00 94.44 203 ILE A O 1
ATOM 1564 N N . MET A 1 204 ? 19.780 0.586 -22.690 1.00 92.62 204 MET A N 1
ATOM 1565 C CA . MET A 1 204 ? 19.274 1.696 -23.497 1.00 92.62 204 MET A CA 1
ATOM 1566 C C . MET A 1 204 ? 19.581 1.503 -24.981 1.00 92.62 204 MET A C 1
ATOM 1568 O O . MET A 1 204 ? 18.714 1.728 -25.820 1.00 92.62 204 MET A O 1
ATOM 1572 N N . GLU A 1 205 ? 20.787 1.058 -25.326 1.00 92.69 205 GLU A N 1
ATOM 1573 C CA . GLU A 1 205 ? 21.162 0.770 -26.710 1.00 92.69 205 GLU A CA 1
ATOM 1574 C C . GLU A 1 205 ? 20.311 -0.359 -27.306 1.00 92.69 205 GLU A C 1
ATOM 1576 O O . GLU A 1 205 ? 19.908 -0.281 -28.466 1.00 92.69 205 GLU A O 1
ATOM 1581 N N . TYR A 1 206 ? 19.993 -1.389 -26.520 1.00 92.81 206 TYR A N 1
ATOM 1582 C CA . TYR A 1 206 ? 19.144 -2.484 -26.977 1.00 92.81 206 TYR A CA 1
ATOM 1583 C C . TYR A 1 206 ? 17.693 -2.034 -27.205 1.00 92.81 206 TYR A C 1
ATOM 1585 O O . TYR A 1 206 ? 17.160 -2.220 -28.298 1.00 92.81 206 TYR A O 1
ATOM 1593 N N . TYR A 1 207 ? 17.067 -1.388 -26.215 1.00 93.00 207 TYR A N 1
ATOM 1594 C CA . TYR A 1 207 ? 15.646 -1.015 -26.274 1.00 93.00 207 TYR A CA 1
ATOM 1595 C C . TYR A 1 207 ? 15.351 0.248 -27.094 1.00 93.00 207 TYR A C 1
ATOM 1597 O O . TYR A 1 207 ? 14.220 0.433 -27.539 1.00 93.00 207 TYR A O 1
ATOM 1605 N N . SER A 1 208 ? 16.346 1.104 -27.344 1.00 89.62 208 SER A N 1
ATOM 1606 C CA . SER A 1 208 ? 16.193 2.259 -28.248 1.00 89.62 208 SER A CA 1
ATOM 1607 C C . SER A 1 208 ? 16.090 1.866 -29.722 1.00 89.62 208 SER A C 1
ATOM 1609 O O . SER A 1 208 ? 15.682 2.684 -30.548 1.00 89.62 208 SER A O 1
ATOM 1611 N N . LYS A 1 209 ? 16.436 0.622 -30.078 1.00 87.69 209 LYS A N 1
ATOM 1612 C CA . LYS A 1 209 ? 16.273 0.118 -31.443 1.00 87.69 209 LYS A CA 1
ATOM 1613 C C . LYS A 1 209 ? 14.788 -0.098 -31.739 1.00 87.69 209 LYS A C 1
ATOM 1615 O O . LYS A 1 209 ? 14.107 -0.897 -31.100 1.00 87.69 209 LYS A O 1
ATOM 1620 N N . GLY A 1 210 ? 14.294 0.602 -32.759 1.00 78.00 210 GLY A N 1
ATOM 1621 C CA . GLY A 1 210 ? 12.883 0.573 -33.146 1.00 78.00 210 GLY A CA 1
ATOM 1622 C C . GLY A 1 210 ? 11.994 1.386 -32.202 1.00 78.00 210 GLY A C 1
ATOM 1623 O O . GLY A 1 210 ? 12.458 2.250 -31.469 1.00 78.00 210 GLY A O 1
ATOM 1624 N N . ASN A 1 211 ? 10.687 1.120 -32.217 1.00 82.31 211 ASN A N 1
ATOM 1625 C CA . ASN A 1 211 ? 9.720 1.826 -31.372 1.00 82.31 211 ASN A CA 1
ATOM 1626 C C . ASN A 1 211 ? 9.532 1.142 -30.000 1.00 82.31 211 ASN A C 1
ATOM 1628 O O . ASN A 1 211 ? 8.406 1.024 -29.519 1.00 82.31 211 ASN A O 1
ATOM 1632 N N . LYS A 1 212 ? 10.610 0.636 -29.390 1.00 89.81 212 LYS A N 1
ATOM 1633 C CA . LYS A 1 212 ? 10.570 -0.177 -28.158 1.00 89.81 212 LYS A CA 1
ATOM 1634 C C . LYS A 1 212 ? 10.856 0.602 -26.876 1.00 89.81 212 LYS A C 1
ATOM 1636 O O . LYS A 1 212 ? 10.883 0.006 -25.803 1.00 89.81 212 LYS A O 1
ATOM 1641 N N . MET A 1 213 ? 11.031 1.917 -26.949 1.00 94.75 213 MET A N 1
ATOM 1642 C CA . MET A 1 213 ? 11.368 2.719 -25.781 1.00 94.75 213 MET A CA 1
ATOM 1643 C C . MET A 1 213 ? 10.670 4.081 -25.781 1.00 94.75 213 MET A C 1
ATOM 1645 O O . MET A 1 213 ? 10.580 4.743 -26.809 1.00 94.75 213 MET A O 1
ATOM 1649 N N . GLU A 1 214 ? 10.241 4.506 -24.594 1.00 96.31 214 GLU A N 1
ATOM 1650 C CA . GLU A 1 214 ? 9.755 5.851 -24.286 1.00 96.31 214 GLU A CA 1
ATOM 1651 C C . GLU A 1 214 ? 10.648 6.474 -23.217 1.00 96.31 214 GLU A C 1
ATOM 1653 O O . GLU A 1 214 ? 10.797 5.924 -22.126 1.00 96.31 214 GLU A O 1
ATOM 1658 N N . MET A 1 215 ? 11.242 7.629 -23.510 1.00 96.12 215 MET A N 1
ATOM 1659 C CA . MET A 1 215 ? 12.066 8.371 -22.555 1.00 96.12 215 MET A CA 1
ATOM 1660 C C . MET A 1 215 ? 11.281 9.554 -21.989 1.00 96.12 215 MET A C 1
ATOM 1662 O O . MET A 1 215 ? 10.840 10.421 -22.737 1.00 96.12 215 MET A O 1
ATOM 1666 N N . ILE A 1 216 ? 11.174 9.623 -20.663 1.00 97.12 216 ILE A N 1
ATOM 1667 C CA . ILE A 1 216 ? 10.495 10.697 -19.930 1.00 97.12 216 ILE A CA 1
ATOM 1668 C C . ILE A 1 216 ? 11.511 11.436 -19.064 1.00 97.12 216 ILE A C 1
ATOM 1670 O O . ILE A 1 216 ? 12.253 10.811 -18.305 1.00 97.12 216 ILE A O 1
ATOM 1674 N N . THR A 1 217 ? 11.538 12.767 -19.138 1.00 96.19 217 THR A N 1
ATOM 1675 C CA . THR A 1 217 ? 12.417 13.571 -18.275 1.00 96.19 217 THR A CA 1
ATOM 1676 C C . THR A 1 217 ? 11.751 13.767 -16.918 1.00 96.19 217 THR A C 1
ATOM 1678 O O . THR A 1 217 ? 10.734 14.446 -16.809 1.00 96.19 217 THR A O 1
ATOM 1681 N N . ALA A 1 218 ? 12.327 13.200 -15.859 1.00 94.94 218 ALA A N 1
ATOM 1682 C CA . ALA A 1 218 ? 11.727 13.163 -14.523 1.00 94.94 218 ALA A CA 1
ATOM 1683 C C . ALA A 1 218 ? 12.354 14.161 -13.527 1.00 94.94 218 ALA A C 1
ATOM 1685 O O . ALA A 1 218 ? 12.529 13.858 -12.343 1.00 94.94 218 ALA A O 1
ATOM 1686 N N . GLU A 1 219 ? 12.659 15.368 -14.010 1.00 92.69 219 GLU A N 1
ATOM 1687 C CA . GLU A 1 219 ? 13.180 16.502 -13.219 1.00 92.69 219 GLU A CA 1
ATOM 1688 C C . GLU A 1 219 ? 12.074 17.428 -12.683 1.00 92.69 219 GLU A C 1
ATOM 1690 O O . GLU A 1 219 ? 12.263 18.117 -11.684 1.00 92.69 219 GLU A O 1
ATOM 1695 N N . LYS A 1 220 ? 10.907 17.437 -13.338 1.00 93.50 220 LYS A N 1
ATOM 1696 C CA . LYS A 1 220 ? 9.774 18.317 -13.013 1.00 93.50 220 LYS A CA 1
ATOM 1697 C C . LYS A 1 220 ? 8.917 17.770 -11.864 1.00 93.50 220 LYS A C 1
ATOM 1699 O O . LYS A 1 220 ? 9.229 16.735 -11.268 1.00 93.50 220 LYS A O 1
ATOM 1704 N N . SER A 1 221 ? 7.809 18.453 -11.565 1.00 93.06 221 SER A N 1
ATOM 1705 C CA . SER A 1 221 ? 6.826 17.976 -10.590 1.00 93.06 221 SER A CA 1
ATOM 1706 C C . SER A 1 221 ? 6.216 16.627 -10.997 1.00 93.06 221 SER A C 1
ATOM 1708 O O . SER A 1 221 ? 6.185 16.257 -12.173 1.00 93.06 221 SER A O 1
ATOM 1710 N N . VAL A 1 222 ? 5.697 15.881 -10.016 1.00 88.62 222 VAL A N 1
ATOM 1711 C CA . VAL A 1 222 ? 5.144 14.533 -10.236 1.00 88.62 222 VAL A CA 1
ATOM 1712 C C . VAL A 1 222 ? 4.049 14.531 -11.308 1.00 88.62 222 VAL A C 1
ATOM 1714 O O . VAL A 1 222 ? 4.022 13.624 -12.139 1.00 88.62 222 VAL A O 1
ATOM 1717 N N . ASP A 1 223 ? 3.171 15.535 -11.307 1.00 88.00 223 ASP A N 1
ATOM 1718 C CA . ASP A 1 223 ? 2.048 15.615 -12.245 1.00 88.00 223 ASP A CA 1
ATOM 1719 C C . ASP A 1 223 ? 2.485 16.001 -13.660 1.00 88.00 223 ASP A C 1
ATOM 1721 O O . ASP A 1 223 ? 1.939 15.475 -14.629 1.00 88.00 223 ASP A O 1
ATOM 1725 N N . GLU A 1 224 ? 3.504 16.851 -13.803 1.00 95.56 224 GLU A N 1
ATOM 1726 C CA . GLU A 1 224 ? 4.077 17.175 -15.114 1.00 95.56 224 GLU A CA 1
ATOM 1727 C C . GLU A 1 224 ? 4.763 15.961 -15.740 1.00 95.56 224 GLU A C 1
ATOM 1729 O O . GLU A 1 224 ? 4.540 15.661 -16.913 1.00 95.56 224 GLU A O 1
ATOM 1734 N N . VAL A 1 225 ? 5.541 15.222 -14.943 1.00 96.62 225 VAL A N 1
ATOM 1735 C CA . VAL A 1 225 ? 6.152 13.958 -15.375 1.00 96.62 225 VAL A CA 1
ATOM 1736 C C . VAL A 1 225 ? 5.067 12.952 -15.756 1.00 96.62 225 VAL A C 1
ATOM 1738 O O . VAL A 1 225 ? 5.162 12.301 -16.796 1.00 96.62 225 VAL A O 1
ATOM 1741 N N . PHE A 1 226 ? 3.994 12.858 -14.966 1.00 96.88 226 PHE A N 1
ATOM 1742 C CA . PHE A 1 226 ? 2.896 11.948 -15.273 1.00 96.88 226 PHE A CA 1
ATOM 1743 C C . PHE A 1 226 ? 2.158 12.341 -16.557 1.00 96.88 226 PHE A C 1
ATOM 1745 O O . PHE A 1 226 ? 1.783 11.471 -17.335 1.00 96.88 226 PHE A O 1
ATOM 1752 N N . ALA A 1 227 ? 1.986 13.633 -16.838 1.00 95.12 227 ALA A N 1
ATOM 1753 C CA . ALA A 1 227 ? 1.393 14.083 -18.094 1.00 95.12 227 ALA A CA 1
ATOM 1754 C C . ALA A 1 227 ? 2.211 13.632 -19.320 1.00 95.12 227 ALA A C 1
ATOM 1756 O O . ALA A 1 227 ? 1.628 13.277 -20.344 1.00 95.12 227 ALA A O 1
ATOM 1757 N N . GLU A 1 228 ? 3.544 13.600 -19.222 1.00 97.62 228 GLU A N 1
ATOM 1758 C CA . GLU A 1 228 ? 4.411 13.044 -20.271 1.00 97.62 228 GLU A CA 1
ATOM 1759 C C . GLU A 1 228 ? 4.222 11.520 -20.410 1.00 97.62 228 GLU A C 1
ATOM 1761 O O . GLU A 1 228 ? 4.048 11.030 -21.527 1.00 97.62 228 GLU A O 1
ATOM 1766 N N . VAL A 1 229 ? 4.129 10.784 -19.294 1.00 97.44 229 VAL A N 1
ATOM 1767 C CA . VAL A 1 229 ? 3.801 9.341 -19.290 1.00 97.44 229 VAL A CA 1
ATOM 1768 C C . VAL A 1 229 ? 2.457 9.068 -19.968 1.00 97.44 229 VAL A C 1
ATOM 1770 O O . VAL A 1 229 ? 2.335 8.130 -20.754 1.00 97.44 229 VAL A O 1
ATOM 1773 N N . VAL A 1 230 ? 1.446 9.898 -19.702 1.00 96.00 230 VAL A N 1
ATOM 1774 C CA . VAL A 1 230 ? 0.125 9.769 -20.326 1.00 96.00 230 VAL A CA 1
ATOM 1775 C C . VAL A 1 230 ? 0.216 9.876 -21.842 1.00 96.00 230 VAL A C 1
ATOM 1777 O O . VAL A 1 230 ? -0.344 9.028 -22.531 1.00 96.00 230 VAL A O 1
ATOM 1780 N N . ARG A 1 231 ? 0.956 10.864 -22.361 1.00 96.88 231 ARG A N 1
ATOM 1781 C CA . ARG A 1 231 ? 1.157 11.019 -23.810 1.00 96.88 231 ARG A CA 1
ATOM 1782 C C . ARG A 1 231 ? 1.871 9.813 -24.416 1.00 96.88 231 ARG A C 1
ATOM 1784 O O . ARG A 1 231 ? 1.469 9.367 -25.484 1.00 96.88 231 ARG A O 1
ATOM 1791 N N . ALA A 1 232 ? 2.881 9.274 -23.732 1.00 95.81 232 ALA A N 1
ATOM 1792 C CA . ALA A 1 232 ? 3.607 8.088 -24.185 1.00 95.81 232 ALA A CA 1
ATOM 1793 C C . ALA A 1 232 ? 2.695 6.848 -24.272 1.00 95.81 232 ALA A C 1
ATOM 1795 O O . ALA A 1 232 ? 2.712 6.121 -25.263 1.00 95.81 232 ALA A O 1
ATOM 1796 N N . PHE A 1 233 ? 1.840 6.633 -23.268 1.00 95.19 233 PHE A N 1
ATOM 1797 C CA . PHE A 1 233 ? 0.879 5.526 -23.264 1.00 95.19 233 PHE A CA 1
ATOM 1798 C C . PHE A 1 233 ? -0.197 5.708 -24.345 1.00 95.19 233 PHE A C 1
ATOM 1800 O O . PHE A 1 233 ? -0.441 4.798 -25.139 1.00 95.19 233 PHE A O 1
ATOM 1807 N N . GLU A 1 234 ? -0.806 6.892 -24.429 1.00 94.25 234 GLU A N 1
ATOM 1808 C CA . GLU A 1 234 ? -1.853 7.188 -25.415 1.00 94.25 234 GLU A CA 1
ATOM 1809 C C . GLU A 1 234 ? -1.318 7.132 -26.856 1.00 94.25 234 GLU A C 1
ATOM 1811 O O . GLU A 1 234 ? -1.984 6.578 -27.731 1.00 94.25 234 GLU A O 1
ATOM 1816 N N . GLY A 1 235 ? -0.088 7.602 -27.096 1.00 93.25 235 GLY A N 1
ATOM 1817 C CA . GLY A 1 235 ? 0.598 7.501 -28.390 1.00 93.25 235 GLY A CA 1
ATOM 1818 C C . GLY A 1 235 ? 0.845 6.059 -28.848 1.00 93.25 235 GLY A C 1
ATOM 1819 O O . GLY A 1 235 ? 0.931 5.796 -30.046 1.00 93.25 235 GLY A O 1
ATOM 1820 N N . ARG A 1 236 ? 0.874 5.105 -27.910 1.00 93.06 236 ARG A N 1
ATOM 1821 C CA . ARG A 1 236 ? 0.970 3.658 -28.170 1.00 93.06 236 ARG A CA 1
ATOM 1822 C C . ARG A 1 236 ? -0.389 2.964 -28.258 1.00 93.06 236 ARG A C 1
ATOM 1824 O O . ARG A 1 236 ? -0.460 1.738 -28.261 1.00 93.06 236 ARG A O 1
ATOM 1831 N N . GLY A 1 237 ? -1.480 3.730 -28.296 1.00 91.06 237 GLY A N 1
ATOM 1832 C CA . GLY A 1 237 ? -2.841 3.196 -28.292 1.00 91.06 237 GLY A CA 1
ATOM 1833 C C . GLY A 1 237 ? -3.264 2.606 -26.944 1.00 91.06 237 GLY A C 1
ATOM 1834 O O . GLY A 1 237 ? -4.305 1.952 -26.859 1.00 91.06 237 GLY A O 1
ATOM 1835 N N . ILE A 1 238 ? -2.492 2.834 -25.875 1.00 91.81 238 ILE A N 1
ATOM 1836 C CA . ILE A 1 238 ? -2.857 2.412 -24.525 1.00 91.81 238 ILE A CA 1
ATOM 1837 C C . ILE A 1 238 ? -3.802 3.460 -23.962 1.00 91.81 238 ILE A C 1
ATOM 1839 O O . ILE A 1 238 ? -3.417 4.533 -23.504 1.00 91.81 238 ILE A O 1
ATOM 1843 N N . THR A 1 239 ? -5.083 3.138 -24.005 1.00 87.69 239 THR A N 1
ATOM 1844 C CA . THR A 1 239 ? -6.122 4.028 -23.508 1.00 87.69 239 THR A CA 1
ATOM 1845 C C . THR A 1 239 ? -6.212 3.944 -21.994 1.00 87.69 239 THR A C 1
ATOM 1847 O O . THR A 1 239 ? -6.091 2.861 -21.405 1.00 87.69 239 THR A O 1
ATOM 1850 N N . ALA A 1 240 ? -6.477 5.080 -21.345 1.00 81.12 240 ALA A N 1
ATOM 1851 C CA . ALA A 1 240 ? -6.902 5.077 -19.950 1.00 81.12 240 ALA A CA 1
ATOM 1852 C C . ALA A 1 240 ? -8.009 4.031 -19.773 1.00 81.12 240 ALA A C 1
ATOM 1854 O O . ALA A 1 240 ? -8.832 3.840 -20.678 1.00 81.12 240 ALA A O 1
ATOM 1855 N N . VAL A 1 241 ? -8.029 3.329 -18.634 1.00 72.50 241 VAL A N 1
ATOM 1856 C CA . VAL A 1 241 ? -9.248 2.587 -18.312 1.00 72.50 241 VAL A CA 1
ATOM 1857 C C . VAL A 1 241 ? -10.363 3.617 -18.395 1.00 72.50 241 VAL A C 1
ATOM 1859 O O . VAL A 1 241 ? -10.248 4.702 -17.813 1.00 72.50 241 VAL A O 1
ATOM 1862 N N . GLN A 1 242 ? -11.423 3.327 -19.158 1.00 49.78 242 GLN A N 1
ATOM 1863 C CA . GLN A 1 242 ? -12.654 4.074 -18.941 1.00 49.78 242 GLN A CA 1
ATOM 1864 C C . GLN A 1 242 ? -12.844 4.006 -17.434 1.00 49.78 242 GLN A C 1
ATOM 1866 O O . GLN A 1 242 ? -12.809 2.887 -16.909 1.00 49.78 242 GLN A O 1
ATOM 1871 N N . LYS A 1 243 ? -12.931 5.162 -16.738 1.00 40.75 243 LYS A N 1
ATOM 1872 C CA . LYS A 1 243 ? -13.420 5.198 -15.350 1.00 40.75 243 LYS A CA 1
ATOM 1873 C C . LYS A 1 243 ? -14.507 4.160 -15.362 1.00 40.75 243 LYS A C 1
ATOM 1875 O O . LYS A 1 243 ? -15.433 4.383 -16.152 1.00 40.75 243 LYS A O 1
ATOM 1880 N N . ARG A 1 244 ? -14.322 3.024 -14.656 1.00 31.28 244 ARG A N 1
ATOM 1881 C CA . ARG A 1 244 ? -15.297 1.928 -14.710 1.00 31.28 244 ARG A CA 1
ATOM 1882 C C . ARG A 1 244 ? -16.628 2.653 -14.694 1.00 31.28 244 ARG A C 1
ATOM 1884 O O . ARG A 1 244 ? -16.776 3.487 -13.783 1.00 31.28 244 ARG A O 1
ATOM 1891 N N . PRO A 1 245 ? -17.512 2.511 -15.709 1.00 27.34 245 PRO A N 1
ATOM 1892 C CA . PRO A 1 245 ? -18.850 3.052 -15.546 1.00 27.34 245 PRO A CA 1
ATOM 1893 C C . PRO A 1 245 ? -19.214 2.556 -14.168 1.00 27.34 245 PRO A C 1
ATOM 1895 O O . PRO A 1 245 ? -19.041 1.349 -13.957 1.00 27.34 245 PRO A O 1
ATOM 1898 N N . LYS A 1 246 ? -19.462 3.487 -13.214 1.00 29.31 246 LYS A N 1
ATOM 1899 C CA . LYS A 1 246 ? -19.729 3.141 -11.809 1.00 29.31 246 LYS A CA 1
ATOM 1900 C C . LYS A 1 246 ? -20.487 1.853 -11.918 1.00 29.31 246 LYS A C 1
ATOM 1902 O O . LYS A 1 246 ? -21.499 1.894 -12.629 1.00 29.31 246 LYS A O 1
ATOM 1907 N N . VAL A 1 247 ? -19.941 0.741 -11.423 1.00 25.39 247 VAL A N 1
ATOM 1908 C CA . VAL A 1 247 ? -20.655 -0.517 -11.541 1.00 25.39 247 VAL A CA 1
ATOM 1909 C C . VAL A 1 247 ? -21.918 -0.224 -10.755 1.00 25.39 247 VAL A C 1
ATOM 1911 O O . VAL A 1 247 ? -21.939 -0.247 -9.531 1.00 25.39 247 VAL A O 1
ATOM 1914 N N . LYS A 1 248 ? -22.969 0.191 -11.470 1.00 27.20 248 LYS A N 1
ATOM 1915 C CA . LYS A 1 248 ? -24.326 -0.055 -11.090 1.00 27.20 248 LYS A CA 1
ATOM 1916 C C . LYS A 1 248 ? -24.252 -1.550 -11.055 1.00 27.20 248 LYS A C 1
ATOM 1918 O O . LYS A 1 248 ? -24.194 -2.188 -12.103 1.00 27.20 248 LYS A O 1
ATOM 1923 N N . PHE A 1 249 ? -24.111 -2.063 -9.844 1.00 28.66 249 PHE A N 1
ATOM 1924 C CA . PHE A 1 249 ? -24.550 -3.389 -9.528 1.00 28.66 249 PHE A CA 1
ATOM 1925 C C . PHE A 1 249 ? -25.916 -3.472 -10.204 1.00 28.66 249 PHE A C 1
ATOM 1927 O O . PHE A 1 249 ? -26.888 -2.847 -9.766 1.00 28.66 249 PHE A O 1
ATOM 1934 N N . VAL A 1 250 ? -25.969 -4.099 -11.378 1.00 28.84 250 VAL A N 1
ATOM 1935 C CA . VAL A 1 250 ? -27.232 -4.543 -11.931 1.00 28.84 250 VAL A CA 1
ATOM 1936 C C . VAL A 1 250 ? -27.520 -5.758 -11.079 1.00 28.84 250 VAL A C 1
ATOM 1938 O O . VAL A 1 250 ? -27.293 -6.896 -11.468 1.00 28.84 250 VAL A O 1
ATOM 1941 N N . LEU A 1 251 ? -27.976 -5.469 -9.856 1.00 29.73 251 LEU A N 1
ATOM 1942 C CA . LEU A 1 251 ? -28.943 -6.297 -9.181 1.00 29.73 251 LEU A CA 1
ATOM 1943 C C . LEU A 1 251 ? -29.947 -6.625 -10.274 1.00 29.73 251 LEU A C 1
ATOM 1945 O O . LEU A 1 251 ? -30.552 -5.717 -10.865 1.00 29.73 251 LEU A O 1
ATOM 1949 N N . THR A 1 252 ? -30.034 -7.908 -10.614 1.00 27.94 252 THR A N 1
ATOM 1950 C CA . THR A 1 252 ? -31.111 -8.411 -11.454 1.00 27.94 252 THR A CA 1
ATOM 1951 C C . THR A 1 252 ? -32.400 -7.780 -10.941 1.00 27.94 252 THR A C 1
ATOM 1953 O O . THR A 1 252 ? -32.546 -7.509 -9.745 1.00 27.94 252 THR A O 1
ATOM 1956 N N . SER A 1 253 ? -33.319 -7.462 -11.843 1.00 37.41 253 SER A N 1
ATOM 1957 C CA . SER A 1 253 ? -34.533 -6.669 -11.602 1.00 37.41 253 SER A CA 1
ATOM 1958 C C . SER A 1 253 ? -35.447 -7.169 -10.464 1.00 37.41 253 SER A C 1
ATOM 1960 O O . SER A 1 253 ? -36.460 -6.539 -10.192 1.00 37.41 253 SER A O 1
ATOM 1962 N N . LYS A 1 254 ? -35.075 -8.238 -9.750 1.00 34.53 254 LYS A N 1
ATOM 1963 C CA . LYS A 1 254 ? -35.688 -8.731 -8.512 1.00 34.53 254 LYS A CA 1
ATOM 1964 C C . LYS A 1 254 ? -34.991 -8.325 -7.200 1.00 34.53 254 LYS A C 1
ATOM 1966 O O . LYS A 1 254 ? -35.567 -8.567 -6.148 1.00 34.53 254 LYS A O 1
ATOM 1971 N N . GLN A 1 255 ? -33.803 -7.711 -7.212 1.00 37.75 255 GLN A N 1
ATOM 1972 C CA . GLN A 1 255 ? -33.095 -7.293 -5.981 1.00 37.75 255 GLN A CA 1
ATOM 1973 C C . GLN A 1 255 ? -32.932 -5.771 -5.826 1.00 37.75 255 GLN A C 1
ATOM 1975 O O . GLN A 1 255 ? -32.476 -5.294 -4.792 1.00 37.75 255 GLN A O 1
ATOM 1980 N N . LYS A 1 256 ? -33.365 -4.982 -6.815 1.00 33.38 256 LYS A N 1
ATOM 1981 C CA . LYS A 1 256 ? -33.210 -3.517 -6.843 1.00 33.38 256 LYS A CA 1
ATOM 1982 C C . LYS A 1 256 ? -34.097 -2.747 -5.845 1.00 33.38 256 LYS A C 1
ATOM 1984 O O . LYS A 1 256 ? -33.995 -1.528 -5.774 1.00 33.38 256 LYS A O 1
ATOM 1989 N N . GLU A 1 257 ? -34.930 -3.437 -5.068 1.00 32.66 257 GLU A N 1
ATOM 1990 C CA . GLU A 1 257 ? -35.837 -2.824 -4.085 1.00 32.66 257 GLU A CA 1
ATOM 1991 C C . GLU A 1 257 ? -35.446 -3.047 -2.614 1.00 32.66 257 GLU A C 1
ATOM 1993 O O . GLU A 1 257 ? -36.184 -2.632 -1.724 1.00 32.66 257 GLU A O 1
ATOM 1998 N N . LYS A 1 258 ? -34.262 -3.598 -2.305 1.00 37.88 258 LYS A N 1
ATOM 1999 C CA . LYS A 1 258 ? -33.749 -3.589 -0.922 1.00 37.88 258 LYS A CA 1
ATOM 2000 C C . LYS A 1 258 ? -32.351 -2.961 -0.805 1.00 37.88 258 LYS A C 1
ATOM 2002 O O . LYS A 1 258 ? -31.353 -3.542 -1.200 1.00 37.88 258 LYS A O 1
ATOM 2007 N N . SER A 1 259 ? -32.359 -1.756 -0.220 1.00 43.31 259 SER A N 1
ATOM 2008 C CA . SER A 1 259 ? -31.370 -1.180 0.715 1.00 43.31 259 SER A CA 1
ATOM 2009 C C . SER A 1 259 ? -30.035 -0.567 0.246 1.00 43.31 259 SER A C 1
ATOM 2011 O O . SER A 1 259 ? -29.002 -0.877 0.823 1.00 43.31 259 SER A O 1
ATOM 2013 N N . THR A 1 260 ? -30.041 0.463 -0.611 1.00 44.78 260 THR A N 1
ATOM 2014 C CA . THR A 1 260 ? -28.967 1.500 -0.576 1.00 44.78 260 THR A CA 1
ATOM 2015 C C . THR A 1 260 ? -29.379 2.790 0.146 1.00 44.78 260 THR A C 1
ATOM 2017 O O . THR A 1 260 ? -28.575 3.707 0.288 1.00 44.78 260 THR A O 1
ATOM 2020 N N . GLY A 1 261 ? -30.638 2.901 0.587 1.00 53.97 261 GLY A N 1
ATOM 2021 C CA . GLY A 1 261 ? -31.109 4.048 1.376 1.0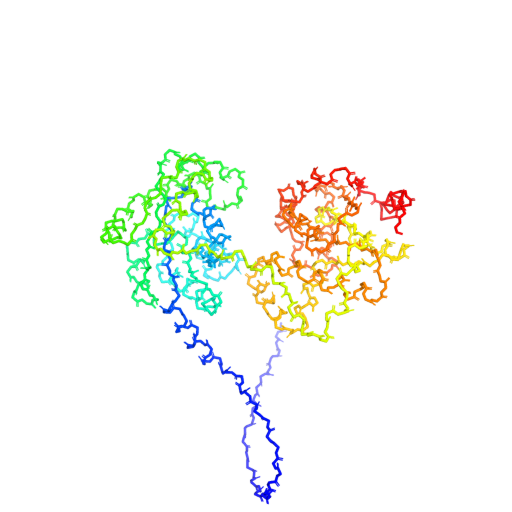0 53.97 261 GLY A CA 1
ATOM 2022 C C . GLY A 1 261 ? -30.600 4.029 2.821 1.00 53.97 261 GLY A C 1
ATOM 2023 O O . GLY A 1 261 ? -30.216 5.066 3.341 1.00 53.97 261 GLY A O 1
ATOM 2024 N N . GLY A 1 262 ? -30.522 2.845 3.440 1.00 68.50 262 GLY A N 1
ATOM 2025 C CA . GLY A 1 262 ? -30.307 2.724 4.887 1.00 68.50 262 GLY A CA 1
ATOM 2026 C C . GLY A 1 262 ? -28.906 3.096 5.386 1.00 68.50 262 GLY A C 1
ATOM 2027 O O . GLY A 1 262 ? -28.786 3.605 6.494 1.00 68.50 262 GLY A O 1
ATOM 2028 N N . LEU A 1 263 ? -27.851 2.900 4.583 1.00 86.12 263 LEU A N 1
ATOM 2029 C CA . LEU A 1 263 ? -26.487 3.265 4.995 1.00 86.12 263 LEU A CA 1
ATOM 2030 C C . LEU A 1 263 ? -26.270 4.779 5.075 1.00 86.12 263 LEU A C 1
ATOM 2032 O O . LEU A 1 263 ? -25.500 5.242 5.909 1.00 86.12 263 LEU A O 1
ATOM 2036 N N . LYS A 1 264 ? -26.956 5.566 4.236 1.00 82.50 264 LYS A N 1
ATOM 2037 C CA . LYS A 1 264 ? -26.804 7.030 4.238 1.00 82.50 264 LYS A CA 1
ATOM 2038 C C . LYS A 1 264 ? -27.318 7.678 5.520 1.00 82.50 264 LYS A C 1
ATOM 2040 O O . LYS A 1 264 ? -26.820 8.734 5.898 1.00 82.50 264 LYS A O 1
ATOM 2045 N N . ASP A 1 265 ? -28.281 7.036 6.172 1.00 87.12 265 ASP A N 1
ATOM 2046 C CA . ASP A 1 265 ? -28.860 7.495 7.432 1.00 87.12 265 ASP A CA 1
ATOM 2047 C C . ASP A 1 265 ? -28.107 6.952 8.660 1.00 87.12 265 ASP A C 1
ATOM 2049 O O . ASP A 1 265 ? -28.402 7.352 9.789 1.00 87.12 265 ASP A O 1
ATOM 2053 N N . ALA A 1 266 ? -27.132 6.056 8.459 1.00 93.12 266 ALA A N 1
ATOM 2054 C CA . ALA A 1 266 ? -26.359 5.464 9.539 1.00 93.12 266 ALA A CA 1
ATOM 2055 C C . ALA A 1 266 ? -25.459 6.505 10.222 1.00 93.12 266 ALA A C 1
ATOM 2057 O O . ALA A 1 266 ? -24.788 7.311 9.573 1.00 93.12 266 ALA A O 1
ATOM 2058 N N . LYS A 1 267 ? -25.410 6.465 11.555 1.00 95.12 267 LYS A N 1
ATOM 2059 C CA . LYS A 1 267 ? -24.466 7.241 12.359 1.00 95.12 267 LYS A CA 1
ATOM 2060 C C . LYS A 1 267 ? -23.182 6.455 12.517 1.00 95.12 267 LYS A C 1
ATOM 2062 O O . LYS A 1 267 ? -23.174 5.392 13.134 1.00 95.12 267 LYS A O 1
ATOM 2067 N N . VAL A 1 268 ? -22.099 6.986 11.965 1.00 96.69 268 VAL A N 1
ATOM 2068 C CA . VAL A 1 268 ? -20.788 6.338 11.993 1.00 96.69 268 VAL A CA 1
ATOM 2069 C C . VAL A 1 268 ? -19.833 7.124 12.869 1.00 96.69 268 VAL A C 1
ATOM 2071 O O . VAL A 1 268 ? -19.613 8.316 12.646 1.00 96.69 268 VAL A O 1
ATOM 2074 N N . LEU A 1 269 ? -19.245 6.432 13.838 1.00 96.50 269 LEU A N 1
ATOM 2075 C CA . LEU A 1 269 ? -18.183 6.943 14.682 1.00 96.50 269 LEU A CA 1
ATOM 2076 C C . LEU A 1 269 ? -16.894 6.173 14.385 1.00 96.50 269 LEU A C 1
ATOM 2078 O O . LEU A 1 269 ? -16.816 4.964 14.620 1.00 96.50 269 LEU A O 1
ATOM 2082 N N . PHE A 1 270 ? -15.885 6.868 13.860 1.00 97.12 270 PHE A N 1
ATOM 2083 C CA . PHE A 1 270 ? -14.555 6.281 13.711 1.00 97.12 270 PHE A CA 1
ATOM 2084 C C . PHE A 1 270 ? -13.848 6.256 15.058 1.00 97.12 270 PHE A C 1
ATOM 2086 O O . PHE A 1 270 ? -13.851 7.243 15.796 1.00 97.12 270 PHE A O 1
ATOM 2093 N N . VAL A 1 271 ? -13.220 5.127 15.367 1.00 96.19 271 VAL A N 1
ATOM 2094 C CA . VAL A 1 271 ? -12.468 4.937 16.601 1.00 96.19 271 VAL A CA 1
ATOM 2095 C C . VAL A 1 271 ? -10.984 4.863 16.259 1.00 96.19 271 VAL A C 1
ATOM 2097 O O . VAL A 1 271 ? -10.484 3.854 15.764 1.00 96.19 271 VAL A O 1
ATOM 2100 N N . ILE A 1 272 ? -10.275 5.964 16.510 1.00 94.19 272 ILE A N 1
ATOM 2101 C CA . ILE A 1 272 ? -8.879 6.171 16.113 1.00 94.19 272 ILE A CA 1
ATOM 2102 C C . ILE A 1 272 ? -7.981 6.178 17.354 1.00 94.19 272 ILE A C 1
ATOM 2104 O O . ILE A 1 272 ? -8.372 6.590 18.441 1.00 94.19 272 ILE A O 1
ATOM 2108 N N . GLY A 1 273 ? -6.755 5.687 17.209 1.00 92.31 273 GLY A N 1
ATOM 2109 C CA . GLY A 1 273 ? -5.761 5.643 18.279 1.00 92.31 273 GLY A CA 1
ATOM 2110 C C . GLY A 1 273 ? -4.674 4.623 17.978 1.00 92.31 273 GLY A C 1
ATOM 2111 O O . GLY A 1 273 ? -4.905 3.673 17.220 1.00 92.31 273 GLY A O 1
ATOM 2112 N N . GLY A 1 274 ? -3.507 4.787 18.591 1.00 89.94 274 GLY A N 1
ATOM 2113 C CA . GLY A 1 274 ? -2.368 3.905 18.355 1.00 89.94 274 GLY A CA 1
ATOM 2114 C C . GLY A 1 274 ? -2.587 2.459 18.822 1.00 89.94 274 GLY A C 1
ATOM 2115 O O . GLY A 1 274 ? -3.594 2.122 19.463 1.00 89.94 274 GLY A O 1
ATOM 2116 N N . PRO A 1 275 ? -1.692 1.532 18.450 1.00 87.19 275 PRO A N 1
ATOM 2117 C CA . PRO A 1 275 ? -1.732 0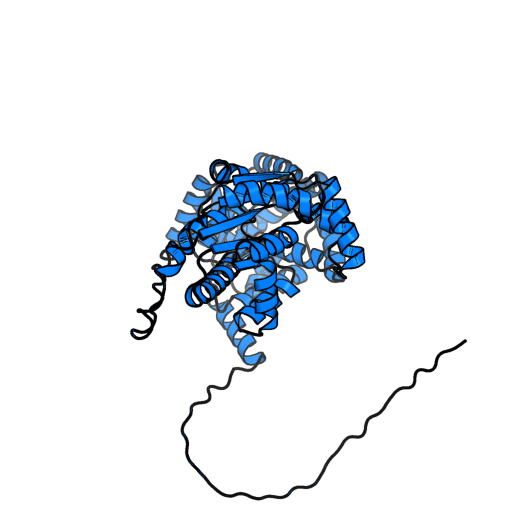.168 18.970 1.00 87.19 275 PRO A CA 1
ATOM 2118 C C . PRO A 1 275 ? -1.647 0.196 20.509 1.00 87.19 275 PRO A C 1
ATOM 2120 O O . PRO A 1 275 ? -0.903 0.975 21.079 1.00 87.19 275 PRO A O 1
ATOM 2123 N N . GLY A 1 276 ? -2.448 -0.615 21.207 1.00 87.44 276 GLY A N 1
ATOM 2124 C CA . GLY A 1 276 ? -2.442 -0.630 22.681 1.00 87.44 276 GLY A CA 1
ATOM 2125 C C . GLY A 1 276 ? -3.182 0.533 23.360 1.00 87.44 276 GLY A C 1
ATOM 2126 O O . GLY A 1 276 ? -3.283 0.553 24.584 1.00 87.44 276 GLY A O 1
ATOM 2127 N N . SER A 1 277 ? -3.786 1.459 22.607 1.00 92.88 277 SER A N 1
ATOM 2128 C CA . SER A 1 277 ? -4.492 2.615 23.185 1.00 92.88 277 SER A CA 1
ATOM 2129 C C . SER A 1 277 ? -5.812 2.290 23.907 1.00 92.88 277 SER A C 1
ATOM 2131 O O . SER A 1 277 ? -6.390 3.162 24.545 1.00 92.88 277 SER A O 1
ATOM 2133 N N . GLY A 1 278 ? -6.306 1.048 23.822 1.00 89.25 278 GLY A N 1
ATOM 2134 C CA . GLY A 1 278 ? -7.532 0.611 24.507 1.00 89.25 278 GLY A CA 1
ATOM 2135 C C . GLY A 1 278 ? -8.837 0.763 23.711 1.00 89.25 278 GLY A C 1
ATOM 2136 O O . GLY A 1 278 ? -9.903 0.533 24.274 1.00 89.25 278 GLY A O 1
ATOM 2137 N N . LYS A 1 279 ? -8.774 1.083 22.406 1.00 91.62 279 LYS A N 1
ATOM 2138 C CA . LYS A 1 279 ? -9.949 1.235 21.514 1.00 91.62 279 LYS A CA 1
ATOM 2139 C C . LYS A 1 279 ? -10.984 0.120 21.657 1.00 91.62 279 LYS A C 1
ATOM 2141 O O . LYS A 1 279 ? -12.132 0.412 21.962 1.00 91.62 279 LYS A O 1
ATOM 2146 N N . GLY A 1 280 ? -10.577 -1.141 21.484 1.00 86.75 280 GLY A N 1
ATOM 2147 C CA . GLY A 1 280 ? -11.491 -2.287 21.540 1.00 86.75 280 GLY A CA 1
ATOM 2148 C C . GLY A 1 280 ? -12.189 -2.429 22.897 1.00 86.75 280 GLY A C 1
ATOM 2149 O O . GLY A 1 280 ? -13.394 -2.651 22.948 1.00 86.75 280 GLY A O 1
ATOM 2150 N N . THR A 1 281 ? -11.462 -2.207 23.998 1.00 89.06 281 THR A N 1
ATOM 2151 C CA . THR A 1 281 ? -12.027 -2.207 25.358 1.00 89.06 281 THR A CA 1
ATOM 2152 C C . THR A 1 281 ? -13.094 -1.125 25.521 1.00 89.06 281 THR A C 1
ATOM 2154 O O . THR A 1 281 ? -14.162 -1.379 26.070 1.00 89.06 281 THR A O 1
ATOM 2157 N N . GLN A 1 282 ? -12.825 0.079 25.016 1.00 93.25 282 GLN A N 1
ATOM 2158 C CA . GLN A 1 282 ? -13.772 1.189 25.082 1.00 93.25 282 GLN A CA 1
ATOM 2159 C C . GLN A 1 282 ? -14.959 0.975 24.133 1.00 93.25 282 GLN A C 1
ATOM 2161 O O . GLN A 1 282 ? -16.091 1.249 24.517 1.00 93.25 282 GLN A O 1
ATOM 2166 N N . CYS A 1 283 ? -14.742 0.392 22.948 1.00 91.88 283 CYS A N 1
ATOM 2167 C CA . CYS A 1 283 ? -15.817 -0.007 22.038 1.00 91.88 283 CYS A CA 1
ATOM 2168 C C . CYS A 1 283 ? -16.781 -0.983 22.710 1.00 91.88 283 CYS A C 1
ATOM 2170 O O . CYS A 1 283 ? -17.984 -0.757 22.650 1.00 91.88 283 CYS A O 1
ATOM 2172 N N . ALA A 1 284 ? -16.277 -2.009 23.406 1.00 85.81 284 ALA A N 1
ATOM 2173 C CA . ALA A 1 284 ? -17.119 -2.968 24.120 1.00 85.81 284 ALA A CA 1
ATOM 2174 C C . ALA A 1 284 ? -18.034 -2.283 25.152 1.00 85.81 284 ALA A C 1
ATOM 2176 O O . ALA A 1 284 ? -19.233 -2.551 25.187 1.00 85.81 284 ALA A O 1
ATOM 2177 N N . LYS A 1 285 ? -17.503 -1.325 25.925 1.00 89.06 285 LYS A N 1
ATOM 2178 C CA . LYS A 1 285 ? -18.310 -0.538 26.870 1.00 89.06 285 LYS A CA 1
ATOM 2179 C C . LYS A 1 285 ? -19.319 0.388 26.178 1.00 89.06 285 LYS A C 1
ATOM 2181 O O . LYS A 1 285 ? -20.427 0.569 26.682 1.00 89.06 285 LYS A O 1
ATOM 2186 N N . ILE A 1 286 ? -18.971 0.978 25.028 1.00 91.50 286 ILE A N 1
ATOM 2187 C CA . ILE A 1 286 ? -19.918 1.790 24.245 1.00 91.50 286 ILE A CA 1
ATOM 2188 C C . ILE A 1 286 ? -21.057 0.912 23.709 1.00 91.50 286 ILE A C 1
ATOM 2190 O O . ILE A 1 286 ? -22.214 1.318 23.781 1.00 91.50 286 ILE A O 1
ATOM 2194 N N . VAL A 1 287 ? -20.750 -0.287 23.204 1.00 88.88 287 VAL A N 1
ATOM 2195 C CA . VAL A 1 287 ? -21.752 -1.266 22.751 1.00 88.88 287 VAL A CA 1
ATOM 2196 C C . VAL A 1 287 ? -22.705 -1.610 23.895 1.00 88.88 287 VAL A C 1
ATOM 2198 O O . VAL A 1 287 ? -23.916 -1.509 23.722 1.00 88.88 287 VAL A O 1
ATOM 2201 N N . GLU A 1 288 ? -22.168 -1.944 25.070 1.00 82.81 288 GLU A N 1
ATOM 2202 C CA . GLU A 1 288 ? -22.956 -2.311 26.251 1.00 82.81 288 GLU A CA 1
ATOM 2203 C C . GLU A 1 288 ? -23.889 -1.181 26.716 1.00 82.81 288 GLU A C 1
ATOM 2205 O O . GLU A 1 288 ? -25.068 -1.420 26.969 1.00 82.81 288 GLU A O 1
ATOM 2210 N N . LYS A 1 289 ? -23.390 0.061 26.799 1.00 89.31 289 LYS A N 1
ATOM 2211 C CA . LYS A 1 289 ? -24.168 1.193 27.331 1.00 89.31 289 LYS A CA 1
ATOM 2212 C C . LYS A 1 289 ? -25.094 1.853 26.304 1.00 89.31 289 LYS A C 1
ATOM 2214 O O . LYS A 1 289 ? -26.186 2.282 26.667 1.00 89.31 289 LYS A O 1
ATOM 2219 N N . TYR A 1 290 ? -24.656 1.988 25.052 1.00 88.88 290 TYR A N 1
ATOM 2220 C CA . TYR A 1 290 ? -25.335 2.795 24.026 1.00 88.88 290 TYR A CA 1
ATOM 2221 C C . TYR A 1 290 ? -25.930 1.969 22.880 1.00 88.88 290 TYR A C 1
ATOM 2223 O O . TYR A 1 290 ? -26.591 2.533 22.010 1.00 88.88 290 TYR A O 1
ATOM 2231 N N . GLY A 1 291 ? -25.701 0.652 22.842 1.00 85.88 291 GLY A N 1
ATOM 2232 C CA . GLY A 1 291 ? -26.289 -0.236 21.834 1.00 85.88 291 GLY A CA 1
ATOM 2233 C C . GLY A 1 291 ? -25.739 -0.046 20.417 1.00 85.88 291 GLY A C 1
ATOM 2234 O O . GLY A 1 291 ? -26.403 -0.402 19.444 1.00 85.88 291 GLY A O 1
ATOM 2235 N N . PHE A 1 292 ? -24.544 0.533 20.273 1.00 92.56 292 PHE A N 1
ATOM 2236 C CA . PHE A 1 292 ? -23.881 0.647 18.973 1.00 92.56 292 PHE A CA 1
ATOM 2237 C C . PHE A 1 292 ? -23.490 -0.733 18.442 1.00 92.56 292 PHE A C 1
ATOM 2239 O O . PHE A 1 292 ? -23.181 -1.644 19.206 1.00 92.56 292 PHE A O 1
ATOM 2246 N N . CYS A 1 293 ? -23.420 -0.878 17.121 1.00 91.81 293 CYS A N 1
ATOM 2247 C CA . CYS A 1 293 ? -22.777 -2.029 16.504 1.00 91.81 293 CYS A CA 1
ATOM 2248 C C . CYS A 1 293 ? -21.287 -1.747 16.311 1.00 91.81 293 CYS A C 1
ATOM 2250 O O . CYS A 1 293 ? -20.909 -0.802 15.619 1.00 91.81 293 CYS A O 1
ATOM 2252 N N . HIS A 1 294 ? -20.437 -2.571 16.918 1.00 93.56 294 HIS A N 1
ATOM 2253 C CA . HIS A 1 294 ? -18.992 -2.506 16.726 1.00 93.56 294 HIS A CA 1
ATOM 2254 C C . HIS A 1 294 ? -18.561 -3.369 15.545 1.00 93.56 294 HIS A C 1
ATOM 2256 O O . HIS A 1 294 ? -18.881 -4.555 15.482 1.00 93.56 294 HIS A O 1
ATOM 2262 N N . LEU A 1 295 ? -17.829 -2.756 14.617 1.00 93.00 295 LEU A N 1
ATOM 2263 C CA . LEU A 1 295 ? -17.188 -3.412 13.488 1.00 93.00 295 LEU A CA 1
ATOM 2264 C C . LEU A 1 295 ? -15.693 -3.098 13.525 1.00 93.00 295 LEU A C 1
ATOM 2266 O O . LEU A 1 295 ? -15.271 -1.951 13.389 1.00 93.00 295 LEU A O 1
ATOM 2270 N N . SER A 1 296 ? -14.888 -4.139 13.698 1.00 89.44 296 SER A N 1
ATOM 2271 C CA . SER A 1 296 ? -13.430 -4.063 13.679 1.00 89.44 296 SER A CA 1
ATOM 2272 C C . SER A 1 296 ? -12.928 -4.625 12.358 1.00 89.44 296 SER A C 1
ATOM 2274 O O . SER A 1 296 ? -13.209 -5.777 12.025 1.00 89.44 296 SER A O 1
ATOM 2276 N N . SER A 1 297 ? -12.173 -3.829 11.597 1.00 86.62 297 SER A N 1
ATOM 2277 C CA . SER A 1 297 ? -11.637 -4.265 10.299 1.00 86.62 297 SER A CA 1
ATOM 2278 C C . SER A 1 297 ? -10.774 -5.523 10.429 1.00 86.62 297 SER A C 1
ATOM 2280 O O . SER A 1 297 ? -10.863 -6.429 9.606 1.00 86.62 297 SER A O 1
ATOM 2282 N N . GLY A 1 298 ? -9.993 -5.627 11.507 1.00 79.56 298 GLY A N 1
ATOM 2283 C CA . GLY A 1 298 ? -9.175 -6.805 11.784 1.00 79.56 298 GLY A CA 1
ATOM 2284 C C . GLY A 1 298 ? -9.998 -8.053 12.112 1.00 79.56 298 GLY A C 1
ATOM 2285 O O . GLY A 1 298 ? -9.604 -9.146 11.718 1.00 79.56 298 GLY A O 1
ATOM 2286 N N . ASP A 1 299 ? -11.120 -7.910 12.827 1.00 80.31 299 ASP A N 1
ATOM 2287 C CA . ASP A 1 299 ? -12.012 -9.042 13.124 1.00 80.31 299 ASP A CA 1
ATOM 2288 C C . ASP A 1 299 ? -12.781 -9.490 11.884 1.00 80.31 299 ASP A C 1
ATOM 2290 O O . ASP A 1 299 ? -12.867 -10.687 11.631 1.00 80.31 299 ASP A O 1
ATOM 2294 N N . LEU A 1 300 ? -13.262 -8.542 11.072 1.00 85.81 300 LEU A N 1
ATOM 2295 C CA . LEU A 1 300 ? -13.917 -8.840 9.798 1.00 85.81 300 LEU A CA 1
ATOM 2296 C C . LEU A 1 300 ? -12.984 -9.593 8.847 1.00 85.81 300 LEU A C 1
ATOM 2298 O O . LEU A 1 300 ? -13.400 -10.580 8.255 1.00 85.81 300 LEU A O 1
ATOM 2302 N N . LEU A 1 301 ? -11.718 -9.177 8.749 1.00 81.81 301 LEU A N 1
ATOM 2303 C CA . LEU A 1 301 ? -10.720 -9.875 7.936 1.00 81.81 301 LEU A CA 1
ATOM 2304 C C . LEU A 1 301 ? -10.483 -11.308 8.423 1.00 81.81 301 LEU A C 1
ATOM 2306 O O . LEU A 1 301 ? -10.529 -12.236 7.622 1.00 81.81 301 LEU A O 1
ATOM 2310 N N . ARG A 1 302 ? -10.281 -11.509 9.732 1.00 78.62 302 ARG A N 1
ATOM 2311 C CA . ARG A 1 302 ? -10.095 -12.855 10.300 1.00 78.62 302 ARG A CA 1
ATOM 2312 C C . ARG A 1 302 ? -11.320 -13.744 10.100 1.00 78.62 302 ARG A C 1
ATOM 2314 O O . ARG A 1 302 ? -11.164 -14.909 9.753 1.00 78.62 302 ARG A O 1
ATOM 2321 N N . ALA A 1 303 ? -12.519 -13.204 10.308 1.00 79.25 303 ALA A N 1
ATOM 2322 C CA . ALA A 1 303 ? -13.762 -13.940 10.115 1.00 79.25 303 ALA A CA 1
ATOM 2323 C C . ALA A 1 303 ? -13.979 -14.310 8.641 1.00 79.25 303 ALA A C 1
ATOM 2325 O O . ALA A 1 303 ? -14.390 -15.429 8.349 1.00 79.25 303 ALA A O 1
ATOM 2326 N N . GLU A 1 304 ? -13.665 -13.404 7.710 1.00 86.31 304 GLU A N 1
ATOM 2327 C CA . GLU A 1 304 ? -13.759 -13.686 6.277 1.00 86.31 304 GLU A CA 1
ATOM 2328 C C . GLU A 1 304 ? -12.777 -14.788 5.870 1.00 86.31 304 GLU A C 1
ATOM 2330 O O . GLU A 1 304 ? -13.172 -15.727 5.187 1.00 86.31 304 GLU A O 1
ATOM 2335 N N . VAL A 1 305 ? -11.529 -14.728 6.343 1.00 79.50 305 VAL A N 1
ATOM 2336 C CA . VAL A 1 305 ? -10.528 -15.787 6.134 1.00 79.50 305 VAL A CA 1
ATOM 2337 C C . VAL A 1 305 ? -11.032 -17.138 6.648 1.00 79.50 305 VAL A C 1
ATOM 2339 O O . VAL A 1 305 ? -10.991 -18.128 5.922 1.00 79.50 305 VAL A O 1
ATOM 2342 N N . GLN A 1 306 ? -11.592 -17.171 7.860 1.00 78.50 306 GLN A N 1
ATOM 2343 C CA . GLN A 1 306 ? -12.157 -18.386 8.458 1.00 78.50 306 GLN A CA 1
ATOM 2344 C C . GLN A 1 306 ? -13.411 -18.907 7.746 1.00 78.50 306 GLN A C 1
ATOM 2346 O O . GLN A 1 306 ? -13.753 -20.074 7.902 1.00 78.50 306 GLN A O 1
ATOM 2351 N N . SER A 1 307 ? -14.114 -18.063 6.987 1.00 79.62 307 SER A N 1
ATOM 2352 C CA . SER A 1 307 ? -15.332 -18.465 6.275 1.00 79.62 307 SER A CA 1
ATOM 2353 C C . SER A 1 307 ? -15.070 -19.370 5.067 1.00 79.62 307 SER A C 1
ATOM 2355 O O . SER A 1 307 ? -16.021 -19.908 4.503 1.00 79.62 307 SER A O 1
ATOM 2357 N N . GLU A 1 308 ? -13.806 -19.495 4.640 1.00 75.44 308 GLU A N 1
ATOM 2358 C CA . GLU A 1 308 ? -13.378 -20.224 3.437 1.00 75.44 308 GLU A CA 1
ATOM 2359 C C . GLU A 1 308 ? -14.095 -19.790 2.139 1.00 75.44 308 GLU A C 1
ATOM 2361 O O . GLU A 1 308 ? -14.080 -20.508 1.131 1.00 75.44 308 GLU A O 1
ATOM 2366 N N . SER A 1 309 ? -14.705 -18.598 2.134 1.00 81.75 309 SER A N 1
ATOM 2367 C CA . SER A 1 309 ? -15.305 -17.997 0.943 1.00 81.75 309 SER A CA 1
ATOM 2368 C C . SER A 1 309 ? -14.236 -17.733 -0.126 1.00 81.75 309 SER A C 1
ATOM 2370 O O . SER A 1 309 ? -13.040 -17.679 0.166 1.00 81.75 309 SER A O 1
ATOM 2372 N N . ASP A 1 310 ? -14.636 -17.496 -1.377 1.00 79.56 310 ASP A N 1
ATOM 2373 C CA . ASP A 1 310 ? -13.674 -17.115 -2.422 1.00 79.56 310 ASP A CA 1
ATOM 2374 C C . ASP A 1 310 ? -12.919 -15.821 -2.072 1.00 79.56 310 ASP A C 1
ATOM 2376 O O . ASP A 1 310 ? -11.761 -15.658 -2.450 1.00 79.56 310 ASP A O 1
ATOM 2380 N N . ARG A 1 311 ? -13.552 -14.896 -1.333 1.00 79.75 311 ARG A N 1
ATOM 2381 C CA . ARG A 1 311 ? -12.875 -13.710 -0.787 1.00 79.75 311 ARG A CA 1
ATOM 2382 C C . ARG A 1 311 ? -11.957 -14.108 0.372 1.00 79.75 311 ARG A C 1
ATOM 2384 O O . ARG A 1 311 ? -10.814 -13.671 0.391 1.00 79.75 311 ARG A O 1
ATOM 2391 N N . GLY A 1 312 ? -12.420 -14.958 1.285 1.00 79.12 312 GLY A N 1
ATOM 2392 C CA . GLY A 1 312 ? -11.661 -15.475 2.423 1.00 79.12 312 GLY A CA 1
ATOM 2393 C C . GLY A 1 312 ? -10.380 -16.189 2.019 1.00 79.12 312 GLY A C 1
ATOM 2394 O O . GLY A 1 312 ? -9.331 -15.896 2.575 1.00 79.12 312 GLY A O 1
ATOM 2395 N N . LYS A 1 313 ? -10.431 -17.038 0.989 1.00 81.25 313 LYS A N 1
ATOM 2396 C CA . LYS A 1 313 ? -9.261 -17.724 0.420 1.00 81.25 313 LYS A CA 1
ATOM 2397 C C . LYS A 1 313 ? -8.247 -16.737 -0.151 1.00 81.25 313 LYS A C 1
ATOM 2399 O O . LYS A 1 313 ? -7.081 -16.796 0.217 1.00 81.25 313 LYS A O 1
ATOM 2404 N N . ARG A 1 314 ? -8.700 -15.762 -0.952 1.00 81.12 314 ARG A N 1
ATOM 2405 C CA . ARG A 1 314 ? -7.826 -14.690 -1.465 1.00 81.12 314 ARG A CA 1
ATOM 2406 C C . ARG A 1 314 ? -7.195 -13.872 -0.337 1.00 81.12 314 ARG A C 1
ATOM 2408 O O . ARG A 1 314 ? -6.016 -13.552 -0.401 1.00 81.12 314 ARG A O 1
ATOM 2415 N N . LEU A 1 315 ? -7.967 -13.525 0.693 1.00 78.50 315 LEU A N 1
ATOM 2416 C CA . LEU A 1 315 ? -7.461 -12.793 1.855 1.00 78.50 315 LEU A CA 1
ATOM 2417 C C . LEU A 1 315 ? -6.485 -13.632 2.677 1.00 78.50 315 LEU A C 1
ATOM 2419 O O . LEU A 1 315 ? -5.485 -13.090 3.135 1.00 78.50 315 LEU A O 1
ATOM 2423 N N . ASN A 1 316 ? -6.743 -14.933 2.828 1.00 76.25 316 ASN A N 1
ATOM 2424 C CA . ASN A 1 316 ? -5.850 -15.851 3.521 1.00 76.25 316 ASN A CA 1
ATOM 2425 C C . ASN A 1 316 ? -4.510 -15.929 2.792 1.00 76.25 316 ASN A C 1
ATOM 2427 O O . ASN A 1 316 ? -3.478 -15.743 3.417 1.00 76.25 316 ASN A O 1
ATOM 2431 N N . GLU A 1 317 ? -4.527 -16.079 1.466 1.00 73.81 317 GLU A N 1
ATOM 2432 C CA . GLU A 1 317 ? -3.315 -16.080 0.641 1.00 73.81 317 GLU A CA 1
ATOM 2433 C C . GLU A 1 317 ? -2.519 -14.770 0.766 1.00 73.81 317 GLU A C 1
ATOM 2435 O O . GLU A 1 317 ? -1.295 -14.803 0.873 1.00 73.81 317 GLU A O 1
ATOM 2440 N N . ILE A 1 318 ? -3.191 -13.612 0.769 1.00 64.31 318 ILE A N 1
ATOM 2441 C CA . ILE A 1 318 ? -2.548 -12.299 0.971 1.00 64.31 318 ILE A CA 1
ATOM 2442 C C . ILE A 1 318 ? -1.919 -12.224 2.372 1.00 64.31 318 ILE A C 1
ATOM 2444 O O . ILE A 1 318 ? -0.772 -11.805 2.523 1.00 64.31 318 ILE A O 1
ATOM 2448 N N . MET A 1 319 ? -2.653 -12.652 3.403 1.00 62.78 319 MET A N 1
ATOM 2449 C CA . MET A 1 319 ? -2.214 -12.578 4.799 1.00 62.78 319 MET A CA 1
ATOM 2450 C C . MET A 1 319 ? -1.099 -13.582 5.130 1.00 62.78 319 MET A C 1
ATOM 2452 O O . MET A 1 319 ? -0.172 -13.220 5.851 1.00 62.78 319 MET A O 1
ATOM 2456 N N . GLU A 1 320 ? -1.140 -14.802 4.587 1.00 61.91 320 GLU A N 1
ATOM 2457 C CA . GLU A 1 320 ? -0.079 -15.815 4.715 1.00 61.91 320 GLU A CA 1
ATOM 2458 C C . GLU A 1 320 ? 1.231 -15.352 4.071 1.00 61.91 320 GLU A C 1
ATOM 2460 O O . GLU A 1 320 ? 2.309 -15.623 4.597 1.00 61.91 320 GLU A O 1
ATOM 2465 N N . LYS A 1 321 ? 1.147 -14.584 2.977 1.00 53.88 321 LYS A N 1
ATOM 2466 C CA . LYS A 1 321 ? 2.302 -13.944 2.324 1.00 53.88 321 LYS A CA 1
ATOM 2467 C C . LYS A 1 321 ? 2.818 -12.708 3.069 1.00 53.88 321 LYS A C 1
ATOM 2469 O O . LYS A 1 321 ? 3.794 -12.100 2.637 1.00 53.88 321 LYS A O 1
ATOM 2474 N N . GLY A 1 322 ? 2.170 -12.308 4.167 1.00 47.03 322 GLY A N 1
ATOM 2475 C CA . GLY A 1 322 ? 2.502 -11.090 4.909 1.00 47.03 322 GLY A CA 1
ATOM 2476 C C . GLY A 1 322 ? 2.230 -9.799 4.127 1.00 47.03 322 GLY A C 1
ATOM 2477 O O . GLY A 1 322 ? 2.738 -8.739 4.497 1.00 47.03 322 GLY A O 1
ATOM 2478 N N . GLU A 1 323 ? 1.449 -9.868 3.045 1.00 52.66 323 GLU A N 1
ATOM 2479 C CA . GLU A 1 323 ? 1.082 -8.714 2.230 1.00 52.66 323 GLU A CA 1
ATOM 2480 C C . GLU A 1 323 ? -0.012 -7.883 2.927 1.00 52.66 323 GLU A C 1
ATOM 2482 O O . GLU A 1 323 ? -0.855 -8.388 3.675 1.00 52.66 323 GLU A O 1
ATOM 2487 N N . LEU A 1 324 ? -0.019 -6.569 2.679 1.00 58.22 324 LEU A N 1
ATOM 2488 C CA . LEU A 1 324 ? -1.087 -5.699 3.169 1.00 58.22 324 LEU A CA 1
ATOM 2489 C C . LEU A 1 324 ? -2.366 -5.942 2.367 1.00 58.22 324 LEU A C 1
ATOM 2491 O O . LEU A 1 324 ? -2.367 -5.864 1.139 1.00 58.22 324 LEU A O 1
ATOM 2495 N N . VAL A 1 325 ? -3.472 -6.175 3.074 1.00 73.50 325 VAL A N 1
ATOM 2496 C CA . VAL A 1 325 ? -4.782 -6.349 2.440 1.00 73.50 325 VAL A CA 1
ATOM 2497 C C . 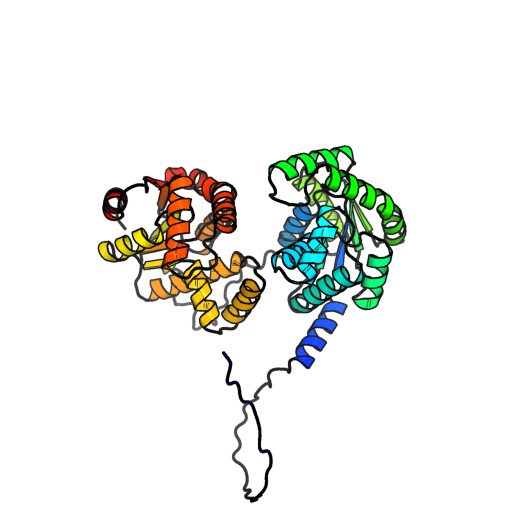VAL A 1 325 ? -5.167 -5.073 1.675 1.00 73.50 325 VAL A C 1
ATOM 2499 O O . VAL A 1 325 ? -5.166 -3.993 2.275 1.00 73.50 325 VAL A O 1
ATOM 2502 N N . PRO A 1 326 ? -5.529 -5.169 0.379 1.00 78.06 326 PRO A N 1
ATOM 2503 C CA . PRO A 1 326 ? -5.918 -4.013 -0.419 1.00 78.06 326 PRO A CA 1
ATOM 2504 C C . PRO A 1 326 ? -7.074 -3.225 0.202 1.00 78.06 326 PRO A C 1
ATOM 2506 O O . PRO A 1 326 ? -8.041 -3.801 0.705 1.00 78.06 326 PRO A O 1
ATOM 2509 N N . LEU A 1 327 ? -7.012 -1.895 0.088 1.00 76.81 327 LEU A N 1
ATOM 2510 C CA . LEU A 1 327 ? -8.038 -0.984 0.605 1.00 76.81 327 LEU A CA 1
ATOM 2511 C C . LEU A 1 327 ? -9.450 -1.349 0.122 1.00 76.81 327 LEU A C 1
ATOM 2513 O O . LEU A 1 327 ? -10.393 -1.353 0.912 1.00 76.81 327 LEU A O 1
ATOM 2517 N N . ASP A 1 328 ? -9.587 -1.700 -1.157 1.00 80.06 328 ASP A N 1
ATOM 2518 C CA . ASP A 1 328 ? -10.874 -2.063 -1.760 1.00 80.06 328 ASP A CA 1
ATOM 2519 C C . ASP A 1 328 ? -11.532 -3.265 -1.074 1.00 80.06 328 ASP A C 1
ATOM 2521 O O . ASP A 1 328 ? -12.752 -3.278 -0.904 1.00 80.06 328 ASP A O 1
ATOM 2525 N N . GLU A 1 329 ? -10.740 -4.249 -0.641 1.00 85.06 329 GLU A N 1
ATOM 2526 C CA . GLU A 1 329 ? -11.256 -5.444 0.031 1.00 85.06 329 GLU A CA 1
ATOM 2527 C C . GLU A 1 329 ? -11.713 -5.120 1.456 1.00 85.06 329 GLU A C 1
ATOM 2529 O O . GLU A 1 329 ? -12.807 -5.517 1.861 1.00 85.06 329 GLU A O 1
ATOM 2534 N N . VAL A 1 330 ? -10.933 -4.330 2.203 1.00 86.38 330 VAL A N 1
ATOM 2535 C CA . VAL A 1 330 ? -11.311 -3.905 3.563 1.00 86.38 330 VAL A CA 1
ATOM 2536 C C . VAL A 1 330 ? -12.570 -3.035 3.534 1.00 86.38 330 VAL A C 1
ATOM 2538 O O . VAL A 1 330 ? -13.481 -3.229 4.342 1.00 86.38 330 VAL A O 1
ATOM 2541 N N . LEU A 1 331 ? -12.653 -2.104 2.580 1.00 88.50 331 LEU A N 1
ATOM 2542 C CA . LEU A 1 331 ? -13.820 -1.243 2.399 1.00 88.50 331 LEU A CA 1
ATOM 2543 C C . LEU A 1 331 ? -15.058 -2.054 1.999 1.00 88.50 331 LEU A C 1
ATOM 2545 O O . LEU A 1 331 ? -16.152 -1.798 2.504 1.00 88.50 331 LEU A O 1
ATOM 2549 N N . ALA A 1 332 ? -14.896 -3.049 1.121 1.00 88.06 332 ALA A N 1
ATOM 2550 C CA . ALA A 1 332 ? -15.981 -3.941 0.738 1.00 88.06 332 ALA A CA 1
ATOM 2551 C C . ALA A 1 332 ? -16.483 -4.775 1.922 1.00 88.06 332 ALA A C 1
ATOM 2553 O O . ALA A 1 332 ? -17.688 -4.826 2.140 1.00 88.06 332 ALA A O 1
ATOM 2554 N N . LEU A 1 333 ? -15.584 -5.352 2.724 1.00 89.19 333 LEU A N 1
ATOM 2555 C CA . LEU A 1 333 ? -15.954 -6.096 3.930 1.00 89.19 333 LEU A CA 1
ATOM 2556 C C . LEU A 1 333 ? -16.723 -5.242 4.934 1.00 89.19 333 LEU A C 1
ATOM 2558 O O . LEU A 1 333 ? -17.751 -5.672 5.456 1.00 89.19 333 LEU A O 1
ATOM 2562 N N . LEU A 1 334 ? -16.241 -4.024 5.190 1.00 93.12 334 LEU A N 1
ATOM 2563 C CA . LEU A 1 334 ? -16.917 -3.087 6.083 1.00 93.12 334 LEU A CA 1
ATOM 2564 C C . LEU A 1 334 ? -18.308 -2.728 5.566 1.00 93.12 334 LEU A C 1
ATOM 2566 O O . LEU A 1 334 ? -19.267 -2.777 6.334 1.00 93.12 334 LEU A O 1
ATOM 2570 N N . ARG A 1 335 ? -18.436 -2.414 4.271 1.00 94.12 335 ARG A N 1
ATOM 2571 C CA . ARG A 1 335 ? -19.731 -2.116 3.651 1.00 94.12 335 ARG A CA 1
ATOM 2572 C C . ARG A 1 335 ? -20.688 -3.298 3.785 1.00 94.12 335 ARG A C 1
ATOM 2574 O O . ARG A 1 335 ? -21.783 -3.111 4.301 1.00 94.12 335 ARG A O 1
ATOM 2581 N N . ASP A 1 336 ? -20.271 -4.496 3.382 1.00 90.00 336 ASP A N 1
ATOM 2582 C CA . ASP A 1 336 ? -21.121 -5.690 3.393 1.00 90.00 336 ASP A CA 1
ATOM 2583 C C . ASP A 1 336 ? -21.584 -6.014 4.839 1.00 90.00 336 ASP A C 1
ATOM 2585 O O . ASP A 1 336 ? -22.757 -6.317 5.085 1.00 90.00 336 ASP A O 1
ATOM 2589 N N . ALA A 1 337 ? -20.692 -5.860 5.828 1.00 90.75 337 ALA A N 1
ATOM 2590 C CA . ALA A 1 337 ? -21.019 -6.021 7.246 1.00 90.75 337 ALA A CA 1
ATOM 2591 C C . ALA A 1 337 ? -22.006 -4.955 7.758 1.00 90.75 337 ALA A C 1
ATOM 2593 O O . ALA A 1 337 ? -22.950 -5.282 8.485 1.00 90.75 337 ALA A O 1
ATOM 2594 N N . MET A 1 338 ? -21.821 -3.690 7.370 1.00 94.94 338 MET A N 1
ATOM 2595 C CA . MET A 1 338 ? -22.737 -2.607 7.729 1.00 94.94 338 MET A CA 1
ATOM 2596 C C . MET A 1 338 ? -24.110 -2.787 7.083 1.00 94.94 338 MET A C 1
ATOM 2598 O O . MET A 1 338 ? -25.113 -2.643 7.774 1.00 94.94 338 MET A O 1
ATOM 2602 N N . GLU A 1 339 ? -24.187 -3.139 5.797 1.00 93.44 339 GLU A N 1
ATOM 2603 C CA . GLU A 1 339 ? -25.455 -3.368 5.086 1.00 93.44 339 GLU A CA 1
ATOM 2604 C C . GLU A 1 339 ? -26.274 -4.469 5.755 1.00 93.44 339 GLU A C 1
ATOM 2606 O O . GLU A 1 339 ? -27.466 -4.287 6.025 1.00 93.44 339 GLU A O 1
ATOM 2611 N N . LYS A 1 340 ? -25.616 -5.580 6.110 1.00 90.06 340 LYS A N 1
ATOM 2612 C CA . LYS A 1 340 ? -26.239 -6.662 6.872 1.00 90.06 340 LYS A CA 1
ATOM 2613 C C . LYS A 1 340 ? -26.828 -6.140 8.184 1.00 90.06 340 LYS A C 1
ATOM 2615 O O . LYS A 1 340 ? -28.000 -6.375 8.466 1.00 90.06 340 LYS A O 1
ATOM 2620 N N . LYS A 1 341 ? -26.058 -5.379 8.961 1.00 89.88 341 LYS A N 1
ATOM 2621 C CA . LYS A 1 341 ? -26.506 -4.847 10.257 1.00 89.88 341 LYS A CA 1
ATOM 2622 C C . LYS A 1 341 ? -27.609 -3.799 10.126 1.00 89.88 341 LYS A C 1
ATOM 2624 O O . LYS A 1 341 ? -28.560 -3.819 10.902 1.00 89.88 341 LYS A O 1
ATOM 2629 N N . VAL A 1 342 ? -27.549 -2.942 9.111 1.00 91.94 342 VAL A N 1
ATOM 2630 C CA . VAL A 1 342 ? -28.637 -2.010 8.786 1.00 91.94 342 VAL A CA 1
ATOM 2631 C C . VAL A 1 342 ? -29.922 -2.769 8.459 1.00 91.94 342 VAL A C 1
ATOM 2633 O O . VAL A 1 342 ? -30.995 -2.370 8.910 1.00 91.94 342 VAL A O 1
ATOM 2636 N N . SER A 1 343 ? -29.835 -3.892 7.737 1.00 86.62 343 SER A N 1
ATOM 2637 C CA . SER A 1 343 ? -31.002 -4.739 7.453 1.00 86.62 343 SER A CA 1
ATOM 2638 C C . SER A 1 343 ? -31.604 -5.390 8.710 1.00 86.62 343 SER A C 1
ATOM 2640 O O . SER A 1 343 ? -32.804 -5.654 8.746 1.00 86.62 343 SER A O 1
ATOM 2642 N N . GLU A 1 344 ? -30.795 -5.570 9.760 1.00 88.81 344 GLU A N 1
ATOM 2643 C CA . GLU A 1 344 ? -31.201 -6.022 11.101 1.00 88.81 344 GLU A CA 1
ATOM 2644 C C . GLU A 1 344 ? -31.730 -4.866 11.984 1.00 88.81 344 GLU A C 1
ATOM 2646 O O . GLU A 1 344 ? -32.097 -5.081 13.137 1.00 88.81 344 GLU A O 1
ATOM 2651 N N . GLY A 1 345 ? -31.796 -3.635 11.458 1.00 86.38 345 GLY A N 1
ATOM 2652 C CA . GLY A 1 345 ? -32.321 -2.453 12.151 1.00 86.38 345 GLY A CA 1
ATOM 2653 C C . GLY A 1 345 ? -31.276 -1.606 12.884 1.00 86.38 345 GLY A C 1
ATOM 2654 O O . GLY A 1 345 ? -31.642 -0.631 13.545 1.00 86.38 345 GLY A O 1
ATOM 2655 N N . VAL A 1 346 ? -29.985 -1.930 12.762 1.00 89.56 346 VAL A N 1
ATOM 2656 C CA . VAL A 1 346 ? -28.892 -1.150 13.363 1.00 89.56 346 VAL A CA 1
ATOM 2657 C C . VAL A 1 346 ? -28.729 0.187 12.643 1.00 89.56 346 VAL A C 1
ATOM 2659 O O . VAL A 1 346 ? -28.665 0.242 11.417 1.00 89.56 346 VAL A O 1
ATOM 2662 N N . LYS A 1 347 ? -28.603 1.274 13.411 1.00 90.25 347 LYS A N 1
ATOM 2663 C CA . LYS A 1 347 ? -28.396 2.632 12.875 1.00 90.25 347 LYS A CA 1
ATOM 2664 C C . LYS A 1 347 ? -27.076 3.272 13.288 1.00 90.25 347 LYS A C 1
ATOM 2666 O O . LYS A 1 347 ? -26.632 4.194 12.614 1.00 90.25 347 LYS A O 1
ATOM 2671 N N . CYS A 1 348 ? -26.450 2.791 14.360 1.00 93.75 348 CYS A N 1
ATOM 2672 C CA . CYS A 1 348 ? -25.273 3.407 14.964 1.00 93.75 348 CYS A CA 1
ATOM 2673 C C . CYS A 1 348 ? -24.091 2.438 14.940 1.00 93.75 348 CYS A C 1
ATOM 2675 O O . CYS A 1 348 ? -24.210 1.302 15.404 1.00 93.75 348 CYS A O 1
ATOM 2677 N N . PHE A 1 349 ? -22.957 2.890 14.408 1.00 97.12 349 PHE A N 1
ATOM 2678 C CA . PHE A 1 349 ? -21.785 2.066 14.135 1.00 97.12 349 PHE A CA 1
ATOM 2679 C C . PHE A 1 349 ? -20.519 2.651 14.755 1.00 97.12 349 PHE A C 1
ATOM 2681 O O . PHE A 1 349 ? -20.243 3.844 14.619 1.00 97.12 349 PHE A O 1
ATOM 2688 N N . LEU A 1 350 ? -19.730 1.783 15.387 1.00 96.31 350 LEU A N 1
ATOM 2689 C CA . LEU A 1 350 ? -18.341 2.034 15.765 1.00 96.31 350 LEU A CA 1
ATOM 2690 C C . LEU A 1 350 ? -17.449 1.311 14.768 1.00 96.31 350 LEU A C 1
ATOM 2692 O O . LEU A 1 350 ? -17.504 0.083 14.687 1.00 96.31 350 LEU A O 1
ATOM 2696 N N . ILE A 1 351 ? -16.622 2.054 14.042 1.00 97.00 351 ILE A N 1
ATOM 2697 C CA . ILE A 1 351 ? -15.644 1.466 13.127 1.00 97.00 351 ILE A CA 1
ATOM 2698 C C . ILE A 1 351 ? -14.268 1.555 13.788 1.00 97.00 351 ILE A C 1
ATOM 2700 O O . ILE A 1 351 ? -13.732 2.647 13.978 1.00 97.00 351 ILE A O 1
ATOM 2704 N N . ASP A 1 352 ? -13.729 0.402 14.181 1.00 91.00 352 ASP A N 1
ATOM 2705 C CA . ASP A 1 352 ? -12.428 0.257 14.842 1.00 91.00 352 ASP A CA 1
ATOM 2706 C C . ASP A 1 352 ? -11.400 -0.350 13.879 1.00 91.00 352 ASP A C 1
ATOM 2708 O O . ASP A 1 352 ? -11.695 -1.223 13.058 1.00 91.00 352 ASP A O 1
ATOM 2712 N N . GLY A 1 353 ? -10.160 0.125 13.969 1.00 84.00 353 GLY A N 1
ATOM 2713 C CA . GLY A 1 353 ? -9.067 -0.307 13.100 1.00 84.00 353 GLY A CA 1
ATOM 2714 C C . GLY A 1 353 ? -9.184 0.169 11.647 1.00 84.00 353 GLY A C 1
ATOM 2715 O O . GLY A 1 353 ? -8.420 -0.317 10.808 1.00 84.00 353 GLY A O 1
ATOM 2716 N N . TYR A 1 354 ? -10.116 1.078 11.354 1.00 90.25 354 TYR A N 1
ATOM 2717 C CA . TYR A 1 354 ? -10.319 1.754 10.072 1.00 90.25 354 TYR A CA 1
ATOM 2718 C C . TYR A 1 354 ? -11.008 3.115 10.321 1.00 90.25 354 TYR A C 1
ATOM 2720 O O . TYR A 1 354 ? -11.917 3.165 11.150 1.00 90.25 354 TYR A O 1
ATOM 2728 N N . PRO A 1 355 ? -10.647 4.205 9.619 1.00 92.19 355 PRO A N 1
ATOM 2729 C CA . PRO A 1 355 ? -9.533 4.329 8.678 1.00 92.19 355 PRO A CA 1
ATOM 2730 C C . PRO A 1 355 ? -8.168 4.389 9.385 1.00 92.19 355 PRO A C 1
ATOM 2732 O O . PRO A 1 355 ? -8.063 4.804 10.539 1.00 92.19 355 PRO A O 1
ATOM 2735 N N . ARG A 1 356 ? -7.113 3.961 8.686 1.00 86.81 356 ARG A N 1
ATOM 2736 C CA . ARG A 1 356 ? -5.702 4.043 9.118 1.00 86.81 356 ARG A CA 1
ATOM 2737 C C . ARG A 1 356 ? -4.891 5.072 8.338 1.00 86.81 356 ARG A C 1
ATOM 2739 O O . ARG A 1 356 ? -3.853 5.499 8.832 1.00 86.81 356 ARG A O 1
ATOM 2746 N N . GLU A 1 357 ? -5.395 5.473 7.175 1.00 86.62 357 GLU A N 1
ATOM 2747 C CA . GLU A 1 357 ? -4.838 6.492 6.284 1.00 86.62 357 GLU A CA 1
ATOM 2748 C C . GLU A 1 357 ? -5.962 7.390 5.750 1.00 86.62 357 GLU A C 1
ATOM 2750 O O . GLU A 1 357 ? -7.122 6.970 5.696 1.00 86.62 357 GLU A O 1
ATOM 2755 N N . LEU A 1 358 ? -5.619 8.609 5.323 1.00 86.31 358 LEU A N 1
ATOM 2756 C CA . LEU A 1 358 ? -6.581 9.626 4.878 1.00 86.31 358 LEU A CA 1
ATOM 2757 C C . LEU A 1 358 ? -7.512 9.147 3.761 1.00 86.31 358 LEU A C 1
ATOM 2759 O O . LEU A 1 358 ? -8.732 9.256 3.886 1.00 86.31 358 LEU A O 1
ATOM 2763 N N . GLU A 1 359 ? -6.947 8.544 2.716 1.00 88.06 359 GLU A N 1
ATOM 2764 C CA . GLU A 1 359 ? -7.712 8.058 1.564 1.00 88.06 359 GLU A CA 1
ATOM 2765 C C . GLU A 1 359 ? -8.805 7.059 1.980 1.00 88.06 359 GLU A C 1
ATOM 2767 O O . GLU A 1 359 ? -9.909 7.057 1.435 1.00 88.06 359 GLU A O 1
ATOM 2772 N N . GLN A 1 360 ? -8.537 6.240 2.999 1.00 90.00 360 GLN A N 1
ATOM 2773 C CA . GLN A 1 360 ? -9.495 5.263 3.506 1.00 90.00 360 GLN A CA 1
ATOM 2774 C C . GLN A 1 360 ? -10.741 5.940 4.096 1.00 90.00 360 GLN A C 1
ATOM 2776 O O . GLN A 1 360 ? -11.867 5.483 3.869 1.00 90.00 360 GLN A O 1
ATOM 2781 N N . GLY A 1 361 ? -10.547 7.035 4.838 1.00 91.69 361 GLY A N 1
ATOM 2782 C CA . GLY A 1 361 ? -11.635 7.821 5.423 1.00 91.69 361 GLY A CA 1
ATOM 2783 C C . GLY A 1 361 ? -12.475 8.506 4.348 1.00 91.69 361 GLY A C 1
ATOM 2784 O O . GLY A 1 361 ? -13.692 8.321 4.301 1.00 91.69 361 GLY A O 1
ATOM 2785 N N . GLU A 1 362 ? -11.816 9.204 3.418 1.00 91.00 362 GLU A N 1
ATOM 2786 C CA . GLU A 1 362 ? -12.480 9.917 2.319 1.00 91.00 362 GLU A CA 1
ATOM 2787 C C . GLU A 1 362 ? -13.306 8.973 1.435 1.00 91.00 362 GLU A C 1
ATOM 2789 O O . GLU A 1 362 ? -14.446 9.274 1.061 1.00 91.00 362 GLU A O 1
ATOM 2794 N N . ARG A 1 363 ? -12.757 7.796 1.117 1.00 90.38 363 ARG A N 1
ATOM 2795 C CA . ARG A 1 363 ? -13.467 6.786 0.329 1.00 90.38 363 ARG A CA 1
ATOM 2796 C C . ARG A 1 363 ? -14.643 6.189 1.080 1.00 90.38 363 ARG A C 1
ATOM 2798 O O . ARG A 1 363 ? -15.707 6.035 0.486 1.00 90.38 363 ARG A O 1
ATOM 2805 N N . PHE A 1 364 ? -14.498 5.910 2.372 1.00 93.81 364 PHE A N 1
ATOM 2806 C CA . PHE A 1 364 ? -15.607 5.418 3.186 1.00 93.81 364 PHE A CA 1
ATOM 2807 C C . PHE A 1 364 ? -16.768 6.414 3.229 1.00 93.81 364 PHE A C 1
ATOM 2809 O O . PHE A 1 364 ? -17.910 6.023 2.989 1.00 93.81 364 PHE A O 1
ATOM 2816 N N . GLU A 1 365 ? -16.497 7.703 3.450 1.00 93.06 365 GLU A N 1
ATOM 2817 C CA . GLU A 1 365 ? -17.551 8.727 3.471 1.00 93.06 365 GLU A CA 1
ATOM 2818 C C . GLU A 1 365 ? -18.264 8.876 2.128 1.00 93.06 365 GLU A C 1
ATOM 2820 O O . GLU A 1 365 ? -19.470 9.128 2.070 1.00 93.06 365 GLU A O 1
ATOM 2825 N N . LYS A 1 366 ? -17.524 8.688 1.038 1.00 90.25 366 LYS A N 1
ATOM 2826 C CA . LYS A 1 366 ? -18.046 8.789 -0.322 1.00 90.25 366 LYS A CA 1
ATOM 2827 C C . LYS A 1 366 ? -18.839 7.558 -0.763 1.00 90.25 366 LYS A C 1
ATOM 2829 O O . LYS A 1 366 ? -19.808 7.701 -1.512 1.00 90.25 366 LYS A O 1
ATOM 2834 N N . GLU A 1 367 ? -18.391 6.366 -0.383 1.00 88.81 367 GLU A N 1
ATOM 2835 C CA . GLU A 1 367 ? -18.867 5.092 -0.936 1.00 88.81 367 GLU A CA 1
ATOM 2836 C C . GLU A 1 367 ? -19.777 4.312 0.021 1.00 88.81 367 GLU A C 1
ATOM 2838 O O . GLU A 1 367 ? -20.582 3.510 -0.452 1.00 88.81 367 GLU A O 1
ATOM 2843 N N . VAL A 1 368 ? -19.682 4.550 1.334 1.00 92.06 368 VAL A N 1
ATOM 2844 C CA . VAL A 1 368 ? -20.383 3.772 2.368 1.00 92.06 368 VAL A CA 1
ATOM 2845 C C . VAL A 1 368 ? -21.333 4.656 3.174 1.00 92.06 368 VAL A C 1
ATOM 2847 O O . VAL A 1 368 ? -22.547 4.571 2.988 1.00 92.06 368 VAL A O 1
ATOM 2850 N N . ALA A 1 369 ? -20.807 5.507 4.056 1.00 93.94 369 ALA A N 1
ATOM 2851 C CA . ALA A 1 369 ? -21.606 6.341 4.953 1.00 93.94 369 ALA A CA 1
ATOM 2852 C C . ALA A 1 369 ? -20.790 7.525 5.486 1.00 93.94 369 ALA A C 1
ATOM 2854 O O . ALA A 1 369 ? -19.595 7.397 5.737 1.00 93.94 369 ALA A O 1
ATOM 2855 N N . GLY A 1 370 ? -21.436 8.674 5.700 1.00 93.31 370 GLY A N 1
ATOM 2856 C CA . GLY A 1 370 ? -20.766 9.867 6.222 1.00 93.31 370 GLY A CA 1
ATOM 2857 C C . GLY A 1 370 ? -20.256 9.683 7.656 1.00 93.31 370 GLY A C 1
ATOM 2858 O O . GLY A 1 370 ? -20.934 9.097 8.502 1.00 93.31 370 GLY A O 1
ATOM 2859 N N . CYS A 1 371 ? -19.083 10.241 7.960 1.00 93.88 371 CYS A N 1
ATOM 2860 C CA . CYS A 1 371 ? -18.521 10.211 9.304 1.00 93.88 371 CYS A CA 1
ATOM 2861 C C . CYS A 1 371 ? -19.268 11.222 10.184 1.00 93.88 371 CYS A C 1
ATOM 2863 O O . CYS A 1 371 ? -19.249 12.432 9.923 1.00 93.88 371 CYS A O 1
ATOM 2865 N N . THR A 1 372 ? -19.948 10.720 11.218 1.00 94.88 372 THR A N 1
ATOM 2866 C CA . THR A 1 372 ? -20.693 11.537 12.190 1.00 94.88 372 THR A CA 1
ATOM 2867 C C . THR A 1 372 ? -19.767 12.110 13.261 1.00 94.88 372 THR A C 1
ATOM 2869 O O . THR A 1 372 ? -19.996 13.220 13.739 1.00 94.88 372 THR A O 1
ATOM 2872 N N . GLY A 1 373 ? -18.709 11.384 13.617 1.00 93.75 373 GLY A N 1
ATOM 2873 C CA . GLY A 1 373 ? -17.733 11.816 14.607 1.00 93.75 373 GLY A CA 1
ATOM 2874 C C . GLY A 1 373 ? -16.508 10.912 14.653 1.00 93.75 373 GLY A C 1
ATOM 2875 O O . GLY A 1 373 ? -16.505 9.817 14.088 1.00 93.75 373 GLY A O 1
ATOM 2876 N N . VAL A 1 374 ? -15.487 11.357 15.378 1.00 95.44 374 VAL A N 1
ATOM 2877 C CA . VAL A 1 374 ? -14.283 10.568 15.646 1.00 95.44 374 VAL A CA 1
ATOM 2878 C C . VAL A 1 374 ? -14.008 10.551 17.146 1.00 95.44 374 VAL A C 1
ATOM 2880 O O . VAL A 1 374 ? -13.947 11.601 17.781 1.00 95.44 374 VAL A O 1
ATOM 2883 N N . LEU A 1 375 ? -13.811 9.361 17.711 1.00 96.12 375 LEU A N 1
ATOM 2884 C CA . LEU A 1 375 ? -13.217 9.181 19.033 1.00 96.12 375 LEU A CA 1
ATOM 2885 C C . LEU A 1 375 ? -11.732 8.899 18.855 1.00 96.12 375 LEU A C 1
ATOM 2887 O O . LEU A 1 375 ? -11.359 7.822 18.387 1.00 96.12 375 LEU A O 1
ATOM 2891 N N . TYR A 1 376 ? -10.894 9.861 19.230 1.00 95.75 376 TYR A N 1
ATOM 2892 C CA . TYR A 1 376 ? -9.449 9.698 19.192 1.00 95.75 376 TYR A CA 1
ATOM 2893 C C . TYR A 1 376 ? -8.906 9.402 20.591 1.00 95.75 376 TYR A C 1
ATOM 2895 O O . TYR A 1 376 ? -8.987 10.242 21.481 1.00 95.75 376 TYR A O 1
ATOM 2903 N N . PHE A 1 377 ? -8.342 8.212 20.781 1.00 95.44 377 PHE A N 1
ATOM 2904 C CA . PHE A 1 377 ? -7.687 7.806 22.023 1.00 95.44 377 PHE A CA 1
ATOM 2905 C C . PHE A 1 377 ? -6.209 8.202 21.990 1.00 95.44 377 PHE A C 1
ATOM 2907 O O . PHE A 1 377 ? -5.388 7.508 21.383 1.00 95.44 377 PHE A O 1
ATOM 2914 N N . GLU A 1 378 ? -5.895 9.312 22.654 1.00 94.00 378 GLU A N 1
ATOM 2915 C CA . GLU A 1 378 ? -4.546 9.848 22.805 1.00 94.00 378 GLU A CA 1
ATOM 2916 C C . GLU A 1 378 ? -3.844 9.179 23.990 1.00 94.00 378 GLU A C 1
ATOM 2918 O O . GLU A 1 378 ? -4.320 9.228 25.126 1.00 94.00 378 GLU A O 1
ATOM 2923 N N . VAL A 1 379 ? -2.718 8.528 23.711 1.00 93.94 379 VAL A N 1
ATOM 2924 C CA . VAL A 1 379 ? -1.910 7.778 24.679 1.00 93.94 379 VAL A CA 1
ATOM 2925 C C . VAL A 1 379 ? -0.443 7.996 24.324 1.00 93.94 379 VAL A C 1
ATOM 2927 O O . VAL A 1 379 ? -0.122 8.056 23.137 1.00 93.94 379 VAL A O 1
ATOM 2930 N N . SER A 1 380 ? 0.441 8.111 25.316 1.00 94.38 380 SER A N 1
ATOM 2931 C CA . SER A 1 380 ? 1.891 8.146 25.087 1.00 94.38 380 SER A CA 1
ATOM 2932 C C . SER A 1 380 ? 2.428 6.841 24.495 1.00 94.38 380 SER A C 1
ATOM 2934 O O . SER A 1 380 ? 1.909 5.749 24.751 1.00 94.38 380 SER A O 1
ATOM 2936 N N . ASP A 1 381 ? 3.519 6.947 23.736 1.00 93.31 381 ASP A N 1
ATOM 2937 C CA . ASP A 1 381 ? 4.226 5.797 23.164 1.00 93.31 381 ASP A CA 1
ATOM 2938 C C . ASP A 1 381 ? 4.717 4.827 24.243 1.00 93.31 381 ASP A C 1
ATOM 2940 O O . ASP A 1 381 ? 4.607 3.613 24.064 1.00 93.31 381 ASP A O 1
ATOM 2944 N N . ASP A 1 382 ? 5.158 5.345 25.392 1.00 92.44 382 ASP A N 1
ATOM 2945 C CA . ASP A 1 382 ? 5.580 4.540 26.541 1.00 92.44 382 ASP A CA 1
ATOM 2946 C C . ASP A 1 382 ? 4.423 3.689 27.074 1.00 92.44 382 ASP A C 1
ATOM 2948 O O . ASP A 1 382 ? 4.549 2.471 27.222 1.00 92.44 382 ASP A O 1
ATOM 2952 N N . THR A 1 383 ? 3.256 4.303 27.286 1.00 93.06 383 THR A N 1
ATOM 2953 C CA . THR A 1 383 ? 2.063 3.593 27.764 1.00 93.06 383 THR A CA 1
ATOM 2954 C C . THR A 1 383 ? 1.566 2.578 26.731 1.00 93.06 383 THR A C 1
ATOM 2956 O O . THR A 1 383 ? 1.210 1.452 27.087 1.00 93.06 383 THR A O 1
ATOM 2959 N N . MET A 1 384 ? 1.553 2.936 25.442 1.00 93.00 384 MET A N 1
ATOM 2960 C CA . MET A 1 384 ? 1.187 2.009 24.364 1.00 93.00 384 MET A CA 1
ATOM 2961 C C . MET A 1 384 ? 2.135 0.808 24.311 1.00 93.00 384 MET A C 1
ATOM 2963 O O . MET A 1 384 ? 1.672 -0.331 24.245 1.00 93.00 384 MET A O 1
ATOM 2967 N N . THR A 1 385 ? 3.442 1.050 24.405 1.00 90.69 385 THR A N 1
ATOM 2968 C CA . THR A 1 385 ? 4.480 0.011 24.411 1.00 90.69 385 THR A CA 1
ATOM 2969 C C . THR A 1 385 ? 4.314 -0.927 25.598 1.00 90.69 385 THR A C 1
ATOM 2971 O O . THR A 1 385 ? 4.225 -2.140 25.408 1.00 90.69 385 THR A O 1
ATOM 2974 N N . GLN A 1 386 ? 4.178 -0.384 26.812 1.00 90.31 386 GLN A N 1
ATOM 2975 C CA . GLN A 1 386 ? 3.961 -1.177 28.024 1.00 90.31 386 GLN A CA 1
ATOM 2976 C C . GLN A 1 386 ? 2.715 -2.063 27.909 1.00 90.31 386 GLN A C 1
ATOM 2978 O O . GLN A 1 386 ? 2.780 -3.264 28.178 1.00 90.31 386 GLN A O 1
ATOM 2983 N N . ARG A 1 387 ? 1.588 -1.502 27.449 1.00 89.31 387 ARG A N 1
ATOM 2984 C CA . ARG A 1 387 ? 0.333 -2.252 27.268 1.00 89.31 387 ARG A CA 1
ATOM 2985 C C . ARG A 1 387 ? 0.457 -3.357 26.221 1.00 89.31 387 ARG A C 1
ATOM 2987 O O . ARG A 1 387 ? -0.116 -4.429 26.403 1.00 89.31 387 ARG A O 1
ATOM 2994 N N . LEU A 1 388 ? 1.172 -3.113 25.122 1.00 84.06 388 LEU A N 1
ATOM 2995 C CA . LEU A 1 388 ? 1.376 -4.109 24.068 1.00 84.06 388 LEU A CA 1
ATOM 2996 C C . LEU A 1 388 ? 2.285 -5.248 24.533 1.00 84.06 388 LEU A C 1
ATOM 2998 O O . LEU A 1 388 ? 1.923 -6.403 24.336 1.00 84.06 388 LEU A O 1
ATOM 3002 N N . LEU A 1 389 ? 3.395 -4.939 25.210 1.00 84.06 389 LEU A N 1
ATOM 3003 C CA . LEU A 1 389 ? 4.288 -5.952 25.781 1.00 84.06 389 LEU A CA 1
ATOM 3004 C C . LEU A 1 389 ? 3.556 -6.837 26.796 1.00 84.06 389 LEU A C 1
ATOM 3006 O O . LEU A 1 389 ? 3.690 -8.059 26.767 1.00 84.06 389 LEU A O 1
ATOM 3010 N N . GLU A 1 390 ? 2.741 -6.244 27.671 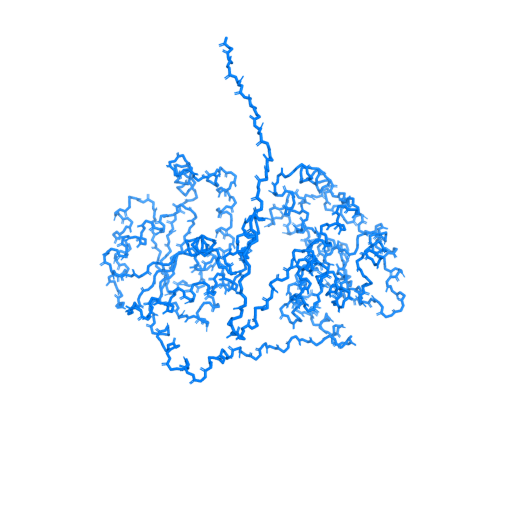1.00 84.50 390 GLU A N 1
ATOM 3011 C CA . GLU A 1 390 ? 1.960 -7.010 28.647 1.00 84.50 390 GLU A CA 1
ATOM 3012 C C . GLU A 1 390 ? 0.881 -7.875 27.977 1.00 84.50 390 GLU A C 1
ATOM 3014 O O . GLU A 1 390 ? 0.645 -9.022 28.368 1.00 84.50 390 GLU A O 1
ATOM 3019 N N . ARG A 1 391 ? 0.268 -7.373 26.899 1.00 77.56 391 ARG A N 1
ATOM 3020 C CA . ARG A 1 391 ? -0.672 -8.152 26.087 1.00 77.56 391 ARG A CA 1
ATOM 3021 C C . ARG A 1 391 ? 0.012 -9.325 25.378 1.00 77.56 391 ARG A C 1
ATOM 3023 O O . ARG A 1 391 ? -0.580 -10.402 25.315 1.00 77.56 391 ARG A O 1
ATOM 3030 N N . GLY A 1 392 ? 1.236 -9.155 24.882 1.00 71.75 392 GLY A N 1
ATOM 3031 C CA . GLY A 1 392 ? 2.018 -10.235 24.273 1.00 71.75 392 GLY A CA 1
ATOM 3032 C C . GLY A 1 392 ? 2.243 -11.404 25.236 1.00 71.75 392 GLY A C 1
ATOM 3033 O O . GLY A 1 392 ? 2.063 -12.560 24.859 1.00 71.75 392 GLY A O 1
ATOM 3034 N N . LYS A 1 393 ? 2.508 -11.109 26.516 1.00 76.75 393 LYS A N 1
ATOM 3035 C CA . LYS A 1 393 ? 2.669 -12.130 27.568 1.00 76.75 393 LYS A CA 1
ATOM 3036 C C . LYS A 1 393 ? 1.375 -12.875 27.905 1.00 76.75 393 LYS A C 1
ATOM 3038 O O . LYS A 1 393 ? 1.421 -14.048 28.256 1.00 76.75 393 LYS A O 1
ATOM 3043 N N . THR A 1 394 ? 0.232 -12.191 27.847 1.00 68.44 394 THR A N 1
ATOM 3044 C CA . THR A 1 394 ? -1.044 -12.687 28.398 1.00 68.44 394 THR A CA 1
ATOM 3045 C C . THR A 1 394 ? -2.007 -13.252 27.354 1.00 68.44 394 THR A C 1
ATOM 3047 O O . THR A 1 394 ? -2.859 -14.066 27.697 1.00 68.44 394 THR A O 1
ATOM 3050 N N . SER A 1 395 ? -1.895 -12.845 26.085 1.00 57.34 395 SER A N 1
ATOM 3051 C CA . SER A 1 395 ? -2.896 -13.149 25.046 1.00 57.34 395 SER A CA 1
ATOM 3052 C C . SER A 1 395 ? -2.454 -14.154 23.978 1.00 57.34 395 SER A C 1
ATOM 3054 O O . SER A 1 395 ? -3.253 -14.484 23.104 1.00 57.34 395 SER A O 1
ATOM 3056 N N . GLY A 1 396 ? -1.200 -14.622 24.011 1.00 53.00 396 GLY A N 1
ATOM 3057 C CA . GLY A 1 396 ? -0.657 -15.541 22.999 1.00 53.00 396 GLY A CA 1
ATOM 3058 C C . GLY A 1 396 ? -0.411 -14.904 21.625 1.00 53.00 396 GLY A C 1
ATOM 3059 O O . GLY A 1 396 ? -0.205 -15.615 20.643 1.00 53.00 396 GLY A O 1
ATOM 3060 N N . ARG A 1 397 ? -0.434 -13.569 21.534 1.00 55.38 397 ARG A N 1
ATOM 3061 C CA . ARG A 1 397 ? -0.119 -12.824 20.309 1.00 55.38 397 ARG A CA 1
ATOM 3062 C C . ARG A 1 397 ? 1.386 -12.784 20.064 1.00 55.38 397 ARG A C 1
ATOM 3064 O O . ARG A 1 397 ? 2.113 -12.068 20.746 1.00 55.38 397 ARG A O 1
ATOM 3071 N N . VAL A 1 398 ? 1.833 -13.542 19.067 1.00 49.78 398 VAL A N 1
ATOM 3072 C CA . VAL A 1 398 ? 3.248 -13.657 18.668 1.00 49.78 398 VAL A CA 1
ATOM 3073 C C . VAL A 1 398 ? 3.819 -12.372 18.040 1.00 49.78 398 VAL A C 1
ATOM 3075 O O . VAL A 1 398 ? 5.034 -12.193 17.993 1.00 49.78 398 VAL A O 1
ATOM 3078 N N . ASP A 1 399 ? 2.952 -11.455 17.602 1.00 51.66 399 ASP A N 1
ATOM 3079 C CA . ASP A 1 399 ? 3.287 -10.178 16.959 1.00 51.66 399 ASP A CA 1
ATOM 3080 C C . ASP A 1 399 ? 3.437 -8.994 17.939 1.00 51.66 399 ASP A C 1
ATOM 3082 O O . ASP A 1 399 ? 3.782 -7.891 17.527 1.00 51.66 399 ASP A O 1
ATOM 3086 N N . ASP A 1 400 ? 3.208 -9.179 19.242 1.00 63.09 400 ASP A N 1
ATOM 3087 C CA . ASP A 1 400 ? 3.381 -8.128 20.259 1.00 63.09 400 ASP A CA 1
ATOM 3088 C C . ASP A 1 400 ? 4.795 -8.178 20.892 1.00 63.09 400 ASP A C 1
ATOM 3090 O O . ASP A 1 400 ? 4.960 -8.266 22.109 1.00 63.09 400 ASP A O 1
ATOM 3094 N N . ASN A 1 401 ? 5.831 -8.125 20.047 1.00 75.19 401 ASN A N 1
ATOM 3095 C CA . ASN A 1 401 ? 7.246 -8.017 20.439 1.00 75.19 401 ASN A CA 1
ATOM 3096 C C . ASN A 1 401 ? 7.802 -6.599 20.200 1.00 75.19 401 ASN A C 1
ATOM 3098 O O . ASN A 1 401 ? 7.217 -5.813 19.457 1.00 75.19 401 ASN A O 1
ATOM 3102 N N . GLU A 1 402 ? 8.937 -6.270 20.821 1.00 74.31 402 GLU A N 1
ATOM 3103 C CA . GLU A 1 402 ? 9.513 -4.914 20.834 1.00 74.31 402 GLU A CA 1
ATOM 3104 C C . GLU A 1 402 ? 9.733 -4.329 19.425 1.00 74.31 402 GLU A C 1
ATOM 3106 O O . GLU A 1 402 ? 9.358 -3.186 19.154 1.00 74.31 402 GLU A O 1
ATOM 3111 N N . GLU A 1 403 ? 10.240 -5.137 18.490 1.00 74.06 403 GLU A N 1
ATOM 3112 C CA . GLU A 1 403 ? 10.471 -4.717 17.104 1.00 74.06 403 GLU A CA 1
ATOM 3113 C C . GLU A 1 403 ? 9.155 -4.404 16.369 1.00 74.06 403 GLU A C 1
ATOM 3115 O O . GLU A 1 403 ? 9.027 -3.385 15.684 1.00 74.06 403 GLU A O 1
ATOM 3120 N N . THR A 1 404 ? 8.142 -5.254 16.544 1.00 71.31 404 THR A N 1
ATOM 3121 C CA . THR A 1 404 ? 6.835 -5.090 15.892 1.00 71.31 404 THR A CA 1
ATOM 3122 C C . THR A 1 404 ? 6.046 -3.933 16.502 1.00 71.31 404 THR A C 1
ATOM 3124 O O . THR A 1 404 ? 5.377 -3.185 15.784 1.00 71.31 404 THR A O 1
ATOM 3127 N N . ILE A 1 405 ? 6.155 -3.726 17.817 1.00 80.56 405 ILE A N 1
ATOM 3128 C CA . ILE A 1 405 ? 5.557 -2.585 18.516 1.00 80.56 405 ILE A CA 1
ATOM 3129 C C . ILE A 1 405 ? 6.110 -1.277 17.954 1.00 80.56 405 ILE A C 1
ATOM 3131 O O . ILE A 1 405 ? 5.323 -0.404 17.580 1.00 80.56 405 ILE A O 1
ATOM 3135 N N . LYS A 1 406 ? 7.436 -1.171 17.804 1.00 82.75 406 LYS A N 1
ATOM 3136 C CA . LYS A 1 406 ? 8.085 0.011 17.226 1.00 82.75 406 LYS A CA 1
ATOM 3137 C C . LYS A 1 406 ? 7.558 0.319 15.820 1.00 82.75 406 LYS A C 1
ATOM 3139 O O . LYS A 1 406 ? 7.125 1.443 15.572 1.00 82.75 406 LYS A O 1
ATOM 3144 N N . LYS A 1 407 ? 7.485 -0.686 14.937 1.00 78.25 407 LYS A N 1
ATOM 3145 C CA . LYS A 1 407 ? 6.933 -0.533 13.572 1.00 78.25 407 LYS A CA 1
ATOM 3146 C C . LYS A 1 407 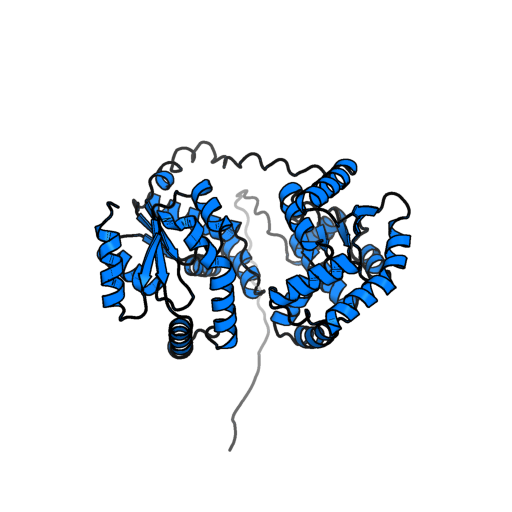? 5.474 -0.063 13.580 1.00 78.25 407 LYS A C 1
ATOM 3148 O O . LYS A 1 407 ? 5.079 0.779 12.772 1.00 78.25 407 LYS A O 1
ATOM 3153 N N . ARG A 1 408 ? 4.647 -0.580 14.495 1.00 80.00 408 ARG A N 1
ATOM 3154 C CA . ARG A 1 408 ? 3.225 -0.201 14.600 1.00 80.00 408 ARG A CA 1
ATOM 3155 C C . ARG A 1 408 ? 3.032 1.215 15.138 1.00 80.00 408 ARG A C 1
ATOM 3157 O O . ARG A 1 408 ? 2.095 1.884 14.704 1.00 80.00 408 ARG A O 1
ATOM 3164 N N . LEU A 1 409 ? 3.885 1.661 16.060 1.00 85.19 409 LEU A N 1
ATOM 3165 C CA . LEU A 1 409 ? 3.899 3.043 16.545 1.00 85.19 409 LEU A CA 1
ATOM 3166 C C . LEU A 1 409 ? 4.330 4.008 15.441 1.00 85.19 409 LEU A C 1
ATOM 3168 O O . LEU A 1 409 ? 3.637 4.987 15.184 1.00 85.19 409 LEU A O 1
ATOM 3172 N N . GLU A 1 410 ? 5.402 3.683 14.720 1.00 85.38 410 GLU A N 1
ATOM 3173 C CA . GLU A 1 410 ? 5.863 4.468 13.573 1.00 85.38 410 GLU A CA 1
ATOM 3174 C C . GLU A 1 410 ? 4.777 4.587 12.492 1.00 85.38 410 GLU A C 1
ATOM 3176 O O . GLU A 1 410 ? 4.451 5.688 12.050 1.00 85.38 410 GLU A O 1
ATOM 3181 N N . THR A 1 411 ? 4.140 3.468 12.129 1.00 81.06 411 THR A N 1
ATOM 3182 C CA . THR A 1 411 ? 3.015 3.452 11.178 1.00 81.06 411 THR A CA 1
ATOM 3183 C C . THR A 1 411 ? 1.877 4.352 11.659 1.00 81.06 411 THR A C 1
ATOM 3185 O O . THR A 1 411 ? 1.353 5.159 10.894 1.00 81.06 411 THR A O 1
ATOM 3188 N N . PHE A 1 412 ? 1.508 4.258 12.940 1.00 87.12 412 PHE A N 1
ATOM 3189 C CA . PHE A 1 412 ? 0.462 5.094 13.519 1.00 87.12 412 PHE A CA 1
ATOM 3190 C C . PHE A 1 412 ? 0.802 6.591 13.421 1.00 87.12 412 PHE A C 1
ATOM 3192 O O . PHE A 1 412 ? -0.039 7.369 12.969 1.00 87.12 412 PHE A O 1
ATOM 3199 N N . HIS A 1 413 ? 2.022 6.997 13.775 1.00 87.31 413 HIS A N 1
ATOM 3200 C CA . HIS A 1 413 ? 2.436 8.404 13.713 1.00 87.31 413 HIS A CA 1
ATOM 3201 C C . HIS A 1 413 ? 2.519 8.940 12.284 1.00 87.31 413 HIS A C 1
ATOM 3203 O O . HIS A 1 413 ? 2.106 10.071 12.040 1.00 87.31 413 HIS A O 1
ATOM 3209 N N . ASN A 1 414 ? 2.999 8.130 11.340 1.00 84.06 414 ASN A N 1
ATOM 3210 C CA . ASN A 1 414 ? 3.217 8.560 9.959 1.00 84.06 414 ASN A CA 1
ATOM 3211 C C . ASN A 1 414 ? 1.934 8.559 9.116 1.00 84.06 414 ASN A C 1
ATOM 3213 O O . ASN A 1 414 ? 1.773 9.408 8.242 1.00 84.06 414 ASN A O 1
ATOM 3217 N N . GLN A 1 415 ? 1.029 7.606 9.352 1.00 80.50 415 GLN A N 1
ATOM 3218 C CA . GLN A 1 415 ? -0.133 7.369 8.488 1.00 80.50 415 GLN A CA 1
ATOM 3219 C C . GLN A 1 415 ? -1.463 7.714 9.155 1.00 80.50 415 GLN A C 1
ATOM 3221 O O . GLN A 1 415 ? -2.333 8.327 8.536 1.00 80.50 415 GLN A O 1
ATOM 3226 N N . THR A 1 416 ? -1.624 7.342 10.427 1.00 83.75 416 THR A N 1
ATOM 3227 C CA . THR A 1 416 ? -2.903 7.473 11.134 1.00 83.75 416 THR A CA 1
ATOM 3228 C C . THR A 1 416 ? -3.043 8.818 11.831 1.00 83.75 416 THR A C 1
ATOM 3230 O O . THR A 1 416 ? -4.126 9.389 11.823 1.00 83.75 416 THR A O 1
ATOM 3233 N N . LYS A 1 417 ? -1.974 9.377 12.404 1.00 84.69 417 LYS A N 1
ATOM 3234 C CA . LYS A 1 417 ? -2.025 10.684 13.076 1.00 84.69 417 LYS A CA 1
ATOM 3235 C C . LYS A 1 417 ? -2.507 11.829 12.161 1.00 84.69 417 LYS A C 1
ATOM 3237 O O . LYS A 1 417 ? -3.341 12.603 12.630 1.00 84.69 417 LYS A O 1
ATOM 3242 N N . PRO A 1 418 ? -2.125 11.903 10.866 1.00 87.00 418 PRO A N 1
ATOM 3243 C CA . PRO A 1 418 ? -2.674 12.899 9.938 1.00 87.00 418 PRO A CA 1
ATOM 3244 C C . PRO A 1 418 ? -4.206 12.864 9.780 1.00 87.00 418 PRO A C 1
ATOM 3246 O O . PRO A 1 418 ? -4.808 13.886 9.453 1.00 87.00 418 PRO A O 1
ATOM 3249 N N . LEU A 1 419 ? -4.867 11.725 10.045 1.00 86.81 419 LEU A N 1
ATOM 3250 C CA . LEU A 1 419 ? -6.336 11.643 10.030 1.00 86.81 419 LEU A CA 1
ATOM 3251 C C . LEU A 1 419 ? -6.980 12.547 11.079 1.00 86.81 419 LEU A C 1
ATOM 3253 O O . LEU A 1 419 ? -8.075 13.058 10.857 1.00 86.81 419 LEU A O 1
ATOM 3257 N N . ILE A 1 420 ? -6.323 12.724 12.226 1.00 84.38 420 ILE A N 1
ATOM 3258 C CA . ILE A 1 420 ? -6.860 13.510 13.340 1.00 84.38 420 ILE A CA 1
ATOM 3259 C C . ILE A 1 420 ? -6.964 14.976 12.927 1.00 84.38 420 ILE A C 1
ATOM 3261 O O . ILE A 1 420 ? -7.969 15.618 13.220 1.00 84.38 420 ILE A O 1
ATOM 3265 N N . ASP A 1 421 ? -5.967 15.482 12.198 1.00 85.19 421 ASP A N 1
ATOM 3266 C CA . ASP A 1 421 ? -5.982 16.849 11.681 1.00 85.19 421 ASP A CA 1
ATOM 3267 C C . ASP A 1 421 ? -7.082 17.034 10.631 1.00 85.19 421 ASP A C 1
ATOM 3269 O O . ASP A 1 421 ? -7.811 18.024 10.677 1.00 85.19 421 ASP A O 1
ATOM 3273 N N . HIS A 1 422 ? -7.270 16.058 9.736 1.00 88.38 422 HIS A N 1
ATOM 3274 C CA . HIS A 1 422 ? -8.345 16.101 8.741 1.00 88.38 422 HIS A CA 1
ATOM 3275 C C . HIS A 1 422 ? -9.745 16.075 9.378 1.00 88.38 422 HIS A C 1
ATOM 3277 O O . HIS A 1 422 ? -10.640 16.806 8.959 1.00 88.38 422 HIS A O 1
ATOM 3283 N N . TYR A 1 423 ? -9.940 15.262 10.419 1.00 90.00 423 TYR A N 1
ATOM 3284 C CA . TYR A 1 423 ? -11.221 15.118 11.114 1.00 90.00 423 TYR A CA 1
ATOM 3285 C C . TYR A 1 423 ? -11.360 16.007 12.352 1.00 90.00 423 TYR A C 1
ATOM 3287 O O . TYR A 1 423 ? -12.274 15.787 13.152 1.00 90.00 423 TYR A O 1
ATOM 3295 N N . LYS A 1 424 ? -10.488 16.999 12.547 1.00 88.31 424 LYS A N 1
ATOM 3296 C CA . LYS A 1 424 ? -10.371 17.747 13.808 1.00 88.31 424 LYS A CA 1
ATOM 3297 C C . LYS A 1 424 ? -11.695 18.346 14.287 1.00 88.31 424 LYS A C 1
ATOM 3299 O O . LYS A 1 424 ? -12.026 18.218 15.461 1.00 88.31 424 LYS A O 1
ATOM 3304 N N . ASP A 1 425 ? -12.501 18.881 13.371 1.00 88.31 425 ASP A N 1
ATOM 3305 C CA . ASP A 1 425 ? -13.805 19.495 13.678 1.00 88.31 425 ASP A CA 1
ATOM 3306 C C . ASP A 1 425 ? -14.879 18.485 14.122 1.00 88.31 425 ASP A C 1
ATOM 3308 O O . ASP A 1 425 ? -15.878 18.846 14.747 1.00 88.31 425 ASP A O 1
ATOM 3312 N N . LYS A 1 426 ? -14.686 17.202 13.799 1.00 88.69 426 LYS A N 1
ATOM 3313 C CA . LYS A 1 426 ? -15.567 16.088 14.183 1.00 88.69 426 LYS A CA 1
ATOM 3314 C C . LYS A 1 426 ? -14.971 15.225 15.302 1.00 88.69 426 LYS A C 1
ATOM 3316 O O . LYS A 1 426 ? -15.641 14.302 15.778 1.00 88.69 426 LYS A O 1
ATOM 3321 N N . SER A 1 427 ? -13.730 15.499 15.698 1.00 90.44 427 SER A N 1
ATOM 3322 C CA . SER A 1 427 ? -12.958 14.668 16.616 1.00 90.44 427 SER A CA 1
ATOM 3323 C C . SER A 1 427 ? -13.141 15.086 18.062 1.00 90.44 427 SER A C 1
ATOM 3325 O O . SER A 1 427 ? -13.102 16.265 18.403 1.00 90.44 427 SER A O 1
ATOM 3327 N N . ASN A 1 428 ? -13.274 14.093 18.931 1.00 93.75 428 ASN A N 1
ATOM 3328 C CA . ASN A 1 428 ? -13.167 14.258 20.366 1.00 93.75 428 ASN A CA 1
ATOM 3329 C C . ASN A 1 428 ? -11.959 13.474 20.873 1.00 93.75 428 ASN A C 1
ATOM 3331 O O . ASN A 1 428 ? -11.877 12.255 20.703 1.00 93.75 428 ASN A O 1
ATOM 3335 N N . ILE A 1 429 ? -11.022 14.196 21.482 1.00 94.12 429 ILE A N 1
ATOM 3336 C CA . ILE A 1 429 ? -9.765 13.648 21.987 1.00 94.12 429 ILE A CA 1
ATOM 3337 C C . ILE A 1 429 ? -9.991 13.133 23.410 1.00 94.12 429 ILE A C 1
ATOM 3339 O O . ILE A 1 429 ? -10.386 13.887 24.297 1.00 94.12 429 ILE A O 1
ATOM 3343 N N . ILE A 1 430 ? -9.731 11.846 23.622 1.00 95.25 430 ILE A N 1
ATOM 3344 C CA . ILE A 1 430 ? -9.810 11.160 24.909 1.00 95.25 430 ILE A CA 1
ATOM 3345 C C . ILE A 1 430 ? -8.389 10.842 25.364 1.00 95.25 430 ILE A C 1
ATOM 3347 O O . ILE A 1 430 ? -7.712 10.018 24.749 1.00 95.25 430 ILE A O 1
ATOM 3351 N N . LYS A 1 431 ? -7.949 11.456 26.464 1.00 93.62 431 LYS A N 1
ATOM 3352 C CA . LYS A 1 431 ? -6.677 11.104 27.110 1.00 93.62 431 LYS A CA 1
ATOM 3353 C C . LYS A 1 431 ? -6.814 9.741 27.778 1.00 93.62 431 LYS A C 1
ATOM 3355 O O . LYS A 1 431 ? -7.539 9.601 28.759 1.00 93.62 431 LYS A O 1
ATOM 3360 N N . ALA A 1 432 ? -6.133 8.734 27.247 1.00 93.12 432 ALA A N 1
ATOM 3361 C CA . ALA A 1 432 ? -6.368 7.333 27.581 1.00 93.12 432 ALA A CA 1
ATOM 3362 C C . ALA A 1 432 ? -5.234 6.674 28.382 1.00 93.12 432 ALA A C 1
ATOM 3364 O O . ALA A 1 432 ? -4.871 5.517 28.144 1.00 93.12 432 ALA A O 1
ATOM 3365 N N . GLU A 1 433 ? -4.710 7.399 29.373 1.00 90.38 433 GLU A N 1
ATOM 3366 C CA . GLU A 1 433 ? -3.642 6.934 30.276 1.00 90.38 433 GLU A CA 1
ATOM 3367 C C . GLU A 1 433 ? -4.141 6.424 31.640 1.00 90.38 433 GLU A C 1
ATOM 3369 O O . GLU A 1 433 ? -3.389 5.763 32.349 1.00 90.38 433 GLU A O 1
ATOM 3374 N N . GLY A 1 434 ? -5.410 6.664 31.986 1.00 89.94 434 GLY A N 1
ATOM 3375 C CA . GLY A 1 434 ? -6.015 6.209 33.242 1.00 89.94 434 GLY A CA 1
ATOM 3376 C C . GLY A 1 434 ? -6.524 4.765 33.222 1.00 89.94 434 GLY A C 1
ATOM 3377 O O . GLY A 1 434 ? -6.263 3.977 32.305 1.00 89.94 434 GLY A O 1
ATOM 3378 N N . THR A 1 435 ? -7.300 4.424 34.247 1.00 92.62 435 THR A N 1
ATOM 3379 C CA . THR A 1 435 ? -8.034 3.158 34.315 1.00 92.62 435 THR A CA 1
ATOM 3380 C C . THR A 1 435 ? -9.111 3.085 33.231 1.00 92.62 435 THR A C 1
ATOM 3382 O O . THR A 1 435 ? -9.585 4.089 32.700 1.00 92.62 435 THR A O 1
ATOM 3385 N N . VAL A 1 436 ? -9.538 1.866 32.903 1.00 91.31 436 VAL A N 1
ATOM 3386 C CA . VAL A 1 436 ? -10.555 1.622 31.872 1.00 91.31 436 VAL A CA 1
ATOM 3387 C C . VAL A 1 436 ? -11.865 2.385 32.148 1.00 91.31 436 VAL A C 1
ATOM 3389 O O . VAL A 1 436 ? -12.479 2.878 31.199 1.00 91.31 436 VAL A O 1
ATOM 3392 N N . ASP A 1 437 ? -12.268 2.526 33.413 1.00 92.75 437 ASP A N 1
ATOM 3393 C CA . ASP A 1 437 ? -13.503 3.221 33.802 1.00 92.75 437 ASP A CA 1
ATOM 3394 C C . ASP A 1 437 ? -13.358 4.752 33.816 1.00 92.75 437 ASP A C 1
ATOM 3396 O O . ASP A 1 437 ? -14.281 5.455 33.399 1.00 92.75 437 ASP A O 1
ATOM 3400 N N . GLU A 1 438 ? -12.195 5.287 34.201 1.00 94.75 438 GLU A N 1
ATOM 3401 C CA . GLU A 1 438 ? -11.902 6.726 34.080 1.00 94.75 438 GLU A CA 1
ATOM 3402 C C . GLU A 1 438 ? -11.921 7.163 32.613 1.00 94.75 438 GLU A C 1
ATOM 3404 O O . GLU A 1 438 ? -12.584 8.136 32.254 1.00 94.75 438 GLU A O 1
ATOM 3409 N N . ILE A 1 439 ? -11.267 6.389 31.740 1.00 95.75 439 ILE A N 1
ATOM 3410 C CA . ILE A 1 439 ? -11.267 6.638 30.294 1.00 95.75 439 ILE A CA 1
ATOM 3411 C C . ILE A 1 439 ? -12.697 6.576 29.750 1.00 95.75 439 ILE A C 1
ATOM 3413 O O . ILE A 1 439 ? -13.101 7.436 28.966 1.00 95.75 439 ILE A O 1
ATOM 3417 N N . PHE A 1 440 ? -13.485 5.586 30.182 1.00 96.12 440 PHE A N 1
ATOM 3418 C CA . PHE A 1 440 ? -14.865 5.462 29.726 1.00 96.12 440 PHE A CA 1
ATOM 3419 C C . PHE A 1 440 ? -15.742 6.618 30.209 1.00 96.12 440 PHE A C 1
ATOM 3421 O O . PHE A 1 440 ? -16.628 7.047 29.479 1.00 96.12 440 PHE A O 1
ATOM 3428 N N . THR A 1 441 ? -15.477 7.174 31.390 1.00 95.69 441 THR A N 1
ATOM 3429 C CA . THR A 1 441 ? -16.185 8.362 31.887 1.00 95.69 441 THR A CA 1
ATOM 3430 C C . THR A 1 441 ? -15.991 9.559 30.948 1.00 95.69 441 THR A C 1
ATOM 3432 O O . THR A 1 441 ? -16.951 10.265 30.644 1.00 95.69 441 THR A O 1
ATOM 3435 N N . GLU A 1 442 ? -14.787 9.764 30.403 1.00 95.25 442 GLU A N 1
ATOM 3436 C CA . GLU A 1 442 ? -14.551 10.801 29.384 1.00 95.25 442 GLU A CA 1
ATOM 3437 C C . GLU A 1 442 ? -15.242 10.483 28.051 1.00 95.25 442 GLU A C 1
ATOM 3439 O O . GLU A 1 442 ? -15.830 11.369 27.427 1.00 95.25 442 GLU A O 1
ATOM 3444 N N . VAL A 1 443 ? -15.238 9.213 27.628 1.00 95.31 443 VAL A N 1
ATOM 3445 C CA . VAL A 1 443 ? -15.986 8.765 26.439 1.00 95.31 443 VAL A CA 1
ATOM 3446 C C . VAL A 1 443 ? -17.477 9.066 26.600 1.00 95.31 443 VAL A C 1
ATOM 3448 O O . VAL A 1 443 ? -18.097 9.595 25.679 1.00 95.31 443 VAL A O 1
ATOM 3451 N N . GLN A 1 444 ? -18.050 8.791 27.773 1.00 94.38 444 GLN A N 1
ATOM 3452 C CA . GLN A 1 444 ? -19.458 9.049 28.070 1.00 94.38 444 GLN A CA 1
ATOM 3453 C C . GLN A 1 444 ? -19.815 10.525 27.922 1.00 94.38 444 GLN A C 1
ATOM 3455 O O . GLN A 1 444 ? -20.833 10.824 27.310 1.00 94.38 444 GLN A O 1
ATOM 3460 N N . LYS A 1 445 ? -18.963 11.456 28.379 1.00 94.06 445 LYS A N 1
ATOM 3461 C CA . LYS A 1 445 ? -19.212 12.899 28.196 1.00 94.06 445 LYS A CA 1
ATOM 3462 C C . LYS A 1 445 ? -19.422 13.258 26.726 1.00 94.06 445 LYS A C 1
ATOM 3464 O O . LYS A 1 445 ? -20.327 14.025 26.405 1.00 94.06 445 LYS A O 1
ATOM 3469 N N . TYR A 1 446 ? -18.614 12.693 25.829 1.00 92.94 446 TYR A N 1
ATOM 3470 C CA . TYR A 1 446 ? -18.783 12.907 24.394 1.00 92.94 446 TYR A CA 1
ATOM 3471 C C . TYR A 1 446 ? -20.039 12.222 23.856 1.00 92.94 446 TYR A C 1
ATOM 3473 O O . TYR A 1 446 ? -20.834 12.867 23.168 1.00 92.94 446 TYR A O 1
ATOM 3481 N N . MET A 1 447 ? -20.243 10.944 24.187 1.00 93.06 447 MET A N 1
ATOM 3482 C CA . MET A 1 447 ? -21.393 10.176 23.706 1.00 93.06 447 MET A CA 1
ATOM 3483 C C . MET A 1 447 ? -22.720 10.805 24.152 1.00 93.06 447 MET A C 1
ATOM 3485 O O . MET A 1 447 ? -23.616 10.954 23.327 1.00 93.06 447 MET A O 1
ATOM 3489 N N . ASP A 1 448 ? -22.817 11.256 25.402 1.00 93.12 448 ASP A N 1
ATOM 3490 C CA . ASP A 1 448 ? -24.012 11.878 25.985 1.00 93.12 448 ASP A CA 1
ATOM 3491 C C . ASP A 1 448 ? -24.250 13.307 25.453 1.00 93.12 448 ASP A C 1
ATOM 3493 O O . ASP A 1 448 ? -25.374 13.809 25.485 1.00 93.12 448 ASP A O 1
ATOM 3497 N N . SER A 1 449 ? -23.217 13.969 24.910 1.00 89.56 449 SER A N 1
ATOM 3498 C CA . SER A 1 449 ? -23.343 15.303 24.294 1.00 89.56 449 SER A CA 1
ATOM 3499 C C . SER A 1 449 ? -24.022 15.291 22.918 1.00 89.56 449 SER A C 1
ATOM 3501 O O . SER A 1 449 ? -24.369 16.346 22.377 1.00 89.56 449 SER A O 1
ATOM 3503 N N . LYS A 1 450 ? -24.195 14.108 22.319 1.00 84.88 450 LYS A N 1
ATOM 3504 C CA . LYS A 1 450 ? -24.723 13.923 20.965 1.00 84.88 450 LYS A CA 1
ATOM 3505 C C . LYS A 1 450 ? -26.041 13.152 21.002 1.00 84.88 450 LYS A C 1
ATOM 3507 O O . LYS A 1 450 ? -26.286 12.328 21.875 1.00 84.88 450 LYS A O 1
ATOM 3512 N N . LYS A 1 451 ? -26.892 13.407 20.007 1.00 81.31 451 LYS A N 1
ATOM 3513 C CA . LYS A 1 451 ? -28.062 12.570 19.719 1.00 81.31 451 LYS A CA 1
ATOM 3514 C C . LYS A 1 451 ? -27.673 11.577 18.630 1.00 81.31 451 LYS A C 1
ATOM 3516 O O . LYS A 1 451 ? -27.330 12.010 17.527 1.00 81.31 451 LYS A O 1
ATOM 3521 N N . TRP A 1 452 ? -27.702 10.293 18.970 1.00 83.81 452 TRP A N 1
ATOM 3522 C CA . TRP A 1 452 ? -27.346 9.185 18.085 1.00 83.81 452 TRP A CA 1
ATOM 3523 C C . TRP A 1 452 ? -28.581 8.587 17.424 1.00 83.81 452 TRP A C 1
ATOM 3525 O O . TRP A 1 452 ? -29.602 8.421 18.130 1.00 83.81 452 TRP A O 1
#